Protein AF-A0A660LBG7-F1 (afdb_monomer_lite)

Foldseek 3Di:
DDQDPCQWPVSCALPPLLVDQQFDDDVPDTDRDDDPDSDPQKDWAWPDAQQAQLGAGWTWIWIWHWDQDPDPGNDIDIWIKTKTKHQALLLLLFEAKDKFDFFDKDFTRFHDPCPDPDPPDDPGDPRDPPTDIDHQHGQWMWIDHQRMIMIIGTGDDDDPVVSSSSRNSSNVVSVVSVVSLVPAAAADQQDAAAADDDDPVVVLLQVLLVVDDDPAAQQALVSQLVVSLVVLVVVLVVVCVVVVVVLVVVLVVVLVVLLVVCVVVVNNVVSVVVSVVSVVVSVVVVVVCVVVSVVVSVVVSNVRSNSNSVCSNQVRLCVVVVKDWHHQSSNSNNARAPAGFGFPTWIHDNFGIWTFGAHSVRFTWIWGQGPVGIDIDRDGGGSVVVVCVVVVVVVVVVD

Structure (mmCIF, N/CA/C/O backbone):
data_AF-A0A660LBG7-F1
#
_entry.id   AF-A0A660LBG7-F1
#
loop_
_atom_site.group_PDB
_atom_site.id
_atom_site.type_symbol
_atom_site.label_atom_id
_atom_site.label_alt_id
_atom_site.label_comp_id
_atom_site.label_asym_id
_atom_site.label_entity_id
_atom_site.label_seq_id
_atom_site.pdbx_PDB_ins_code
_atom_site.Cartn_x
_atom_site.Cartn_y
_atom_site.Cartn_z
_atom_site.occupancy
_atom_site.B_iso_or_equiv
_atom_site.auth_seq_id
_atom_site.auth_comp_id
_atom_site.auth_asym_id
_atom_site.auth_atom_id
_atom_site.pdbx_PDB_model_num
ATOM 1 N N . MET A 1 1 ? 11.036 -0.841 24.303 1.00 52.44 1 MET A N 1
ATOM 2 C CA . MET A 1 1 ? 9.998 0.186 24.077 1.00 52.44 1 MET A CA 1
ATOM 3 C C . MET A 1 1 ? 9.223 -0.243 22.854 1.00 52.44 1 MET A C 1
ATOM 5 O O . MET A 1 1 ? 9.840 -0.424 21.811 1.00 52.44 1 MET A O 1
ATOM 9 N N . ASN A 1 2 ? 7.920 -0.467 22.998 1.00 74.31 2 ASN A N 1
ATOM 10 C CA . ASN A 1 2 ? 7.077 -0.930 21.901 1.00 74.31 2 ASN A CA 1
ATOM 11 C C . ASN A 1 2 ? 6.432 0.305 21.269 1.00 74.31 2 ASN A C 1
ATOM 13 O O . ASN A 1 2 ? 5.520 0.887 21.844 1.00 74.31 2 ASN A O 1
ATOM 17 N N . ALA A 1 3 ? 6.954 0.758 20.130 1.00 86.19 3 ALA A N 1
ATOM 18 C CA . ALA A 1 3 ? 6.262 1.753 19.319 1.00 86.19 3 ALA A CA 1
ATOM 19 C C . ALA A 1 3 ? 5.155 1.054 18.524 1.00 86.19 3 ALA A C 1
ATOM 21 O O . ALA A 1 3 ? 5.363 -0.059 18.034 1.00 86.19 3 ALA A O 1
ATOM 22 N N . LEU A 1 4 ? 4.008 1.715 18.366 1.00 92.06 4 LEU A N 1
ATOM 23 C CA . LEU A 1 4 ? 2.976 1.227 17.456 1.00 92.06 4 LEU A CA 1
ATOM 24 C C . LEU A 1 4 ? 3.549 1.066 16.030 1.00 92.06 4 LEU A C 1
ATOM 26 O O . LEU A 1 4 ? 4.444 1.831 15.623 1.00 92.06 4 LEU A O 1
ATOM 30 N N . PRO A 1 5 ? 3.053 0.079 15.258 1.00 90.81 5 PRO A N 1
ATOM 31 C CA . PRO A 1 5 ? 3.489 -0.128 13.886 1.00 90.81 5 PRO A CA 1
ATOM 32 C C . PRO A 1 5 ? 3.356 1.158 13.049 1.00 90.81 5 PRO A C 1
ATOM 34 O O . PRO A 1 5 ? 2.324 1.826 13.122 1.00 90.81 5 PRO A O 1
ATOM 37 N N . PRO A 1 6 ? 4.369 1.526 12.245 1.00 90.19 6 PRO A N 1
ATOM 38 C CA . PRO A 1 6 ? 4.369 2.734 11.414 1.00 90.19 6 PRO A CA 1
ATOM 39 C C . PRO A 1 6 ? 3.477 2.608 10.165 1.00 90.19 6 PRO A C 1
ATOM 41 O O . PRO A 1 6 ? 3.920 2.851 9.044 1.00 90.19 6 PRO A O 1
ATOM 44 N N . ASN A 1 7 ? 2.222 2.202 10.343 1.00 87.06 7 ASN A N 1
ATOM 45 C CA . ASN A 1 7 ? 1.331 1.851 9.235 1.00 87.06 7 ASN A CA 1
ATOM 46 C C . ASN A 1 7 ? 0.505 3.031 8.707 1.00 87.06 7 ASN A C 1
ATOM 48 O O . ASN A 1 7 ? -0.076 2.905 7.637 1.00 87.06 7 ASN A O 1
ATOM 52 N N . THR A 1 8 ? 0.467 4.163 9.416 1.00 86.06 8 THR A N 1
ATOM 53 C CA . THR A 1 8 ? -0.217 5.391 8.972 1.00 86.06 8 THR A CA 1
ATOM 54 C C . THR A 1 8 ? 0.754 6.574 8.926 1.00 86.06 8 THR A C 1
ATOM 56 O O . THR A 1 8 ? 1.843 6.489 9.511 1.00 86.06 8 THR A O 1
ATOM 59 N N . PRO A 1 9 ? 0.433 7.681 8.227 1.00 86.00 9 PRO A N 1
ATOM 60 C CA . PRO A 1 9 ? 1.310 8.848 8.163 1.00 86.00 9 PRO A CA 1
ATOM 61 C C . PRO A 1 9 ? 1.691 9.409 9.539 1.00 86.00 9 PRO A C 1
ATOM 63 O O . PRO A 1 9 ? 2.873 9.678 9.753 1.00 86.00 9 PRO A O 1
ATOM 66 N N . LEU A 1 10 ? 0.748 9.517 10.484 1.00 88.94 10 LEU A N 1
ATOM 67 C CA . LEU A 1 10 ? 1.004 9.938 11.864 1.00 88.94 10 LEU A CA 1
ATOM 68 C C . LEU A 1 10 ? 2.016 9.023 12.553 1.00 88.94 10 LEU A C 1
ATOM 70 O O . LEU A 1 10 ? 3.029 9.496 13.055 1.00 88.94 10 LE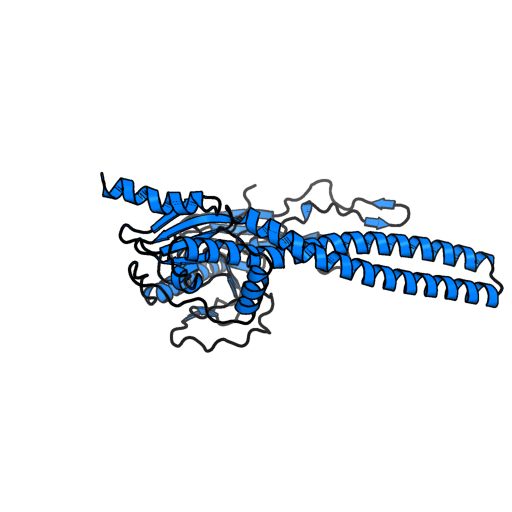U A O 1
ATOM 74 N N . LEU A 1 11 ? 1.780 7.708 12.524 1.00 90.38 11 LEU A N 1
ATOM 75 C CA . LEU A 1 11 ? 2.635 6.730 13.206 1.00 90.38 11 LEU A CA 1
ATOM 76 C C . LEU A 1 11 ? 4.014 6.581 12.548 1.00 90.38 11 LEU A C 1
ATOM 78 O O . LEU A 1 11 ? 4.928 6.012 13.149 1.00 90.38 11 LEU A O 1
ATOM 82 N N . ARG A 1 12 ? 4.177 7.073 11.314 1.00 88.94 12 ARG A N 1
ATOM 83 C CA . ARG A 1 12 ? 5.467 7.175 10.618 1.00 88.94 12 ARG A CA 1
ATOM 84 C C . ARG A 1 12 ? 6.256 8.424 10.977 1.00 88.94 12 ARG A C 1
ATOM 86 O O . ARG A 1 12 ? 7.461 8.435 10.724 1.00 88.94 12 ARG A O 1
ATOM 93 N N . ARG A 1 13 ? 5.629 9.462 11.537 1.00 85.06 13 ARG A N 1
ATOM 94 C CA . ARG A 1 13 ? 6.355 10.675 11.934 1.00 85.06 13 ARG A CA 1
ATOM 95 C C . ARG A 1 13 ? 7.473 10.305 12.902 1.00 85.06 13 ARG A C 1
ATOM 97 O O . ARG A 1 13 ? 7.341 9.377 13.692 1.00 85.06 13 ARG A O 1
ATOM 104 N N . GLY A 1 14 ? 8.609 10.980 12.794 1.00 79.31 14 GLY A N 1
ATOM 105 C CA . GLY A 1 14 ? 9.795 10.639 13.577 1.00 79.31 14 GLY A CA 1
ATOM 106 C C . GLY A 1 14 ? 10.703 9.574 12.959 1.00 79.31 14 GLY A C 1
ATOM 107 O O . GLY A 1 14 ? 11.900 9.588 13.243 1.00 79.31 14 GLY A O 1
ATOM 108 N N . LEU A 1 15 ? 10.196 8.681 12.094 1.00 82.50 15 LEU A N 1
ATOM 109 C CA . LEU A 1 15 ? 11.022 7.617 11.512 1.00 82.50 15 LEU A CA 1
ATOM 110 C C . LEU A 1 15 ? 12.166 8.162 10.659 1.00 82.50 15 LEU A C 1
ATOM 112 O O . LEU A 1 15 ? 11.967 8.984 9.768 1.00 82.50 15 LEU A O 1
ATOM 116 N N . GLY A 1 16 ? 13.365 7.635 10.902 1.00 74.12 16 GLY A N 1
ATOM 117 C CA . GLY A 1 16 ? 14.577 7.989 10.172 1.00 74.12 16 GLY A CA 1
ATOM 118 C C . GLY A 1 16 ? 15.234 9.282 10.655 1.00 74.12 16 GLY A C 1
ATOM 119 O O . GLY A 1 16 ? 16.374 9.544 10.279 1.00 74.12 16 GLY A O 1
ATOM 120 N N . ILE A 1 17 ? 14.592 10.063 11.530 1.00 73.19 17 ILE A N 1
ATOM 121 C CA . ILE A 1 17 ? 15.156 11.322 12.044 1.00 73.19 17 ILE A CA 1
ATOM 122 C C . ILE A 1 17 ? 16.415 11.061 12.883 1.00 73.19 17 ILE A C 1
ATOM 124 O O . ILE A 1 17 ? 17.420 11.752 12.745 1.00 73.19 17 ILE A O 1
ATOM 128 N N . GLY A 1 18 ? 16.423 10.001 13.689 1.00 59.84 18 GLY A N 1
ATOM 129 C CA . GLY A 1 18 ? 17.557 9.592 14.520 1.00 59.84 18 GLY A CA 1
ATOM 130 C C . GLY A 1 18 ? 18.695 8.902 13.757 1.00 59.84 18 GLY A C 1
ATOM 131 O O . GLY A 1 18 ? 19.685 8.504 14.388 1.00 59.84 18 GLY A O 1
ATOM 132 N N . THR A 1 19 ? 18.581 8.753 12.430 1.00 55.59 19 THR A N 1
ATOM 133 C CA . THR A 1 19 ? 19.704 8.403 11.539 1.00 55.59 19 THR A CA 1
ATOM 134 C C . THR A 1 19 ? 20.518 9.633 11.133 1.00 55.59 19 THR A C 1
ATOM 136 O O . THR A 1 19 ? 21.699 9.507 10.805 1.00 55.59 19 THR A O 1
ATOM 139 N N . GLN A 1 20 ? 19.938 10.832 11.241 1.00 49.97 20 GLN A N 1
ATOM 140 C CA . GLN A 1 20 ? 20.637 12.091 11.026 1.00 49.97 20 GLN A CA 1
ATOM 141 C C . GLN A 1 20 ? 21.296 12.511 12.343 1.00 49.97 20 GLN A C 1
ATOM 143 O O . GLN A 1 20 ? 20.646 12.982 13.273 1.00 49.97 20 GLN A O 1
ATOM 148 N N . ARG A 1 21 ? 22.617 12.335 12.465 1.00 48.78 21 ARG A N 1
ATOM 149 C CA . ARG A 1 21 ? 23.357 13.075 13.497 1.00 48.78 21 ARG A CA 1
ATOM 150 C C . ARG A 1 21 ? 23.187 14.559 13.178 1.00 48.78 21 ARG A C 1
ATOM 152 O O . ARG A 1 21 ? 23.582 14.972 12.091 1.00 48.78 21 ARG A O 1
ATOM 159 N N . ALA A 1 22 ? 22.632 15.334 14.109 1.00 43.00 22 ALA A N 1
ATOM 160 C CA . ALA A 1 22 ? 22.645 16.791 14.043 1.00 43.00 22 ALA A CA 1
ATOM 161 C C . ALA A 1 22 ? 24.109 17.264 14.092 1.00 43.00 22 ALA A C 1
ATOM 163 O O . ALA A 1 22 ? 24.715 17.411 15.154 1.00 43.00 22 ALA A O 1
ATOM 164 N N . LEU A 1 23 ? 24.716 17.373 12.913 1.00 44.22 23 LEU A N 1
ATOM 165 C CA . LEU A 1 23 ? 26.048 17.909 12.693 1.00 44.22 23 LEU A CA 1
ATOM 166 C C . LEU A 1 23 ? 25.855 19.300 12.114 1.00 44.22 23 LEU A C 1
ATOM 168 O O . LEU A 1 23 ? 25.648 19.458 10.912 1.00 44.22 23 LEU A O 1
ATOM 172 N N . GLU A 1 24 ? 25.929 20.310 12.972 1.00 39.72 24 GLU A N 1
ATOM 173 C CA . GLU A 1 24 ? 26.107 21.670 12.491 1.00 39.72 24 GLU A CA 1
ATOM 174 C C . GLU A 1 24 ? 27.593 21.854 12.164 1.00 39.72 24 GLU A C 1
ATOM 176 O O . GLU A 1 24 ? 28.464 21.824 13.039 1.00 39.72 24 GLU A O 1
ATOM 181 N N . ALA A 1 25 ? 27.891 21.957 10.869 1.00 38.72 25 ALA A N 1
ATOM 182 C CA . ALA A 1 25 ? 29.226 22.243 10.373 1.00 38.72 25 ALA A CA 1
ATOM 183 C C . ALA A 1 25 ? 29.335 23.743 10.087 1.00 38.72 25 ALA A C 1
ATOM 185 O O . ALA A 1 25 ? 29.003 24.199 8.993 1.00 38.72 25 ALA A O 1
ATOM 186 N N . SER A 1 26 ? 29.834 24.496 11.064 1.00 37.34 26 SER A N 1
ATOM 187 C CA . SER A 1 26 ? 30.269 25.879 10.854 1.00 37.34 26 SER A CA 1
ATOM 188 C C . SER A 1 26 ? 31.746 25.896 10.442 1.00 37.34 26 SER A C 1
ATOM 190 O O . SER A 1 26 ? 32.502 25.010 10.861 1.00 37.34 26 SER A O 1
ATOM 192 N N . PRO A 1 27 ? 32.209 26.872 9.634 1.00 32.16 27 PRO A N 1
ATOM 193 C CA . PRO A 1 27 ? 33.625 26.999 9.295 1.00 32.16 27 PRO A CA 1
ATOM 194 C C . PRO A 1 27 ? 34.478 27.066 10.572 1.00 32.16 27 PRO A C 1
ATOM 196 O O . PRO A 1 27 ? 34.418 28.037 11.319 1.00 32.16 27 PRO A O 1
ATOM 199 N N . GLY A 1 28 ? 35.238 26.002 10.847 1.00 43.44 28 GLY A N 1
ATOM 200 C CA . GLY A 1 28 ? 36.127 25.905 12.010 1.00 43.44 28 GLY A CA 1
ATOM 201 C C . GLY A 1 28 ? 35.553 25.244 13.272 1.00 43.44 28 GLY A C 1
ATOM 202 O O . GLY A 1 28 ? 36.287 25.140 14.252 1.00 43.44 28 GLY A O 1
ATOM 203 N N . SER A 1 29 ? 34.304 24.753 13.294 1.00 33.56 29 SER A N 1
ATOM 204 C CA . SER A 1 29 ? 33.813 23.975 14.446 1.00 33.56 29 SER A CA 1
ATOM 205 C C . SER A 1 29 ? 32.774 22.922 14.061 1.00 33.56 29 SER A C 1
ATOM 207 O O . SER A 1 29 ? 31.775 23.238 13.416 1.00 33.56 29 SER A O 1
ATOM 209 N N . ILE A 1 30 ? 32.990 21.687 14.518 1.00 40.19 30 ILE A N 1
ATOM 210 C CA . ILE A 1 30 ? 31.972 20.636 14.542 1.00 40.19 30 ILE A CA 1
ATOM 211 C C . ILE A 1 30 ? 31.388 20.647 15.953 1.00 40.19 30 ILE A C 1
ATOM 213 O O . ILE A 1 30 ? 32.035 20.176 16.890 1.00 40.19 30 ILE A O 1
ATOM 217 N N . ARG A 1 31 ? 30.185 21.199 16.122 1.00 43.22 31 ARG A N 1
ATOM 218 C CA . ARG A 1 31 ? 29.445 21.072 17.382 1.00 43.22 31 ARG A CA 1
ATOM 219 C C . ARG A 1 31 ? 28.374 20.009 17.210 1.00 43.22 31 ARG A C 1
ATOM 221 O O . ARG A 1 31 ? 27.557 20.061 16.298 1.00 43.22 31 ARG A O 1
ATOM 228 N N . THR A 1 32 ? 28.411 19.015 18.088 1.00 42.69 32 THR A N 1
ATOM 229 C CA . THR A 1 32 ? 27.313 18.067 18.260 1.00 42.69 32 THR A CA 1
ATOM 230 C C . THR A 1 32 ? 26.326 18.713 19.221 1.00 42.69 32 THR A C 1
ATOM 232 O O . THR A 1 32 ? 26.620 18.851 20.406 1.00 42.69 32 THR A O 1
ATOM 235 N N . PHE A 1 33 ? 25.179 19.158 18.712 1.00 42.31 33 PHE A N 1
ATOM 236 C CA . PHE A 1 33 ? 24.075 19.586 19.564 1.00 42.31 33 PHE A CA 1
ATOM 237 C C . PHE A 1 33 ? 23.230 18.366 19.931 1.00 42.31 33 PHE A C 1
ATOM 239 O O . PHE A 1 33 ? 22.829 17.586 19.069 1.00 42.31 33 PHE A O 1
ATOM 246 N N . GLY A 1 34 ? 22.992 18.192 21.229 1.00 41.72 34 GLY A N 1
ATOM 247 C CA . GLY A 1 34 ? 22.115 17.157 21.761 1.00 41.72 34 GLY A CA 1
ATOM 248 C C . GLY A 1 34 ? 22.625 16.594 23.081 1.00 41.72 34 GLY A C 1
ATOM 249 O O . GLY A 1 34 ? 23.792 16.231 23.211 1.00 41.72 34 GLY A O 1
ATOM 250 N N . ASN A 1 35 ? 21.732 16.486 24.066 1.00 42.06 35 ASN A N 1
ATOM 251 C CA . ASN A 1 35 ? 21.957 15.628 25.224 1.00 42.06 35 ASN A CA 1
ATOM 252 C C . ASN A 1 35 ? 22.433 14.246 24.739 1.00 42.06 35 ASN A C 1
ATOM 254 O O . ASN A 1 35 ? 21.831 13.677 23.831 1.00 42.06 35 ASN A O 1
ATOM 258 N N . LEU A 1 36 ? 23.456 13.671 25.384 1.00 45.75 36 LEU A N 1
ATOM 259 C CA . LEU A 1 36 ? 24.006 12.327 25.102 1.00 45.75 36 LEU A CA 1
ATOM 260 C C . LEU A 1 36 ? 22.958 11.193 25.122 1.00 45.75 36 LEU A C 1
ATOM 262 O O . LEU A 1 36 ? 23.248 10.053 24.763 1.00 45.75 36 LEU A O 1
ATOM 266 N N . ARG A 1 37 ? 21.728 11.488 25.546 1.00 48.44 37 ARG A N 1
ATOM 267 C CA . ARG A 1 37 ? 20.606 10.563 25.541 1.00 48.44 37 ARG A CA 1
ATOM 268 C C . ARG A 1 37 ? 19.876 10.655 24.202 1.00 48.44 37 ARG A C 1
ATOM 270 O O . ARG A 1 37 ? 19.000 11.500 24.025 1.00 48.44 37 ARG A O 1
ATOM 277 N N . LYS A 1 38 ? 20.224 9.755 23.276 1.00 59.47 38 LYS A N 1
ATOM 278 C CA . LYS A 1 38 ? 19.451 9.510 22.051 1.00 59.47 38 LYS A CA 1
ATOM 279 C C . LYS A 1 38 ? 18.012 9.184 22.458 1.00 59.47 38 LYS A C 1
ATOM 281 O O . LYS A 1 38 ? 17.761 8.115 23.015 1.00 59.47 38 LYS A O 1
ATOM 286 N N . ARG A 1 39 ? 17.087 10.123 22.244 1.00 64.56 39 ARG A N 1
ATOM 287 C CA . ARG A 1 39 ? 15.659 9.846 22.421 1.00 64.56 39 ARG A CA 1
ATOM 288 C C . ARG A 1 39 ? 15.212 8.871 21.328 1.00 64.56 39 ARG A C 1
ATOM 290 O O . ARG A 1 39 ? 15.751 8.932 20.218 1.00 64.56 39 ARG A O 1
ATOM 297 N N . PRO A 1 40 ? 14.297 7.940 21.636 1.00 69.44 40 PRO A N 1
ATOM 298 C CA . PRO A 1 40 ? 13.714 7.097 20.606 1.00 69.44 40 PRO A CA 1
ATOM 299 C C . PRO A 1 40 ? 13.016 7.992 19.573 1.00 69.44 40 PRO A C 1
ATOM 301 O O . PRO A 1 40 ? 12.367 8.969 19.930 1.00 69.44 40 PRO A O 1
ATOM 304 N N . GLU A 1 41 ? 13.173 7.669 18.288 1.00 84.75 41 GLU A N 1
ATOM 305 C CA . GLU A 1 41 ? 12.513 8.392 17.186 1.00 84.75 41 GLU A CA 1
ATOM 306 C C . GLU A 1 41 ? 10.994 8.438 17.362 1.00 84.75 41 GLU A C 1
ATOM 308 O O . GLU A 1 41 ? 10.337 9.411 16.986 1.00 84.75 41 GLU A O 1
ATOM 313 N N . ARG A 1 42 ? 10.466 7.353 17.937 1.00 89.94 42 ARG A N 1
ATOM 314 C CA . ARG A 1 42 ? 9.065 7.145 18.262 1.00 89.94 42 ARG A CA 1
ATOM 315 C C . ARG A 1 42 ? 8.951 6.307 19.522 1.00 89.94 42 ARG A C 1
ATOM 317 O O . ARG A 1 42 ? 9.708 5.351 19.707 1.00 89.94 42 ARG A O 1
ATOM 324 N N . GLU A 1 43 ? 7.954 6.603 20.330 1.00 91.88 43 GLU A N 1
ATOM 325 C CA . GLU A 1 43 ? 7.592 5.821 21.502 1.00 91.88 43 GLU A CA 1
ATOM 326 C C . GLU A 1 43 ? 6.071 5.735 21.600 1.00 91.88 43 GLU A C 1
ATOM 328 O O . GLU A 1 43 ? 5.347 6.626 21.158 1.00 91.88 43 GLU A O 1
ATOM 333 N N . SER A 1 44 ? 5.549 4.629 22.123 1.00 95.56 44 SER A N 1
ATOM 334 C CA . SER A 1 44 ? 4.117 4.505 22.382 1.00 95.56 44 SER A CA 1
ATOM 335 C C . SER A 1 44 ? 3.886 3.981 23.790 1.00 95.56 44 SER A C 1
ATOM 337 O O . SER A 1 44 ? 4.408 2.938 24.173 1.00 95.56 44 SER A O 1
ATOM 339 N N . THR A 1 45 ? 3.119 4.734 24.573 1.00 95.81 45 THR A N 1
ATOM 340 C CA . THR A 1 45 ? 2.666 4.330 25.906 1.00 95.81 45 THR A CA 1
ATOM 341 C C . THR A 1 45 ? 1.239 3.821 25.787 1.00 95.81 45 THR A C 1
ATOM 343 O O . THR A 1 45 ? 0.318 4.615 25.595 1.00 95.81 45 THR A O 1
ATOM 346 N N . ILE A 1 46 ? 1.063 2.501 25.868 1.00 97.00 46 ILE A N 1
ATOM 347 C CA . ILE A 1 46 ? -0.251 1.854 25.792 1.00 97.00 46 ILE A CA 1
ATOM 348 C C . ILE A 1 46 ? -1.042 2.189 27.058 1.00 97.00 46 ILE A C 1
ATOM 350 O O . ILE A 1 46 ? -0.575 1.947 28.169 1.00 97.00 46 ILE A O 1
ATOM 354 N N . LEU A 1 47 ? -2.233 2.757 26.875 1.00 96.62 47 LEU A N 1
ATOM 355 C CA . LEU A 1 47 ? -3.183 3.051 27.948 1.00 96.62 47 LEU A CA 1
ATOM 356 C C . LEU A 1 47 ? -4.180 1.905 28.123 1.00 96.62 47 LEU A C 1
ATOM 358 O O . LEU A 1 47 ? -4.538 1.560 29.246 1.00 96.62 47 LEU A O 1
ATOM 362 N N . ARG A 1 48 ? -4.635 1.327 27.004 1.00 97.00 48 ARG A N 1
ATOM 363 C CA . ARG A 1 48 ? -5.587 0.213 26.965 1.00 97.00 48 ARG A CA 1
ATOM 364 C C . ARG A 1 48 ? -5.426 -0.575 25.667 1.00 97.00 48 ARG A C 1
ATOM 366 O O . ARG A 1 48 ? -5.146 0.006 24.623 1.00 97.00 48 ARG A O 1
ATOM 373 N N . GLU A 1 49 ? -5.659 -1.878 25.738 1.00 97.19 49 GLU A N 1
ATOM 374 C CA . GLU A 1 49 ? -5.688 -2.802 24.602 1.00 97.19 49 GLU A CA 1
ATOM 375 C C . GLU A 1 49 ? -6.902 -3.734 24.737 1.00 97.19 49 GLU A C 1
ATOM 377 O O . GLU A 1 49 ? -7.366 -3.997 25.850 1.00 97.19 49 GLU A O 1
ATOM 382 N N . GLY A 1 50 ? -7.438 -4.203 23.610 1.00 97.06 50 GLY A N 1
ATOM 383 C CA . GLY A 1 50 ? -8.590 -5.102 23.547 1.00 97.06 50 GLY A CA 1
ATOM 384 C C . GLY A 1 50 ? -9.820 -4.410 22.968 1.00 97.06 50 GLY A C 1
ATOM 385 O O . GLY A 1 50 ? -9.707 -3.594 22.057 1.00 97.06 50 GLY A O 1
ATOM 386 N N . VAL A 1 51 ? -11.005 -4.742 23.480 1.00 97.62 51 VAL A N 1
ATOM 387 C CA . VAL A 1 51 ? -12.256 -4.092 23.063 1.00 97.62 51 VAL A CA 1
ATOM 388 C C . VAL A 1 51 ? -12.330 -2.696 23.692 1.00 97.62 51 VAL A C 1
ATOM 390 O O . VAL A 1 51 ? -12.402 -2.549 24.921 1.00 97.62 51 VAL A O 1
ATOM 393 N N . LEU A 1 52 ? -12.262 -1.671 22.844 1.00 96.44 52 LEU A N 1
ATOM 394 C CA . LEU A 1 52 ? -12.353 -0.261 23.217 1.00 96.44 52 LEU A CA 1
ATOM 395 C C . LEU A 1 52 ? -13.813 0.194 23.305 1.00 96.44 52 LEU A C 1
ATOM 397 O O . LEU A 1 52 ? -14.738 -0.513 22.897 1.00 96.44 52 LEU A O 1
ATOM 401 N N . GLU A 1 53 ? -14.023 1.401 23.827 1.00 94.25 53 GLU A N 1
ATOM 402 C CA . GLU A 1 53 ? -15.358 1.996 23.876 1.00 94.25 53 GLU A CA 1
ATOM 403 C C . GLU A 1 53 ? -15.938 2.142 22.464 1.00 94.25 53 GLU A C 1
ATOM 405 O O . GLU A 1 53 ? -15.289 2.665 21.558 1.00 94.25 53 GLU A O 1
ATOM 410 N N . GLY A 1 54 ? -17.164 1.649 22.283 1.00 90.75 54 GLY A N 1
ATOM 411 C CA . GLY A 1 54 ? -17.809 1.506 20.975 1.00 90.75 54 GLY A CA 1
ATOM 412 C C . GLY A 1 54 ? -17.742 0.091 20.385 1.00 90.75 54 GLY A C 1
ATOM 413 O O . GLY A 1 54 ? -18.571 -0.227 19.545 1.00 90.75 54 GLY A O 1
ATOM 414 N N . GLY A 1 55 ? -16.850 -0.780 20.874 1.00 95.06 55 GLY A N 1
ATOM 415 C CA . GLY A 1 55 ? -16.771 -2.190 20.461 1.00 95.06 55 GLY A CA 1
ATOM 416 C C . GLY A 1 55 ? -15.625 -2.521 19.499 1.00 95.06 55 GLY A C 1
ATOM 417 O O . GLY A 1 55 ? -15.384 -3.696 19.224 1.00 95.06 55 GLY A O 1
ATOM 418 N N . LEU A 1 56 ? -14.879 -1.519 19.025 1.00 96.19 56 LEU A N 1
ATOM 419 C CA . LEU A 1 56 ? -13.708 -1.722 18.171 1.00 96.19 56 LEU A CA 1
ATOM 420 C C . LEU A 1 56 ? -12.565 -2.406 18.936 1.00 96.19 56 LEU A C 1
ATOM 422 O O . LEU A 1 56 ? -12.154 -1.945 20.002 1.00 96.19 56 LEU A O 1
ATOM 426 N N . VAL A 1 57 ? -12.009 -3.474 18.367 1.00 97.31 57 VAL A N 1
ATOM 427 C CA . VAL A 1 57 ? -10.798 -4.121 18.891 1.00 97.31 57 VAL A CA 1
ATOM 428 C C . VAL A 1 57 ? -9.572 -3.314 18.462 1.00 97.31 57 VAL A C 1
ATOM 430 O O . VAL A 1 57 ? -9.331 -3.133 17.269 1.00 97.31 57 VAL A O 1
ATOM 433 N N . GLY A 1 58 ? -8.787 -2.826 19.422 1.00 97.12 58 GLY A N 1
ATOM 434 C CA . GLY A 1 58 ? -7.620 -2.001 19.128 1.00 97.12 58 GLY A CA 1
ATOM 435 C C . GLY A 1 58 ? -6.795 -1.614 20.352 1.00 97.12 58 GLY A C 1
ATOM 436 O O . GLY A 1 58 ? -6.907 -2.200 21.430 1.00 97.12 58 GLY A O 1
ATOM 437 N N . VAL A 1 59 ? -5.946 -0.606 20.162 1.00 98.00 59 VAL A N 1
ATOM 438 C CA . VAL A 1 59 ? -5.018 -0.073 21.161 1.00 98.00 59 VAL A CA 1
ATOM 439 C C . VAL A 1 59 ? -5.235 1.429 21.304 1.00 98.00 59 VAL A C 1
ATOM 441 O O . VAL A 1 59 ? -5.126 2.168 20.329 1.00 98.00 59 VAL A O 1
ATOM 444 N N . LEU A 1 60 ? -5.491 1.890 22.526 1.00 98.12 60 LEU A N 1
ATOM 445 C CA . LEU A 1 60 ? -5.454 3.301 22.903 1.00 98.12 60 LEU A CA 1
ATOM 446 C C . LEU A 1 60 ? -4.078 3.603 23.504 1.00 98.12 60 LEU A C 1
ATOM 448 O O . LEU A 1 60 ? -3.663 2.952 24.466 1.00 98.12 60 LEU A O 1
ATOM 452 N N . ALA A 1 61 ? -3.370 4.593 22.968 1.00 97.88 61 ALA A N 1
ATOM 453 C CA . ALA A 1 61 ? -2.014 4.921 23.394 1.00 97.88 61 ALA A CA 1
ATOM 454 C C . ALA A 1 61 ? -1.711 6.420 23.307 1.00 97.88 61 ALA A C 1
ATOM 456 O O . ALA A 1 61 ? -2.336 7.161 22.552 1.00 97.88 61 ALA A O 1
ATOM 457 N N . HIS A 1 62 ? -0.685 6.855 24.035 1.00 97.19 62 HIS A N 1
ATOM 458 C CA . HIS A 1 62 ? 0.041 8.074 23.687 1.00 97.19 62 HIS A CA 1
ATOM 459 C C . HIS A 1 62 ? 1.176 7.719 22.733 1.00 97.19 62 HIS A C 1
ATOM 461 O O . HIS A 1 62 ? 2.001 6.870 23.067 1.00 97.19 62 HIS A O 1
ATOM 467 N N . HIS A 1 63 ? 1.229 8.364 21.574 1.00 95.81 63 HIS A N 1
ATOM 468 C CA . HIS A 1 63 ? 2.284 8.204 20.586 1.00 95.81 63 HIS A CA 1
ATOM 469 C C . HIS A 1 63 ? 3.172 9.450 20.582 1.00 95.81 63 HIS A C 1
ATOM 471 O O . HIS A 1 63 ? 2.751 10.514 20.131 1.00 95.81 63 HIS A O 1
ATOM 477 N N . SER A 1 64 ? 4.394 9.314 21.093 1.00 92.75 64 SER A N 1
ATOM 478 C CA . SER A 1 64 ? 5.425 10.346 21.002 1.00 92.75 64 SER A CA 1
ATOM 479 C C . SER A 1 64 ? 6.257 10.142 19.743 1.00 92.75 64 SER A C 1
ATOM 481 O O . SER A 1 64 ? 6.685 9.023 19.458 1.00 92.75 64 SER A O 1
ATOM 483 N N . HIS A 1 65 ? 6.541 11.218 19.020 1.00 89.56 65 HIS A N 1
ATOM 484 C CA . HIS A 1 65 ? 7.438 11.215 17.872 1.00 89.56 65 HIS A CA 1
ATOM 485 C C . HIS A 1 65 ? 8.299 12.478 17.838 1.00 89.56 65 HIS A C 1
ATOM 487 O O . HIS A 1 65 ? 7.918 13.534 18.344 1.00 89.56 65 HIS A O 1
ATOM 493 N N . LEU A 1 66 ? 9.480 12.370 17.230 1.00 86.94 66 LEU A N 1
ATOM 494 C CA . LEU A 1 66 ? 10.312 13.536 16.945 1.00 86.94 66 LEU A CA 1
ATOM 495 C C . LEU A 1 66 ? 9.816 14.248 15.681 1.00 86.94 66 LEU A C 1
ATOM 497 O O . LEU A 1 66 ? 9.483 13.614 14.680 1.00 86.94 66 LEU A O 1
ATOM 501 N N . GLY A 1 67 ? 9.797 15.574 15.721 1.00 79.50 67 GLY A N 1
ATOM 502 C CA . GLY A 1 67 ? 9.484 16.434 14.584 1.00 79.50 67 GLY A CA 1
ATOM 503 C C . GLY A 1 67 ? 10.363 17.678 14.595 1.00 79.50 67 GLY A C 1
ATOM 504 O O . GLY A 1 67 ? 10.879 18.071 15.643 1.00 79.50 67 GLY A O 1
ATOM 505 N N . GLN A 1 68 ? 10.564 18.293 13.431 1.00 73.56 68 GLN A N 1
ATOM 506 C CA . GLN A 1 68 ? 11.260 19.575 13.364 1.00 73.56 68 GLN A CA 1
ATOM 507 C C . GLN A 1 68 ? 10.341 20.656 13.945 1.00 73.56 68 GLN A C 1
ATOM 509 O O . GLN A 1 68 ? 9.187 20.782 13.532 1.00 73.56 68 GLN A O 1
ATOM 514 N N . GLY A 1 69 ? 10.827 21.382 14.950 1.00 68.62 69 GLY A N 1
ATOM 515 C CA . GLY A 1 69 ? 10.100 22.495 15.546 1.00 68.62 69 GLY A CA 1
ATOM 516 C C . GLY A 1 69 ? 9.928 23.659 14.559 1.00 68.62 69 GLY A C 1
ATOM 517 O O . GLY A 1 69 ? 10.626 23.725 13.550 1.00 68.62 69 GLY A O 1
ATOM 518 N N . PRO A 1 70 ? 9.022 24.607 14.845 1.00 59.16 70 PRO A N 1
ATOM 519 C CA . PRO A 1 70 ? 8.762 25.765 13.984 1.00 59.16 70 PRO A CA 1
ATOM 520 C C . PRO A 1 70 ? 9.902 26.807 13.942 1.00 59.16 70 PRO A C 1
ATOM 522 O O . PRO A 1 70 ? 9.766 27.813 13.250 1.00 59.16 70 PRO A O 1
ATOM 525 N N . GLY A 1 71 ? 10.995 26.614 14.688 1.00 63.16 71 GLY A N 1
ATOM 526 C CA . GLY A 1 71 ? 12.151 27.515 14.693 1.00 63.16 71 GLY A CA 1
ATOM 527 C C . GLY A 1 71 ? 13.107 27.280 13.518 1.00 63.16 71 GLY A C 1
ATOM 528 O O . GLY A 1 71 ? 13.213 26.169 13.000 1.00 63.16 71 GLY A O 1
ATOM 529 N N . GLU A 1 72 ? 13.839 28.321 13.110 1.00 51.19 72 GLU A N 1
ATOM 530 C CA . GLU A 1 72 ? 14.958 28.182 12.170 1.00 51.19 72 GLU A CA 1
ATOM 531 C C . GLU A 1 72 ? 16.089 27.372 12.831 1.00 51.19 72 GLU A C 1
ATOM 533 O O . GLU A 1 72 ? 16.746 27.850 13.753 1.00 51.19 72 GLU A O 1
ATOM 538 N N . GLY A 1 73 ? 16.309 26.131 12.383 1.00 60.84 73 GLY A N 1
ATOM 539 C CA . GLY A 1 73 ? 17.410 25.283 12.854 1.00 60.84 73 GLY A CA 1
ATOM 540 C C . GLY A 1 73 ? 17.082 23.789 12.944 1.00 60.84 73 GLY A C 1
ATOM 541 O O . GLY A 1 73 ? 16.016 23.329 12.530 1.00 60.84 73 GLY A O 1
ATOM 542 N N . TYR A 1 74 ? 18.026 23.024 13.503 1.00 60.25 74 TYR A N 1
ATOM 543 C CA . TYR A 1 74 ? 17.897 21.592 13.820 1.00 60.25 74 TYR A CA 1
ATOM 544 C C . TYR A 1 74 ? 17.238 21.356 15.193 1.00 60.25 74 TYR A C 1
ATOM 546 O O . TYR A 1 74 ? 17.627 20.441 15.923 1.00 60.25 74 TYR A O 1
ATOM 554 N N . ASP A 1 75 ? 16.263 22.187 15.569 1.00 68.69 75 ASP A N 1
ATOM 555 C CA . ASP A 1 75 ? 15.531 22.011 16.823 1.00 68.69 75 ASP A CA 1
ATOM 556 C C . ASP A 1 75 ? 14.488 20.903 16.660 1.00 68.69 75 ASP A C 1
ATOM 558 O O . ASP A 1 75 ? 13.375 21.098 16.166 1.00 68.69 75 ASP A O 1
ATOM 562 N N . TRP A 1 76 ? 14.875 19.696 17.064 1.00 74.19 76 TRP A N 1
ATOM 563 C CA . TRP A 1 76 ? 13.979 18.552 17.138 1.00 74.19 76 TRP A CA 1
ATOM 564 C C . TRP A 1 76 ? 13.142 18.646 18.411 1.00 74.19 76 TRP A C 1
ATOM 566 O O . TRP A 1 76 ? 13.669 18.603 19.523 1.00 74.19 76 TRP A O 1
ATOM 576 N N . SER A 1 77 ? 11.828 18.752 18.245 1.00 81.44 77 SER A N 1
ATOM 577 C CA . SER A 1 77 ? 10.866 18.737 19.345 1.00 81.44 77 SER A CA 1
ATOM 578 C C . SER A 1 77 ? 10.170 17.384 19.418 1.00 81.44 77 SER A C 1
ATOM 580 O O . SER A 1 77 ? 9.931 16.735 18.399 1.00 81.44 77 SER A O 1
ATOM 582 N N . GLU A 1 78 ? 9.850 16.952 20.634 1.00 86.06 78 GLU A N 1
ATOM 583 C CA . GLU A 1 78 ? 9.001 15.786 20.859 1.00 86.06 78 GLU A CA 1
ATOM 584 C C . GLU A 1 78 ? 7.539 16.229 20.851 1.00 86.06 78 GLU A C 1
ATOM 586 O O . GLU A 1 78 ? 7.156 17.140 21.585 1.00 86.06 78 GLU A O 1
ATOM 591 N N . TRP A 1 79 ? 6.739 15.574 20.018 1.00 89.75 79 TRP A N 1
ATOM 592 C CA . TRP A 1 79 ? 5.303 15.783 19.908 1.00 89.75 79 TRP A CA 1
ATOM 593 C C . TRP A 1 79 ? 4.609 14.514 20.376 1.00 89.75 79 TRP A C 1
ATOM 595 O O . TRP A 1 79 ? 4.987 13.418 19.966 1.00 89.75 79 TRP A O 1
ATOM 605 N N . THR A 1 80 ? 3.604 14.657 21.233 1.00 94.75 80 THR A N 1
ATOM 606 C CA . THR A 1 80 ? 2.810 13.529 21.720 1.00 94.75 80 THR A CA 1
ATOM 607 C C . THR A 1 80 ? 1.375 13.697 21.267 1.00 94.75 80 THR A C 1
ATOM 609 O O . THR A 1 80 ? 0.762 14.711 21.585 1.00 94.75 80 THR A O 1
ATOM 612 N N . ASP A 1 81 ? 0.831 12.678 20.615 1.00 96.19 81 ASP A N 1
ATOM 613 C CA . ASP A 1 81 ? -0.583 12.588 20.254 1.00 96.19 81 ASP A CA 1
ATOM 614 C C . ASP A 1 81 ? -1.244 11.446 21.026 1.00 96.19 81 ASP A C 1
ATOM 616 O O . ASP A 1 81 ? -0.605 10.437 21.339 1.00 96.19 81 ASP A O 1
ATOM 620 N N . THR A 1 82 ? -2.533 11.573 21.327 1.00 98.12 82 THR A N 1
ATOM 621 C CA . THR A 1 82 ? -3.321 10.441 21.825 1.00 98.12 82 THR A CA 1
ATOM 622 C C . THR A 1 82 ? -4.010 9.760 20.654 1.00 98.12 82 THR A C 1
ATOM 624 O O . THR A 1 82 ? -4.755 10.403 19.917 1.00 98.12 82 THR A O 1
ATOM 627 N N . VAL A 1 83 ? -3.766 8.461 20.489 1.00 97.75 83 VAL A N 1
ATOM 628 C CA . VAL A 1 83 ? -4.159 7.686 19.310 1.00 97.75 83 VAL A CA 1
ATOM 629 C C . VAL A 1 83 ? -4.967 6.448 19.692 1.00 97.75 83 VAL A C 1
ATOM 631 O O . VAL A 1 83 ? -4.691 5.799 20.700 1.00 97.75 83 VAL A O 1
ATOM 634 N N . VAL A 1 84 ? -5.928 6.095 18.846 1.00 98.00 84 VAL A N 1
ATOM 635 C CA . VAL A 1 84 ? -6.558 4.777 18.770 1.00 98.00 84 VAL A CA 1
ATOM 636 C C . VAL A 1 84 ? -6.073 4.116 17.488 1.00 98.00 84 VAL A C 1
ATOM 638 O O . VAL A 1 84 ? -6.333 4.615 16.396 1.00 98.00 84 VAL A O 1
ATOM 641 N N . TYR A 1 85 ? -5.372 2.997 17.632 1.00 97.19 85 TYR A N 1
ATOM 642 C CA . TYR A 1 85 ? -4.904 2.147 16.544 1.00 97.19 85 TYR A CA 1
ATOM 643 C C . TYR A 1 85 ? -5.762 0.886 16.481 1.00 97.19 85 TYR A C 1
ATOM 645 O O . TYR A 1 85 ? -5.897 0.185 17.484 1.00 97.19 85 TYR A O 1
ATOM 653 N N . ALA A 1 86 ? -6.305 0.568 15.311 1.00 96.12 86 ALA A N 1
ATOM 654 C CA . ALA A 1 86 ? -7.042 -0.668 15.087 1.00 96.12 86 ALA A CA 1
ATOM 655 C C . ALA A 1 86 ? -6.710 -1.268 13.719 1.00 96.12 86 ALA A C 1
ATOM 657 O O . ALA A 1 86 ? -6.567 -0.559 12.718 1.00 96.12 86 ALA A O 1
ATOM 658 N N . GLU A 1 87 ? -6.612 -2.593 13.677 1.00 93.38 87 GLU A N 1
ATOM 659 C CA . GLU A 1 87 ? -6.512 -3.332 12.423 1.00 93.38 87 GLU A CA 1
ATOM 660 C C . GLU A 1 87 ? -7.923 -3.618 11.914 1.00 93.38 87 GLU A C 1
ATOM 662 O O . GLU A 1 87 ? -8.726 -4.263 12.581 1.00 93.38 87 GLU A O 1
ATOM 667 N N . LEU A 1 88 ? -8.220 -3.120 10.719 1.00 91.56 88 LEU A N 1
ATOM 668 C CA . LEU A 1 88 ? -9.503 -3.261 10.049 1.00 91.56 88 LEU A CA 1
ATOM 669 C C . LEU A 1 88 ? -9.257 -3.691 8.592 1.00 91.56 88 LEU A C 1
ATOM 671 O O . LEU A 1 88 ? -9.397 -2.870 7.682 1.00 91.56 88 LEU A O 1
ATOM 675 N N . PRO A 1 89 ? -8.876 -4.961 8.328 1.00 88.25 89 PRO A N 1
ATOM 676 C CA . PRO A 1 89 ? -8.552 -5.431 6.977 1.00 88.25 89 PRO A CA 1
ATOM 677 C C . PRO A 1 89 ? -9.675 -5.187 5.965 1.00 88.25 89 PRO A C 1
ATOM 679 O O . PRO A 1 89 ? -9.402 -4.852 4.816 1.00 88.25 89 PRO A O 1
ATOM 682 N N . VAL A 1 90 ? -10.932 -5.255 6.415 1.00 87.88 90 VAL A N 1
ATOM 683 C CA . VAL A 1 90 ? -12.128 -4.968 5.611 1.00 87.88 90 VAL A CA 1
ATOM 684 C C . VAL A 1 90 ? -12.144 -3.535 5.050 1.00 87.88 90 VAL A C 1
ATOM 686 O O . VAL A 1 90 ? -12.695 -3.297 3.978 1.00 87.88 90 VAL A O 1
ATOM 689 N N . ALA A 1 91 ? -11.455 -2.580 5.691 1.00 86.62 91 ALA A N 1
ATOM 690 C CA . ALA A 1 91 ? -11.306 -1.219 5.176 1.00 86.62 91 ALA A CA 1
ATOM 691 C C . ALA A 1 91 ? -10.573 -1.172 3.830 1.00 86.62 91 ALA A C 1
ATOM 693 O O . ALA A 1 91 ? -10.853 -0.281 3.030 1.00 86.62 91 ALA A O 1
ATOM 694 N N . ASN A 1 92 ? -9.716 -2.159 3.527 1.00 84.19 92 ASN A N 1
ATOM 695 C CA . ASN A 1 92 ? -9.046 -2.269 2.228 1.00 84.19 92 ASN A CA 1
ATOM 696 C C . ASN A 1 92 ? -10.036 -2.380 1.064 1.00 84.19 92 ASN A C 1
ATOM 698 O O . ASN A 1 92 ? -9.676 -2.056 -0.066 1.00 84.19 92 ASN A O 1
ATOM 702 N N . ARG A 1 93 ? -11.276 -2.813 1.317 1.00 83.94 93 ARG A N 1
ATOM 703 C CA . ARG A 1 93 ? -12.310 -2.911 0.285 1.00 83.94 93 ARG A CA 1
ATOM 704 C C . ARG A 1 93 ? -12.849 -1.554 -0.153 1.00 83.94 93 ARG A C 1
ATOM 706 O O . ARG A 1 93 ? -13.366 -1.441 -1.252 1.00 83.94 93 ARG A O 1
ATOM 713 N N . VAL A 1 94 ? -12.738 -0.518 0.674 1.00 79.94 94 VAL A N 1
ATOM 714 C CA . VAL A 1 94 ? -13.361 0.791 0.398 1.00 79.94 94 VAL A CA 1
ATOM 715 C C . VAL A 1 94 ? -12.362 1.940 0.407 1.00 79.94 94 VAL A C 1
ATOM 717 O O . VAL A 1 94 ? -12.563 2.930 -0.292 1.00 79.94 94 VAL A O 1
ATOM 720 N N . LEU A 1 95 ? -11.266 1.811 1.156 1.00 77.81 95 LEU A N 1
ATOM 721 C CA . LEU A 1 95 ? -10.265 2.851 1.354 1.00 77.81 95 LEU A CA 1
ATOM 722 C C . LEU A 1 95 ? -8.863 2.252 1.210 1.00 77.81 95 LEU A C 1
ATOM 724 O O . LEU A 1 95 ? -8.438 1.418 2.004 1.00 77.81 95 LEU A O 1
ATOM 728 N N . GLY A 1 96 ? -8.117 2.706 0.200 1.00 68.12 96 GLY A N 1
ATOM 729 C CA . GLY A 1 96 ? -6.698 2.360 0.067 1.00 68.12 96 GLY A CA 1
ATOM 730 C C . GLY A 1 96 ? -5.817 3.195 1.001 1.00 68.12 96 GLY A C 1
ATOM 731 O O . GLY A 1 96 ? -5.005 2.657 1.753 1.00 68.12 96 GLY A O 1
ATOM 732 N N . GLN A 1 97 ? -5.990 4.518 0.944 1.00 73.06 97 GLN A N 1
ATOM 733 C CA . GLN A 1 97 ? -5.340 5.484 1.822 1.00 73.06 97 GLN A CA 1
ATOM 734 C C . GLN A 1 97 ? -6.223 6.731 1.933 1.00 73.06 97 GLN A C 1
ATOM 736 O O . GLN A 1 97 ? -6.639 7.273 0.910 1.00 73.06 97 GLN A O 1
ATOM 741 N N . ALA A 1 98 ? -6.491 7.202 3.147 1.00 73.69 98 ALA A N 1
ATOM 742 C CA . ALA A 1 98 ? -7.248 8.424 3.369 1.00 73.69 98 ALA A CA 1
ATOM 743 C C . ALA A 1 98 ? -6.809 9.147 4.647 1.00 73.69 98 ALA A C 1
ATOM 745 O O . ALA A 1 98 ? -6.385 8.519 5.617 1.00 73.69 98 ALA A O 1
ATOM 746 N N . TRP A 1 99 ? -6.920 10.474 4.638 1.00 77.06 99 TRP A N 1
ATOM 747 C CA . TRP A 1 99 ? -6.666 11.317 5.801 1.00 77.06 99 TRP A CA 1
ATOM 748 C C . TRP A 1 99 ? -7.794 12.325 5.960 1.00 77.06 99 TRP A C 1
ATOM 750 O O . TRP A 1 99 ? -8.166 13.009 5.005 1.00 77.06 99 TRP A O 1
ATOM 760 N N . PHE A 1 100 ? -8.315 12.408 7.176 1.00 77.06 100 PHE A N 1
ATOM 761 C CA . PHE A 1 100 ? -9.439 13.254 7.529 1.00 77.06 100 PHE A CA 1
ATOM 762 C C . PHE A 1 100 ? -9.022 14.153 8.681 1.00 77.06 100 PHE A C 1
ATOM 764 O O . PHE A 1 100 ? -8.840 13.696 9.813 1.00 77.06 100 PHE A O 1
ATOM 771 N N . GLY A 1 101 ? -8.830 15.430 8.359 1.00 67.69 101 GLY A N 1
ATOM 772 C CA . GLY A 1 101 ? -8.541 16.461 9.342 1.00 67.69 101 GLY A CA 1
ATOM 773 C C . GLY A 1 101 ? -9.778 16.855 10.144 1.00 67.69 101 GLY A C 1
ATOM 774 O O . GLY A 1 101 ? -10.913 16.477 9.843 1.00 67.69 101 GLY A O 1
ATOM 775 N N . HIS A 1 102 ? -9.546 17.677 11.161 1.00 60.69 102 HIS A N 1
ATOM 776 C CA . HIS A 1 102 ? -10.594 18.209 12.018 1.00 60.69 102 HIS A CA 1
ATOM 777 C C . HIS A 1 102 ? -11.683 18.910 11.181 1.00 60.69 102 HIS A C 1
ATOM 779 O O . HIS A 1 102 ? -11.383 19.812 10.402 1.00 60.69 102 HIS A O 1
ATOM 785 N N . ALA A 1 103 ? -12.948 18.520 11.384 1.00 53.47 103 ALA A N 1
ATOM 786 C CA . ALA A 1 103 ? -14.142 19.150 10.803 1.00 53.47 103 ALA A CA 1
ATOM 787 C C . ALA A 1 103 ? -14.309 19.073 9.267 1.00 53.47 103 ALA A C 1
ATOM 789 O O . ALA A 1 103 ? -15.074 19.859 8.707 1.00 53.47 103 ALA A O 1
ATOM 790 N N . GLN A 1 104 ? -13.664 18.123 8.580 1.00 54.62 104 GLN A N 1
ATOM 791 C CA . GLN A 1 104 ? -13.943 17.862 7.161 1.00 54.62 104 GLN A CA 1
ATOM 792 C C . GLN A 1 104 ? -14.896 16.664 6.981 1.00 54.62 104 GLN A C 1
ATOM 794 O O . GLN A 1 104 ? -14.639 15.600 7.549 1.00 54.62 104 GLN A O 1
ATOM 799 N N . PRO A 1 105 ? -15.996 16.804 6.211 1.00 50.38 105 PRO A N 1
ATOM 800 C CA . PRO A 1 105 ? -16.886 15.688 5.909 1.00 50.38 105 PRO A CA 1
ATOM 801 C C . PRO A 1 105 ? -16.187 14.662 5.011 1.00 50.38 105 PRO A C 1
ATOM 803 O O . PRO A 1 105 ? -15.522 15.011 4.037 1.00 50.38 105 PRO A O 1
ATOM 806 N N . VAL A 1 106 ? -16.380 13.383 5.320 1.00 56.03 106 VAL A N 1
ATOM 807 C CA . VAL A 1 106 ? -15.733 12.248 4.658 1.00 56.03 106 VAL A CA 1
ATOM 808 C C . VAL A 1 106 ? -16.752 11.478 3.847 1.00 56.03 106 VAL A C 1
ATOM 810 O O . VAL A 1 106 ? -17.667 10.924 4.431 1.00 56.03 106 VAL A O 1
ATOM 813 N N . SER A 1 107 ? -16.582 11.368 2.531 1.00 52.56 107 SER A N 1
ATOM 814 C CA . SER A 1 107 ? -17.389 10.454 1.708 1.00 52.56 107 SER A CA 1
ATOM 815 C C . SER A 1 107 ? -16.726 9.070 1.634 1.00 52.56 107 SER A C 1
ATOM 817 O O . SER A 1 107 ? -15.785 8.873 0.869 1.00 52.56 107 SER A O 1
ATOM 819 N N . VAL A 1 108 ? -17.200 8.113 2.434 1.00 52.34 108 VAL A N 1
ATOM 820 C CA . VAL A 1 108 ? -16.804 6.695 2.390 1.00 52.34 108 VAL A CA 1
ATOM 821 C C . VAL A 1 108 ? -17.529 6.030 1.215 1.00 52.34 108 VAL A C 1
ATOM 823 O O . VAL A 1 108 ? -18.754 6.090 1.140 1.00 52.34 108 VAL A O 1
ATOM 826 N N . GLY A 1 109 ? -16.779 5.439 0.281 1.00 45.59 109 GLY A N 1
ATOM 827 C CA . GLY A 1 109 ? -17.304 4.862 -0.970 1.00 45.59 109 GLY A CA 1
ATOM 828 C C . GLY A 1 109 ? -16.856 5.595 -2.242 1.00 45.59 109 GLY A C 1
ATOM 829 O O . GLY A 1 109 ? -16.962 5.047 -3.335 1.00 45.59 109 GLY A O 1
ATOM 830 N N . ALA A 1 110 ? -16.282 6.797 -2.124 1.00 44.53 110 ALA A N 1
ATOM 831 C CA . ALA A 1 110 ? -15.529 7.409 -3.217 1.00 44.53 110 ALA A CA 1
ATOM 832 C C . ALA A 1 110 ? -14.095 6.859 -3.219 1.00 44.53 110 ALA A C 1
ATOM 834 O O . ALA A 1 110 ? -13.471 6.738 -2.162 1.00 44.53 110 ALA A O 1
ATOM 835 N N . THR A 1 111 ? -13.553 6.538 -4.396 1.00 40.47 111 THR A N 1
ATOM 836 C CA . THR A 1 111 ? -12.159 6.100 -4.545 1.00 40.47 111 THR A CA 1
ATOM 837 C C . THR A 1 111 ? -11.232 7.297 -4.290 1.00 40.47 111 THR A C 1
ATOM 839 O O . THR A 1 111 ? -10.775 7.958 -5.214 1.00 40.47 111 THR A O 1
ATOM 842 N N . LEU A 1 112 ? -10.975 7.637 -3.026 1.00 38.75 112 LEU A N 1
ATOM 843 C CA . LEU A 1 112 ? -10.140 8.785 -2.676 1.00 38.75 112 LEU A CA 1
ATOM 844 C C . LEU A 1 112 ? -8.652 8.414 -2.857 1.00 38.75 112 LEU A C 1
ATOM 846 O O . LEU A 1 112 ? -8.058 7.754 -2.009 1.00 38.75 112 LEU A O 1
ATOM 850 N N . ASP A 1 113 ? -8.039 8.793 -3.984 1.00 37.31 113 ASP A N 1
ATOM 851 C CA . ASP A 1 113 ? -6.595 8.615 -4.234 1.00 37.31 113 ASP A CA 1
ATOM 852 C C . ASP A 1 113 ? -5.814 9.860 -3.772 1.00 37.31 113 ASP A C 1
ATOM 854 O O . ASP A 1 113 ? -5.472 10.742 -4.558 1.00 37.31 113 ASP A O 1
ATOM 858 N N . LEU A 1 114 ? -5.540 9.960 -2.467 1.00 41.69 114 LEU A N 1
ATOM 859 C CA . LEU A 1 114 ? -4.797 11.079 -1.872 1.00 41.69 114 LEU A CA 1
ATOM 860 C C . LEU A 1 114 ? -3.277 10.844 -1.903 1.00 41.69 114 LEU A C 1
ATOM 862 O O . LEU A 1 114 ? -2.617 10.747 -0.871 1.00 41.69 114 LEU A O 1
ATOM 866 N N . ARG A 1 115 ? -2.678 10.793 -3.098 1.00 33.22 115 ARG A N 1
ATOM 867 C CA . ARG A 1 115 ? -1.205 10.746 -3.248 1.00 33.22 115 ARG A CA 1
ATOM 868 C C . ARG A 1 115 ? -0.494 12.092 -3.061 1.00 33.22 115 ARG A C 1
ATOM 870 O O . ARG A 1 115 ? 0.726 12.153 -3.199 1.00 33.22 115 ARG A O 1
ATOM 877 N N . ARG A 1 116 ? -1.206 13.173 -2.728 1.00 31.34 116 ARG A N 1
ATOM 878 C CA . ARG A 1 116 ? -0.607 14.465 -2.358 1.00 31.34 116 ARG A CA 1
ATOM 879 C C . ARG A 1 116 ? -1.306 15.021 -1.127 1.00 31.34 116 ARG A C 1
ATOM 881 O O . ARG A 1 116 ? -2.507 15.260 -1.151 1.00 31.34 116 ARG A O 1
ATOM 888 N N . GLY A 1 117 ? -0.542 15.223 -0.057 1.00 29.81 117 GLY A N 1
ATOM 889 C CA . GLY A 1 117 ? -1.001 15.884 1.160 1.00 29.81 117 GLY A CA 1
ATOM 890 C C . GLY A 1 117 ? -1.372 17.341 0.891 1.00 29.81 117 GLY A C 1
ATOM 891 O O . GLY A 1 117 ? -0.525 18.221 0.973 1.00 29.81 117 GLY A O 1
ATOM 892 N N . ARG A 1 118 ? -2.628 17.575 0.516 1.00 30.92 118 ARG A N 1
ATOM 893 C CA . ARG A 1 118 ? -3.413 18.802 0.709 1.00 30.92 118 ARG A CA 1
ATOM 894 C C . ARG A 1 118 ? -4.805 18.523 0.152 1.00 30.92 118 ARG A C 1
ATOM 896 O O . ARG A 1 118 ? -4.921 18.073 -0.984 1.00 30.92 118 ARG A O 1
ATOM 903 N N . ALA A 1 119 ? -5.842 18.820 0.926 1.00 35.44 119 ALA A N 1
ATOM 904 C CA . ALA A 1 119 ? -7.241 18.675 0.517 1.00 35.44 119 ALA A CA 1
ATOM 905 C C . ALA A 1 119 ? -7.643 19.587 -0.671 1.00 35.44 119 ALA A C 1
ATOM 907 O O . ALA A 1 119 ? -8.774 19.518 -1.138 1.00 35.44 119 ALA A O 1
ATOM 908 N N . ASP A 1 120 ? -6.724 20.409 -1.189 1.00 29.00 120 ASP A N 1
ATOM 909 C CA . ASP A 1 120 ? -7.044 21.519 -2.090 1.00 29.00 120 ASP A CA 1
ATOM 910 C C . ASP A 1 120 ? -7.016 21.171 -3.591 1.00 29.00 120 ASP A C 1
ATOM 912 O O . ASP A 1 120 ? -7.244 22.054 -4.413 1.00 29.00 120 ASP A O 1
ATOM 916 N N . ALA A 1 121 ? -6.711 19.932 -4.004 1.00 27.39 121 ALA A N 1
ATOM 917 C CA . ALA A 1 121 ? -6.487 19.663 -5.434 1.00 27.39 121 ALA A CA 1
ATOM 918 C C . ALA A 1 121 ? -6.821 18.244 -5.927 1.00 27.39 121 ALA A C 1
ATOM 920 O O . ALA A 1 121 ? -6.082 17.690 -6.742 1.00 27.39 121 ALA A O 1
ATOM 921 N N . ILE A 1 122 ? -7.938 17.659 -5.491 1.00 34.66 122 ILE A N 1
ATOM 922 C CA . ILE A 1 122 ? -8.555 16.562 -6.251 1.00 34.66 122 ILE A CA 1
ATOM 923 C C . ILE A 1 122 ? -9.886 17.081 -6.797 1.00 34.66 122 ILE A C 1
ATOM 925 O O . ILE A 1 122 ? -10.741 17.451 -5.990 1.00 34.66 122 ILE A O 1
ATOM 929 N N . PRO A 1 123 ? -10.096 17.145 -8.129 1.00 30.11 123 PRO A N 1
ATOM 930 C CA . PRO A 1 123 ? -11.444 17.313 -8.646 1.00 30.11 123 PRO A CA 1
ATOM 931 C C . PRO A 1 123 ? -12.245 16.130 -8.118 1.00 30.11 123 PRO A C 1
ATOM 933 O O . PRO A 1 123 ? -11.894 14.988 -8.405 1.00 30.11 123 PRO A O 1
ATOM 936 N N . ALA A 1 124 ? -13.242 16.409 -7.276 1.00 36.50 124 ALA A N 1
ATOM 937 C CA . ALA A 1 124 ? -14.140 15.395 -6.753 1.00 36.50 124 ALA A CA 1
ATOM 938 C C . ALA A 1 124 ? -14.574 14.503 -7.919 1.00 36.50 124 ALA A C 1
ATOM 940 O O . ALA A 1 124 ? -15.272 14.966 -8.824 1.00 36.50 124 ALA A O 1
ATOM 941 N N . GLU A 1 125 ? -14.143 13.235 -7.913 1.00 39.56 125 GLU A N 1
ATOM 942 C CA . GLU A 1 125 ? -14.864 12.229 -8.680 1.00 39.56 125 GLU A CA 1
ATOM 943 C C . GLU A 1 125 ? -16.341 12.383 -8.295 1.00 39.56 125 GLU A C 1
ATOM 945 O O . GLU A 1 125 ? -16.634 12.659 -7.120 1.00 39.56 125 GLU A O 1
ATOM 950 N N . PRO A 1 126 ? -17.271 12.303 -9.264 1.00 36.88 126 PRO A N 1
ATOM 951 C CA . PRO A 1 126 ? -18.686 12.452 -8.971 1.00 36.88 126 PRO A CA 1
ATOM 952 C C . PRO A 1 126 ? -19.016 11.540 -7.794 1.00 36.88 126 PRO A C 1
ATOM 954 O O . PRO A 1 126 ? -18.688 10.353 -7.837 1.00 36.88 126 PRO A O 1
ATOM 957 N N . LYS A 1 127 ? -19.578 12.123 -6.720 1.00 43.28 127 LYS A N 1
ATOM 958 C CA . LYS A 1 127 ? -20.002 11.377 -5.530 1.00 43.28 127 LYS A CA 1
ATOM 959 C C . LYS A 1 127 ? -20.715 10.131 -6.027 1.00 43.28 127 LYS A C 1
ATOM 961 O O . LYS A 1 127 ? -21.756 10.256 -6.674 1.00 43.28 127 LYS A O 1
ATOM 966 N N . ALA A 1 128 ? -20.141 8.960 -5.757 1.00 49.94 128 ALA A N 1
ATOM 967 C CA . ALA A 1 128 ? -20.860 7.723 -5.982 1.00 49.94 128 ALA A CA 1
ATOM 968 C C . ALA A 1 128 ? -22.218 7.881 -5.272 1.00 49.94 128 ALA A C 1
ATOM 970 O O . ALA A 1 128 ? -22.233 8.377 -4.138 1.00 49.94 128 ALA A O 1
ATOM 971 N N . PRO A 1 129 ? -23.345 7.550 -5.923 1.00 44.50 129 PRO A N 1
ATOM 972 C CA . PRO A 1 129 ? -24.681 7.765 -5.362 1.00 44.50 129 PRO A CA 1
ATOM 973 C C . PRO A 1 129 ? -24.871 7.114 -3.979 1.00 44.50 129 PRO A C 1
ATOM 975 O O . PRO A 1 129 ? -25.731 7.548 -3.218 1.00 44.50 129 PRO A O 1
ATOM 978 N N . ASP A 1 130 ? -23.994 6.173 -3.613 1.00 53.62 130 ASP A N 1
ATOM 979 C CA . ASP A 1 130 ? -24.019 5.418 -2.359 1.00 53.62 130 ASP A CA 1
ATOM 980 C C . ASP A 1 130 ? -22.972 5.862 -1.317 1.00 53.62 130 ASP A C 1
ATOM 982 O O . ASP A 1 130 ? -22.769 5.180 -0.309 1.00 53.62 130 ASP A O 1
ATOM 986 N N . ALA A 1 131 ? -22.294 6.997 -1.527 1.00 59.50 131 ALA A N 1
ATOM 987 C CA . ALA A 1 131 ? -21.247 7.471 -0.625 1.00 59.50 131 ALA A CA 1
ATOM 988 C C . ALA A 1 131 ? -21.803 7.879 0.756 1.00 59.50 131 ALA A C 1
ATOM 990 O O . ALA A 1 131 ? -22.612 8.803 0.882 1.00 59.50 131 ALA A O 1
ATOM 991 N N . PHE A 1 132 ? -21.325 7.230 1.820 1.00 64.50 132 PHE A N 1
ATOM 992 C CA . PHE A 1 132 ? -21.673 7.565 3.201 1.00 64.50 132 PHE A CA 1
ATOM 993 C C . PHE A 1 132 ? -20.860 8.770 3.677 1.00 64.50 132 PHE A C 1
ATOM 995 O O . PHE A 1 132 ? -19.639 8.771 3.550 1.00 64.50 132 PHE A O 1
ATOM 1002 N N . THR A 1 133 ? -21.509 9.789 4.250 1.00 71.94 133 THR A N 1
ATOM 1003 C CA . THR A 1 133 ? -20.784 10.930 4.827 1.00 71.94 133 THR A CA 1
ATOM 1004 C C . THR A 1 133 ? -20.524 10.718 6.320 1.00 71.94 133 THR A C 1
ATOM 1006 O O . THR A 1 133 ? -21.447 10.834 7.120 1.00 71.94 133 THR A O 1
ATOM 1009 N N . PHE A 1 134 ? -19.275 10.448 6.702 1.00 76.56 134 PHE A N 1
ATOM 1010 C CA . PHE A 1 134 ? -18.830 10.443 8.098 1.00 76.56 134 PHE A CA 1
ATOM 1011 C C . PHE A 1 134 ? -18.251 11.814 8.466 1.00 76.56 134 PHE A C 1
ATOM 1013 O O . PHE A 1 134 ? -17.474 12.383 7.702 1.00 76.56 134 PHE A O 1
ATOM 1020 N N . LEU A 1 135 ? -18.591 12.350 9.636 1.00 79.00 135 LEU A N 1
ATOM 1021 C CA . LEU A 1 135 ? -17.974 13.571 10.152 1.00 79.00 135 LEU A CA 1
ATOM 1022 C C . LEU A 1 135 ? -17.333 13.255 11.509 1.00 79.00 135 LEU A C 1
ATOM 1024 O O . LEU A 1 135 ? -18.072 12.999 12.464 1.00 79.00 135 LEU A O 1
ATOM 1028 N N . PRO A 1 136 ? -15.990 13.249 11.620 1.00 82.69 136 PRO A N 1
ATOM 1029 C CA . PRO A 1 136 ? -15.345 13.019 12.903 1.00 82.69 136 PRO A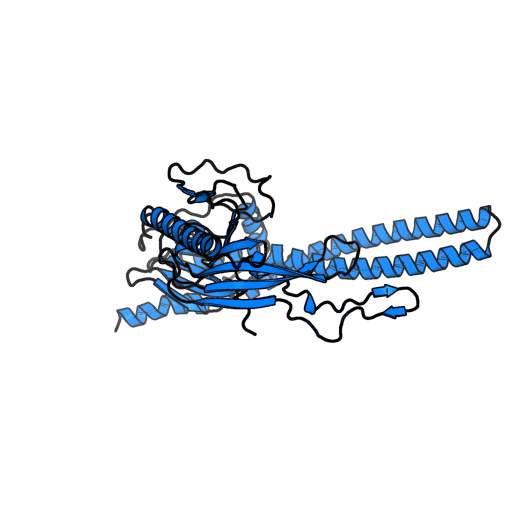 CA 1
ATOM 1030 C C . PRO A 1 136 ? -15.718 14.135 13.895 1.00 82.69 136 PRO A C 1
ATOM 1032 O O . PRO A 1 136 ? -15.882 15.292 13.486 1.00 82.69 136 PRO A O 1
ATOM 1035 N N . PRO A 1 137 ? -15.823 13.829 15.203 1.00 89.31 137 PRO A N 1
ATOM 1036 C CA . PRO A 1 137 ? -16.001 14.853 16.223 1.00 89.31 137 PRO A CA 1
ATOM 1037 C C . PRO A 1 137 ? -14.917 15.932 16.137 1.00 89.31 137 PRO A C 1
ATOM 1039 O O . PRO A 1 137 ? -13.768 15.668 15.771 1.00 89.31 137 PRO A O 1
ATOM 1042 N N . LYS A 1 138 ? -15.258 17.166 16.521 1.00 88.62 138 LYS A N 1
ATOM 1043 C CA . LYS A 1 138 ? -14.280 18.257 16.593 1.00 88.62 138 LYS A CA 1
ATOM 1044 C C . LYS A 1 138 ? -13.132 17.850 17.523 1.00 88.62 138 LYS A C 1
ATOM 1046 O O . LYS A 1 138 ? -13.374 17.460 18.661 1.00 88.62 138 LYS A O 1
ATOM 1051 N N . GLY A 1 139 ? -11.892 17.975 17.059 1.00 89.25 139 GLY A N 1
ATOM 1052 C CA . GLY A 1 139 ? -10.723 17.544 17.837 1.00 89.25 139 GLY A CA 1
ATOM 1053 C C . GLY A 1 139 ? -10.176 16.170 17.445 1.00 89.25 139 GLY A C 1
ATOM 1054 O O . GLY A 1 139 ? -9.125 15.795 17.951 1.00 89.25 139 GLY A O 1
ATOM 1055 N N . VAL A 1 140 ? -10.880 15.419 16.590 1.00 92.81 140 VAL A N 1
ATOM 1056 C CA . VAL A 1 140 ? -10.473 14.084 16.138 1.00 92.81 140 VAL A CA 1
ATOM 1057 C C . VAL A 1 140 ? -10.086 14.136 14.668 1.00 92.81 140 VAL A C 1
ATOM 1059 O O . VAL A 1 140 ? -10.815 14.676 13.836 1.00 92.81 140 VAL A O 1
ATOM 1062 N N . SER A 1 141 ? -8.941 13.546 14.351 1.00 92.56 141 SER A N 1
ATOM 1063 C CA . SER A 1 141 ? -8.534 13.220 12.985 1.00 92.56 141 SER A CA 1
ATOM 1064 C C . SER A 1 141 ? -8.506 11.710 12.806 1.00 92.56 141 SER A C 1
ATOM 1066 O O . SER A 1 141 ? -8.295 10.977 13.770 1.00 92.56 141 SER A O 1
ATOM 1068 N N . ILE A 1 142 ? -8.731 11.238 11.582 1.00 92.19 142 ILE A N 1
ATOM 1069 C CA . ILE A 1 142 ? -8.695 9.810 11.258 1.00 92.19 142 ILE A CA 1
ATOM 1070 C C . ILE A 1 142 ? -7.810 9.603 10.032 1.00 92.19 142 ILE A C 1
ATOM 1072 O O . ILE A 1 142 ? -7.978 10.254 9.002 1.00 92.19 142 ILE A O 1
ATOM 1076 N N . GLU A 1 143 ? -6.867 8.682 10.151 1.00 91.00 143 GLU A N 1
ATOM 1077 C CA . GLU A 1 143 ? -6.049 8.166 9.063 1.00 91.00 143 GLU A CA 1
ATOM 1078 C C . GLU A 1 143 ? -6.429 6.716 8.793 1.00 91.00 143 GLU A C 1
ATOM 1080 O O . GLU A 1 143 ? -6.592 5.919 9.717 1.00 91.00 143 GLU A O 1
ATOM 1085 N N . VAL A 1 144 ? -6.532 6.369 7.515 1.00 88.19 144 VAL A N 1
ATOM 1086 C CA . VAL A 1 144 ? -6.696 4.988 7.067 1.00 88.19 144 VAL A CA 1
ATOM 1087 C C . VAL A 1 144 ? -5.620 4.691 6.051 1.00 88.19 144 VAL A C 1
ATOM 1089 O O . VAL A 1 144 ? -5.470 5.424 5.076 1.00 88.19 144 VAL A O 1
ATOM 1092 N N . GLU A 1 145 ? -4.881 3.612 6.248 1.00 85.94 145 GLU A N 1
ATOM 1093 C CA . GLU A 1 145 ? -3.894 3.157 5.276 1.00 85.94 145 GLU A CA 1
ATOM 1094 C C . GLU A 1 145 ? -3.773 1.635 5.369 1.00 85.94 145 GLU A C 1
ATOM 1096 O O . GLU A 1 145 ? -3.564 1.082 6.447 1.00 85.94 145 GLU A O 1
ATOM 1101 N N . PHE A 1 146 ? -3.957 0.946 4.238 1.00 83.88 146 PHE A N 1
ATOM 1102 C CA . PHE A 1 146 ? -3.751 -0.505 4.114 1.00 83.88 146 PHE A CA 1
ATOM 1103 C C . PHE A 1 146 ? -4.484 -1.379 5.153 1.00 83.88 146 PHE A C 1
ATOM 1105 O O . PHE A 1 146 ? -3.972 -2.415 5.591 1.00 83.88 146 PHE A O 1
ATOM 1112 N N . GLY A 1 147 ? -5.705 -0.994 5.529 1.00 87.38 147 GLY A N 1
ATOM 1113 C CA . GLY A 1 147 ? -6.527 -1.767 6.460 1.00 87.38 147 GLY A CA 1
ATOM 1114 C C . GLY A 1 147 ? -6.159 -1.508 7.915 1.00 87.38 147 GLY A C 1
ATOM 1115 O O . GLY A 1 147 ? -6.436 -2.331 8.779 1.00 87.38 147 GLY A O 1
ATOM 1116 N N . VAL A 1 148 ? -5.503 -0.383 8.190 1.00 91.06 148 VAL A N 1
ATOM 1117 C CA . VAL A 1 148 ? -5.275 0.141 9.533 1.00 91.06 148 VAL A CA 1
ATOM 1118 C C . VAL A 1 148 ? -6.041 1.444 9.668 1.00 91.06 148 VAL A C 1
ATOM 1120 O O . VAL A 1 148 ? -5.953 2.302 8.790 1.00 91.06 148 VAL A O 1
ATOM 1123 N N . VAL A 1 149 ? -6.762 1.592 10.776 1.00 93.25 149 VAL A N 1
ATOM 1124 C CA . VAL A 1 149 ? -7.410 2.839 11.179 1.00 93.25 149 VAL A CA 1
ATOM 1125 C C . VAL A 1 149 ? -6.629 3.423 12.351 1.00 93.25 149 VAL A C 1
ATOM 1127 O O . VAL A 1 149 ? -6.386 2.743 13.349 1.00 93.25 149 VAL A O 1
ATOM 1130 N N . CYS A 1 150 ? -6.238 4.687 12.227 1.00 95.62 150 CYS A N 1
ATOM 1131 C CA . CYS A 1 150 ? -5.618 5.468 13.287 1.00 95.62 150 CYS A CA 1
ATOM 1132 C C . CYS A 1 150 ? -6.448 6.733 13.516 1.00 95.62 150 CYS A C 1
ATOM 1134 O O . CYS A 1 150 ? -6.391 7.672 12.722 1.00 95.62 150 CYS A O 1
ATOM 1136 N N . ALA A 1 151 ? -7.243 6.755 14.584 1.00 96.38 151 ALA A N 1
ATOM 1137 C CA . ALA A 1 151 ? -7.913 7.971 15.033 1.00 96.38 151 ALA A CA 1
ATOM 1138 C C . ALA A 1 151 ? -7.030 8.670 16.067 1.00 96.38 151 ALA A C 1
ATOM 1140 O O . ALA A 1 151 ? -6.483 8.005 16.943 1.00 96.38 151 ALA A O 1
ATOM 1141 N N . TYR A 1 152 ? -6.891 9.991 16.014 1.00 96.75 152 TYR A N 1
ATOM 1142 C CA . TYR A 1 152 ? -6.027 10.703 16.951 1.00 96.75 152 TYR A CA 1
ATOM 1143 C C . TYR A 1 152 ? -6.534 12.091 17.335 1.00 96.75 152 TYR A C 1
ATOM 1145 O O . TYR A 1 152 ? -7.301 12.728 16.608 1.00 96.75 152 TYR A O 1
ATOM 1153 N N . MET A 1 153 ? -6.066 12.549 18.494 1.00 96.94 153 MET A N 1
ATOM 1154 C CA . MET A 1 153 ? -6.154 13.928 18.966 1.00 96.94 153 MET A CA 1
ATOM 1155 C C . MET A 1 153 ? -4.747 14.469 19.192 1.00 96.94 153 MET A C 1
ATOM 1157 O O . MET A 1 153 ? -3.886 13.753 19.706 1.00 96.94 153 MET A O 1
ATOM 1161 N N . GLU A 1 154 ? -4.547 15.742 18.866 1.00 94.06 154 GLU A N 1
ATOM 1162 C CA . GLU A 1 154 ? -3.287 16.424 19.147 1.00 94.06 154 GLU A CA 1
ATOM 1163 C C . GLU A 1 154 ? -3.062 16.571 20.656 1.00 94.06 154 GLU A C 1
ATOM 1165 O O . GLU A 1 154 ? -3.970 16.947 21.412 1.00 94.06 154 GLU A O 1
ATOM 1170 N N . GLY A 1 155 ? -1.831 16.308 21.089 1.00 94.69 155 GLY A N 1
ATOM 1171 C CA . GLY A 1 155 ? -1.435 16.428 22.486 1.00 94.69 155 GLY A CA 1
ATOM 1172 C C . GLY A 1 155 ? -1.722 15.183 23.328 1.00 94.69 155 GLY A C 1
ATOM 1173 O O . GLY A 1 155 ? -2.456 14.264 22.960 1.00 94.69 155 GLY A O 1
ATOM 1174 N N . ARG A 1 156 ? -1.153 15.178 24.538 1.00 97.00 156 ARG A N 1
ATOM 1175 C CA . ARG A 1 156 ? -1.388 14.136 25.540 1.00 97.00 156 ARG A CA 1
ATOM 1176 C C . ARG A 1 156 ? -2.737 14.345 26.235 1.00 97.00 156 ARG A C 1
ATOM 1178 O O . ARG A 1 156 ? -2.834 15.075 27.218 1.00 97.00 156 ARG A O 1
ATOM 1185 N N . VAL A 1 157 ? -3.776 13.681 25.741 1.00 97.44 157 VAL A N 1
ATOM 1186 C CA . VAL A 1 157 ? -5.133 13.741 26.312 1.00 97.44 157 VAL A CA 1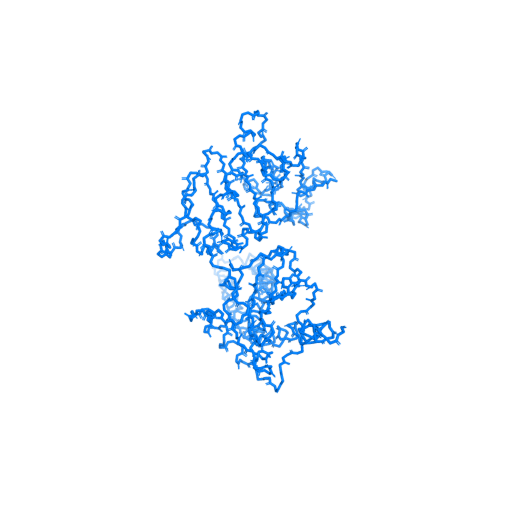
ATOM 1187 C C . VAL A 1 157 ? -5.264 12.806 27.515 1.00 97.44 157 VAL A C 1
ATOM 1189 O O . VAL A 1 157 ? -5.111 11.600 27.361 1.00 97.44 157 VAL A O 1
ATOM 1192 N N . THR A 1 158 ? -5.585 13.342 28.693 1.00 97.19 158 THR A N 1
ATOM 1193 C CA . THR A 1 158 ? -5.803 12.562 29.931 1.00 97.19 158 THR A CA 1
ATOM 1194 C C . THR A 1 158 ? -7.246 12.588 30.436 1.00 97.19 158 THR A C 1
ATOM 1196 O O . THR A 1 158 ? -7.585 11.826 31.337 1.00 97.19 158 THR A O 1
ATOM 1199 N N . ASP A 1 159 ? -8.096 13.444 29.866 1.00 97.81 159 ASP A N 1
ATOM 1200 C CA . ASP A 1 159 ? -9.513 13.549 30.220 1.00 97.81 159 ASP A CA 1
ATOM 1201 C C . ASP A 1 159 ? -10.295 12.301 29.753 1.00 97.81 159 ASP A C 1
ATOM 1203 O O . ASP A 1 159 ? -10.361 12.059 28.540 1.00 97.81 159 ASP A O 1
ATOM 1207 N N . PRO A 1 160 ? -10.913 11.522 30.667 1.00 97.31 160 PRO A N 1
ATOM 1208 C CA . PRO A 1 160 ? -11.645 10.305 30.320 1.00 97.31 160 PRO A CA 1
ATOM 1209 C C . PRO A 1 160 ? -12.753 10.517 29.284 1.00 97.31 160 PRO A C 1
ATOM 1211 O O . PRO A 1 160 ? -12.926 9.672 28.410 1.00 97.31 160 PRO A O 1
ATOM 1214 N N . ALA A 1 161 ? -13.464 11.650 29.330 1.00 97.06 161 ALA A N 1
ATOM 1215 C CA . ALA A 1 161 ? -14.548 11.931 28.386 1.00 97.06 161 ALA A CA 1
ATOM 1216 C C . ALA A 1 161 ? -14.025 12.103 26.951 1.00 97.06 161 ALA A C 1
ATOM 1218 O O . ALA A 1 161 ? -14.619 11.613 25.991 1.00 97.06 161 ALA A O 1
ATOM 1219 N N . ARG A 1 162 ? -12.867 12.753 26.791 1.00 97.31 162 ARG A N 1
ATOM 1220 C CA . ARG A 1 162 ? -12.211 12.891 25.484 1.00 97.31 162 ARG A CA 1
ATOM 1221 C C . ARG A 1 162 ? -11.605 11.581 24.986 1.00 97.31 162 ARG A C 1
ATOM 1223 O O . ARG A 1 162 ? -11.637 11.336 23.782 1.00 97.31 162 ARG A O 1
ATOM 1230 N N . LEU A 1 163 ? -11.078 10.744 25.882 1.00 97.75 163 LEU A N 1
ATOM 1231 C CA . LEU A 1 163 ? -10.584 9.408 25.529 1.00 97.75 163 LEU A CA 1
ATOM 1232 C C . LEU A 1 163 ? -11.720 8.494 25.043 1.00 97.75 163 LEU A C 1
ATOM 1234 O O . LEU A 1 163 ? -11.572 7.841 24.010 1.00 97.75 163 LEU A O 1
ATOM 1238 N N . ASP A 1 164 ? -12.862 8.501 25.737 1.00 97.25 164 ASP A N 1
ATOM 1239 C CA . ASP A 1 164 ? -14.081 7.796 25.318 1.00 97.25 164 ASP A CA 1
ATOM 1240 C C . ASP A 1 164 ? -14.578 8.311 23.957 1.00 97.25 164 ASP A C 1
ATOM 1242 O O . ASP A 1 164 ? -14.801 7.518 23.042 1.00 97.25 164 ASP A O 1
ATOM 1246 N N . MET A 1 165 ? -14.632 9.636 23.766 1.00 96.38 165 MET A N 1
ATOM 1247 C CA . MET A 1 165 ? -14.992 10.245 22.481 1.00 96.38 165 MET A CA 1
ATOM 1248 C C . MET A 1 165 ? -14.078 9.785 21.335 1.00 96.38 165 MET A C 1
ATOM 1250 O O . MET A 1 165 ? -14.574 9.504 20.244 1.00 96.38 165 MET A O 1
ATOM 1254 N N . LEU A 1 166 ? -12.762 9.687 21.561 1.00 97.25 166 LEU A N 1
ATOM 1255 C CA . LEU A 1 166 ? -11.816 9.202 20.551 1.00 97.25 166 LEU A CA 1
ATOM 1256 C C . LEU A 1 166 ? -12.091 7.741 20.168 1.00 97.25 166 LEU A C 1
ATOM 1258 O O . LEU A 1 166 ? -12.123 7.410 18.983 1.00 97.25 166 LEU A O 1
ATOM 1262 N N . CYS A 1 167 ? -12.317 6.880 21.163 1.00 97.88 167 CYS A N 1
ATOM 1263 C CA . CYS A 1 167 ? -12.605 5.461 20.948 1.00 97.88 167 CYS A CA 1
ATOM 1264 C C . CYS A 1 167 ? -13.927 5.268 20.193 1.00 97.88 167 CYS A C 1
ATOM 1266 O O . CYS A 1 167 ? -13.962 4.576 19.175 1.00 97.88 167 CYS A O 1
ATOM 1268 N N . ARG A 1 168 ? -14.989 5.972 20.611 1.00 96.12 168 ARG A N 1
ATOM 1269 C CA . ARG A 1 168 ? -16.289 5.943 19.926 1.00 96.12 168 ARG A CA 1
ATOM 1270 C C . ARG A 1 168 ? -16.208 6.477 18.502 1.00 96.12 168 ARG A C 1
ATOM 1272 O O . ARG A 1 168 ? -16.858 5.921 17.625 1.00 96.12 168 ARG A O 1
ATOM 1279 N N . ALA A 1 169 ? -15.405 7.514 18.251 1.00 94.31 169 ALA A N 1
ATOM 1280 C CA . ALA A 1 169 ? -15.193 8.031 16.901 1.00 94.31 169 ALA A CA 1
ATOM 1281 C C . ALA A 1 169 ? -14.522 6.992 15.990 1.00 94.31 169 ALA A C 1
ATOM 1283 O O . ALA A 1 169 ? -14.967 6.800 14.860 1.00 94.31 169 ALA A O 1
ATOM 1284 N N . ALA A 1 170 ? -13.493 6.296 16.486 1.00 95.44 170 ALA A N 1
ATOM 1285 C CA . ALA A 1 170 ? -12.841 5.215 15.750 1.00 95.44 170 ALA A CA 1
ATOM 1286 C C . ALA A 1 170 ? -13.808 4.051 15.473 1.00 95.44 170 ALA A C 1
ATOM 1288 O O . ALA A 1 170 ? -13.850 3.541 14.354 1.00 95.44 170 ALA A O 1
ATOM 1289 N N . SER A 1 171 ? -14.622 3.672 16.463 1.00 95.81 171 SER A N 1
ATOM 1290 C CA . SER A 1 171 ? -15.614 2.602 16.321 1.00 95.81 171 SER A CA 1
ATOM 1291 C C . SER A 1 171 ? -16.712 2.955 15.322 1.00 95.81 171 SER A C 1
ATOM 1293 O O . SER A 1 171 ? -16.953 2.199 14.390 1.00 95.81 171 SER A O 1
ATOM 1295 N N . ALA A 1 172 ? -17.307 4.145 15.438 1.00 92.88 172 ALA A N 1
ATOM 1296 C CA . ALA A 1 172 ? -18.334 4.611 14.509 1.00 92.88 172 ALA A CA 1
ATOM 1297 C C . ALA A 1 172 ? -17.811 4.701 13.065 1.00 92.88 172 ALA A C 1
ATOM 1299 O O . ALA A 1 172 ? -18.547 4.458 12.110 1.00 92.88 172 ALA A O 1
ATOM 1300 N N . PHE A 1 173 ? -16.529 5.031 12.895 1.00 92.31 173 PHE A N 1
ATOM 1301 C CA . PHE A 1 173 ? -15.882 5.013 11.590 1.00 92.31 173 PHE A CA 1
ATOM 1302 C C . PHE A 1 173 ? -15.700 3.584 11.044 1.00 92.31 173 PHE A C 1
ATOM 1304 O O . PHE A 1 173 ? -15.942 3.346 9.859 1.00 92.31 173 PHE A O 1
ATOM 1311 N N . ALA A 1 174 ? -15.325 2.621 11.891 1.00 92.94 174 ALA A N 1
ATOM 1312 C CA . ALA A 1 174 ? -15.250 1.210 11.511 1.00 92.94 174 ALA A CA 1
ATOM 1313 C C . ALA A 1 174 ? -16.629 0.635 11.132 1.00 92.94 174 ALA A C 1
ATOM 1315 O O . ALA A 1 174 ? -16.742 -0.054 10.117 1.00 92.94 174 ALA A O 1
ATOM 1316 N N . ASP A 1 175 ? -17.681 0.987 11.875 1.00 91.81 175 ASP A N 1
ATOM 1317 C CA . ASP A 1 175 ? -19.063 0.600 11.568 1.00 91.81 175 ASP A CA 1
ATOM 1318 C C . ASP A 1 175 ? -19.518 1.183 10.224 1.00 91.81 175 ASP A C 1
ATOM 1320 O O . ASP A 1 175 ? -20.099 0.480 9.398 1.00 91.81 175 ASP A O 1
ATOM 1324 N N . ALA A 1 176 ? -19.190 2.451 9.954 1.00 89.69 176 ALA A N 1
ATOM 1325 C CA . ALA A 1 176 ? -19.471 3.084 8.668 1.00 89.69 176 ALA A CA 1
ATOM 1326 C C . ALA A 1 176 ? -18.791 2.353 7.499 1.00 89.69 176 ALA A C 1
ATOM 1328 O O . ALA A 1 176 ? -19.410 2.147 6.453 1.00 89.69 176 ALA A O 1
ATOM 1329 N N . ILE A 1 177 ? -17.539 1.918 7.675 1.00 89.50 177 ILE A N 1
ATOM 1330 C CA . ILE A 1 177 ? -16.836 1.083 6.692 1.00 89.50 177 ILE A CA 1
ATOM 1331 C C . ILE A 1 177 ? -17.574 -0.240 6.486 1.00 89.50 177 ILE A C 1
ATOM 1333 O O . ILE A 1 177 ? -17.843 -0.603 5.342 1.00 89.50 177 ILE A O 1
ATOM 1337 N N . ALA A 1 178 ? -17.932 -0.938 7.566 1.00 89.25 178 ALA A N 1
ATOM 1338 C CA . ALA A 1 178 ? -18.642 -2.212 7.486 1.00 89.25 178 ALA A CA 1
ATOM 1339 C C . ALA A 1 178 ? -19.988 -2.070 6.754 1.00 89.25 178 ALA A C 1
ATOM 1341 O O . ALA A 1 178 ? -20.324 -2.903 5.914 1.00 89.25 178 ALA A O 1
ATOM 1342 N N . MET A 1 179 ? -20.723 -0.980 6.999 1.00 86.81 179 MET A N 1
ATOM 1343 C CA . MET A 1 179 ? -21.977 -0.675 6.307 1.00 86.81 179 MET A CA 1
ATOM 1344 C C . MET A 1 179 ? -21.796 -0.457 4.802 1.00 86.81 179 MET A C 1
ATOM 1346 O O . MET A 1 179 ? -22.629 -0.919 4.025 1.00 86.81 179 MET A O 1
ATOM 1350 N N . VAL A 1 180 ? -20.744 0.253 4.379 1.00 86.12 180 VAL A N 1
ATOM 1351 C CA . VAL A 1 180 ? -20.453 0.451 2.948 1.00 86.12 180 VAL A CA 1
ATOM 1352 C C . VAL A 1 180 ? -20.042 -0.873 2.311 1.00 86.12 180 VAL A C 1
ATOM 1354 O O . VAL A 1 180 ? -20.553 -1.235 1.258 1.00 86.12 180 VAL A O 1
ATOM 1357 N N . VAL A 1 181 ? -19.187 -1.639 2.986 1.00 86.88 181 VAL A N 1
ATOM 1358 C CA . VAL A 1 181 ? -18.722 -2.944 2.507 1.00 86.88 181 VAL A CA 1
ATOM 1359 C C . VAL A 1 181 ? -19.867 -3.944 2.344 1.00 86.88 181 VAL A C 1
ATOM 1361 O O . VAL A 1 181 ? -19.890 -4.680 1.363 1.00 86.88 181 VAL A O 1
ATOM 1364 N N . ALA A 1 182 ? -20.845 -3.939 3.251 1.00 87.62 182 ALA A N 1
ATOM 1365 C CA . ALA A 1 182 ? -22.022 -4.801 3.165 1.00 87.62 182 ALA A CA 1
ATOM 1366 C C . ALA A 1 182 ? -22.915 -4.515 1.940 1.00 87.62 182 ALA A C 1
ATOM 1368 O O . ALA A 1 182 ? -23.751 -5.347 1.594 1.00 87.62 182 ALA A O 1
ATOM 1369 N N . ARG A 1 183 ? -22.763 -3.351 1.292 1.00 85.94 183 ARG A N 1
ATOM 1370 C CA . ARG A 1 183 ? -23.492 -2.984 0.064 1.00 85.94 183 ARG A CA 1
ATOM 1371 C C . ARG A 1 183 ? -22.752 -3.380 -1.211 1.00 85.94 183 ARG A C 1
ATOM 1373 O O . ARG A 1 183 ? -23.373 -3.443 -2.268 1.00 85.94 183 ARG A O 1
ATOM 1380 N N . GLU A 1 184 ? -21.446 -3.625 -1.127 1.00 83.50 184 GLU A N 1
ATOM 1381 C CA . GLU A 1 184 ? -20.641 -4.016 -2.280 1.00 83.50 184 GLU A CA 1
ATOM 1382 C C . GLU A 1 184 ? -20.936 -5.474 -2.662 1.00 83.50 184 GLU A C 1
ATOM 1384 O O . GLU A 1 184 ? -20.934 -6.350 -1.789 1.00 83.50 184 GLU A O 1
ATOM 1389 N N . PRO A 1 185 ? -21.157 -5.776 -3.954 1.00 87.69 185 PRO A N 1
ATOM 1390 C CA . PRO A 1 185 ? -21.363 -7.148 -4.390 1.00 87.69 185 PRO A CA 1
ATOM 1391 C C . PRO A 1 185 ? -20.113 -7.994 -4.119 1.00 87.69 185 PRO A C 1
ATOM 1393 O O . PRO A 1 185 ? -18.979 -7.529 -4.263 1.00 87.69 185 PRO A O 1
ATOM 1396 N N . GLY A 1 186 ? -20.329 -9.259 -3.755 1.00 90.56 186 GLY A N 1
ATOM 1397 C CA . GLY A 1 186 ? -19.252 -10.240 -3.631 1.00 90.56 186 GLY A CA 1
ATOM 1398 C C . GLY A 1 186 ? -18.546 -10.499 -4.965 1.00 90.56 186 GLY A C 1
ATOM 1399 O O . GLY A 1 186 ? -19.083 -10.226 -6.043 1.00 90.56 186 GLY A O 1
ATOM 1400 N N . LEU A 1 187 ? -17.317 -11.010 -4.896 1.00 93.31 187 LEU A N 1
ATOM 1401 C CA . LEU A 1 187 ? -16.525 -11.346 -6.073 1.00 93.31 187 LEU A CA 1
ATOM 1402 C C . LEU A 1 187 ? -17.060 -12.648 -6.665 1.00 93.31 187 LEU A C 1
ATOM 1404 O O . LEU A 1 187 ? -17.011 -13.689 -6.012 1.00 93.31 187 LEU A O 1
ATOM 1408 N N . ASP A 1 188 ? -17.573 -12.584 -7.891 1.00 95.12 188 ASP A N 1
ATOM 1409 C CA . ASP A 1 188 ? -17.938 -13.777 -8.648 1.00 95.12 188 ASP A CA 1
ATOM 1410 C C . ASP A 1 188 ? -16.668 -14.435 -9.184 1.00 95.12 188 ASP A C 1
ATOM 1412 O O . ASP A 1 188 ? -16.040 -13.921 -10.100 1.00 95.12 188 ASP A O 1
ATOM 1416 N N . VAL A 1 189 ? -16.312 -15.584 -8.614 1.00 95.06 189 VAL A N 1
ATOM 1417 C CA . VAL A 1 189 ? -15.091 -16.329 -8.946 1.00 95.06 189 VAL A CA 1
ATOM 1418 C C . VAL A 1 189 ? -15.077 -16.908 -10.362 1.00 95.06 189 VAL A C 1
ATOM 1420 O O . VAL A 1 189 ? -14.047 -17.425 -10.783 1.00 95.06 189 VAL A O 1
ATOM 1423 N N . HIS A 1 190 ? -16.204 -16.887 -11.076 1.00 94.81 190 HIS A N 1
ATOM 1424 C CA . HIS A 1 190 ? -16.314 -17.413 -12.437 1.00 94.81 190 HIS A CA 1
ATOM 1425 C C . HIS A 1 190 ? -16.403 -16.317 -13.501 1.00 94.81 190 HIS A C 1
ATOM 1427 O O . HIS A 1 190 ? -16.341 -16.623 -14.696 1.00 94.81 190 HIS A O 1
ATOM 1433 N N . ALA A 1 191 ? -16.572 -15.060 -13.088 1.00 95.38 191 ALA A N 1
ATOM 1434 C CA . ALA A 1 191 ? -16.734 -13.939 -13.992 1.00 95.38 191 ALA A CA 1
ATOM 1435 C C . ALA A 1 191 ? -15.587 -12.939 -13.815 1.00 95.38 191 ALA A C 1
ATOM 1437 O O . ALA A 1 191 ? -15.322 -12.490 -12.697 1.00 95.38 191 ALA A O 1
ATOM 1438 N N . PRO A 1 192 ? -14.944 -12.503 -14.913 1.00 95.19 192 PRO A N 1
ATOM 1439 C CA . PRO A 1 192 ? -13.939 -11.468 -14.807 1.00 95.19 192 PRO A CA 1
ATOM 1440 C C . PRO A 1 192 ? -14.577 -10.163 -14.320 1.00 95.19 192 PRO A C 1
ATOM 1442 O O . PRO A 1 192 ? -15.687 -9.794 -14.723 1.00 95.19 192 PRO A O 1
ATOM 1445 N N . VAL A 1 193 ? -13.859 -9.419 -13.485 1.00 94.50 193 VAL A N 1
ATOM 1446 C CA . VAL A 1 193 ? -14.230 -8.042 -13.163 1.00 94.50 193 VAL A CA 1
ATOM 1447 C C . VAL A 1 193 ? -13.887 -7.107 -14.323 1.00 94.50 193 VAL A C 1
ATOM 1449 O O . VAL A 1 193 ? -13.230 -7.479 -15.298 1.00 94.50 193 VAL A O 1
ATOM 1452 N N . ALA A 1 194 ? -14.353 -5.861 -14.226 1.00 90.88 194 ALA A N 1
ATOM 1453 C CA . ALA A 1 194 ? -14.067 -4.852 -15.235 1.00 90.88 194 ALA A CA 1
ATOM 1454 C C . ALA A 1 194 ? -12.547 -4.734 -15.484 1.00 90.88 194 ALA A C 1
ATOM 1456 O O . ALA A 1 194 ? -11.759 -4.767 -14.529 1.00 90.88 194 ALA A O 1
ATOM 1457 N N . PRO A 1 195 ? -12.119 -4.577 -16.749 1.00 90.00 195 PRO A N 1
ATOM 1458 C CA . PRO A 1 195 ? -10.720 -4.331 -17.052 1.00 90.00 195 PRO A CA 1
ATOM 1459 C C . PRO A 1 195 ? -10.281 -3.003 -16.433 1.00 90.00 195 PRO A C 1
ATOM 1461 O O . PRO A 1 195 ? -11.097 -2.109 -16.198 1.00 90.00 195 PRO A O 1
ATOM 1464 N N . LEU A 1 196 ? -8.971 -2.858 -16.226 1.00 84.31 196 LEU A N 1
ATOM 1465 C CA . LEU A 1 196 ? -8.375 -1.609 -15.751 1.00 84.31 196 LEU A CA 1
ATOM 1466 C C . LEU A 1 196 ? -8.895 -0.424 -16.589 1.00 84.31 196 LEU A C 1
ATOM 1468 O O . LEU A 1 196 ? -8.950 -0.518 -17.816 1.00 84.31 196 LEU A O 1
ATOM 1472 N N . ALA A 1 197 ? -9.275 0.692 -15.966 1.00 85.69 197 ALA A N 1
ATOM 1473 C CA . ALA A 1 197 ? -9.750 1.858 -16.716 1.00 85.69 197 ALA A CA 1
ATOM 1474 C C . ALA A 1 197 ? -8.649 2.422 -17.636 1.00 85.69 197 ALA A C 1
ATOM 1476 O O . ALA A 1 197 ? -7.468 2.456 -17.264 1.00 85.69 197 ALA A O 1
ATOM 1477 N N . ASP A 1 198 ? -9.013 2.883 -18.839 1.00 86.88 198 ASP A N 1
ATOM 1478 C CA . ASP A 1 198 ? -8.060 3.610 -19.681 1.00 86.88 198 ASP A CA 1
ATOM 1479 C C . ASP A 1 198 ? -7.788 4.992 -19.078 1.00 86.88 198 ASP A C 1
ATOM 1481 O O . ASP A 1 198 ? -8.669 5.840 -18.957 1.00 86.88 198 ASP A O 1
ATOM 1485 N N . SER A 1 199 ? -6.544 5.206 -18.667 1.00 85.19 199 SER A N 1
ATOM 1486 C CA . SER A 1 199 ? -6.082 6.436 -18.032 1.00 85.19 199 SER A CA 1
ATOM 1487 C C . SER A 1 199 ? -4.745 6.839 -18.630 1.00 85.19 199 SER A C 1
ATOM 1489 O O . SER A 1 199 ? -3.992 6.000 -19.125 1.00 85.19 199 SER A O 1
ATOM 1491 N N . GLU A 1 200 ? -4.397 8.122 -18.544 1.00 83.50 200 GLU A N 1
ATOM 1492 C CA . GLU A 1 200 ? -3.093 8.609 -19.011 1.00 83.50 200 GLU A CA 1
ATOM 1493 C C . GLU A 1 200 ? -1.935 7.839 -18.360 1.00 83.50 200 GLU A C 1
ATOM 1495 O O . GLU A 1 200 ? -1.002 7.411 -19.039 1.00 83.50 200 GLU A O 1
ATOM 1500 N N . ARG A 1 201 ? -2.048 7.560 -17.056 1.00 85.44 201 ARG A N 1
ATOM 1501 C CA . ARG A 1 201 ? -1.070 6.756 -16.322 1.00 85.44 201 ARG A CA 1
ATOM 1502 C C . ARG A 1 201 ? -0.969 5.328 -16.857 1.00 85.44 201 ARG A C 1
ATOM 1504 O O . ARG A 1 201 ? 0.141 4.801 -16.940 1.00 85.44 201 ARG A O 1
ATOM 1511 N N . ARG A 1 202 ? -2.089 4.698 -17.224 1.00 87.12 202 ARG A N 1
ATOM 1512 C CA . ARG A 1 202 ? -2.082 3.367 -17.846 1.00 87.12 202 ARG A CA 1
ATOM 1513 C C . ARG A 1 202 ? -1.401 3.409 -19.209 1.00 87.12 202 ARG A C 1
ATOM 1515 O O . ARG A 1 202 ? -0.497 2.614 -19.435 1.00 87.12 202 ARG A O 1
ATOM 1522 N N . ARG A 1 203 ? -1.757 4.365 -20.072 1.00 91.31 203 ARG A N 1
ATOM 1523 C CA . ARG A 1 203 ? -1.123 4.533 -21.393 1.00 91.31 203 ARG A CA 1
ATOM 1524 C C . ARG A 1 203 ? 0.382 4.758 -21.278 1.00 91.31 203 ARG A C 1
ATOM 1526 O O . ARG A 1 203 ? 1.148 4.125 -21.996 1.00 91.31 203 ARG A O 1
ATOM 1533 N N . TRP A 1 204 ? 0.810 5.590 -20.330 1.00 92.62 204 TRP A N 1
ATOM 1534 C CA . TRP A 1 204 ? 2.224 5.799 -20.022 1.00 92.62 204 TRP A CA 1
ATOM 1535 C C . TRP A 1 204 ? 2.913 4.517 -19.529 1.00 92.62 204 TRP A C 1
ATOM 1537 O O . TRP A 1 204 ? 4.032 4.220 -19.945 1.00 92.62 204 TRP A O 1
ATOM 1547 N N . THR A 1 205 ? 2.244 3.734 -18.677 1.00 92.31 205 THR A N 1
ATOM 1548 C CA . THR A 1 205 ? 2.793 2.477 -18.147 1.00 92.31 205 THR A CA 1
ATOM 1549 C C . THR A 1 205 ? 2.924 1.425 -19.250 1.00 92.31 205 THR A C 1
ATOM 1551 O O . THR A 1 205 ? 3.984 0.820 -19.379 1.00 92.31 205 THR A O 1
ATOM 1554 N N . ALA A 1 206 ? 1.899 1.266 -20.091 1.00 92.94 206 ALA A N 1
ATOM 1555 C CA . ALA A 1 206 ? 1.905 0.354 -21.232 1.00 92.94 206 ALA A CA 1
ATOM 1556 C C . ALA A 1 206 ? 2.961 0.750 -22.278 1.00 92.94 206 ALA A C 1
ATOM 1558 O O . ALA A 1 206 ? 3.723 -0.096 -22.743 1.00 92.94 206 ALA A O 1
ATOM 1559 N N . TRP A 1 207 ? 3.071 2.046 -22.600 1.00 94.88 207 TRP A N 1
ATOM 1560 C CA . TRP A 1 207 ? 4.124 2.564 -23.480 1.00 94.88 207 TRP A CA 1
ATOM 1561 C C . TRP A 1 207 ? 5.528 2.277 -22.931 1.00 94.88 207 TRP A C 1
ATOM 1563 O O . TRP A 1 207 ? 6.425 1.897 -23.685 1.00 94.88 207 TRP A O 1
ATOM 1573 N N . GLY A 1 208 ? 5.714 2.443 -21.619 1.00 93.06 208 GLY A N 1
ATOM 1574 C CA . GLY A 1 208 ? 6.969 2.153 -20.935 1.00 93.06 208 GLY A CA 1
ATOM 1575 C C . GLY A 1 208 ? 7.305 0.664 -20.925 1.00 93.06 208 GLY A C 1
ATOM 1576 O O . GLY A 1 208 ? 8.433 0.287 -21.236 1.00 93.06 208 GLY A O 1
ATOM 1577 N N . ALA A 1 209 ? 6.318 -0.192 -20.652 1.00 94.56 209 ALA A N 1
ATOM 1578 C CA . ALA A 1 209 ? 6.460 -1.644 -20.711 1.00 94.56 209 ALA A CA 1
ATOM 1579 C C . ALA A 1 209 ? 6.834 -2.127 -22.126 1.00 94.56 209 ALA A C 1
ATOM 1581 O O . ALA A 1 209 ? 7.688 -2.999 -22.276 1.00 94.56 209 ALA A O 1
ATOM 1582 N N . ALA A 1 210 ? 6.303 -1.496 -23.175 1.00 94.56 210 ALA A N 1
ATOM 1583 C CA . ALA A 1 210 ? 6.627 -1.832 -24.563 1.00 94.56 210 ALA A CA 1
ATOM 1584 C C . ALA A 1 210 ? 8.077 -1.500 -24.985 1.00 94.56 210 ALA A C 1
ATOM 1586 O O . ALA A 1 210 ? 8.510 -1.924 -26.055 1.00 94.56 210 ALA A O 1
ATOM 1587 N N . GLN A 1 211 ? 8.851 -0.768 -24.168 1.00 93.88 211 GLN A N 1
ATOM 1588 C CA . GLN A 1 211 ? 10.242 -0.408 -24.491 1.00 93.88 211 GLN A CA 1
ATOM 1589 C C . GLN A 1 211 ? 11.210 -1.601 -24.462 1.00 93.88 211 GLN A C 1
ATOM 1591 O O . GLN A 1 211 ? 12.292 -1.529 -25.045 1.00 93.88 211 GLN A O 1
ATOM 1596 N N . VAL A 1 212 ? 10.852 -2.688 -23.771 1.00 95.06 212 VAL A N 1
ATOM 1597 C CA . VAL A 1 212 ? 11.620 -3.939 -23.755 1.00 95.06 212 VAL A CA 1
ATOM 1598 C C . VAL A 1 212 ? 10.785 -5.008 -24.438 1.00 95.06 212 VAL A C 1
ATOM 1600 O O . VAL A 1 212 ? 9.662 -5.282 -24.022 1.00 95.06 212 VAL A O 1
ATOM 1603 N N . ARG A 1 213 ? 11.348 -5.635 -25.471 1.00 94.69 213 ARG A N 1
ATOM 1604 C CA . ARG A 1 213 ? 10.757 -6.824 -26.080 1.00 94.69 213 ARG A CA 1
ATOM 1605 C C . ARG A 1 213 ? 11.184 -8.053 -25.285 1.00 94.69 213 ARG A C 1
ATOM 1607 O O . ARG A 1 213 ? 12.374 -8.249 -25.052 1.00 94.69 213 ARG A O 1
ATOM 1614 N N . TRP A 1 214 ? 10.207 -8.861 -24.900 1.00 93.75 214 TRP A N 1
ATOM 1615 C CA . TRP A 1 214 ? 10.406 -10.100 -24.162 1.00 93.75 214 TRP A CA 1
ATOM 1616 C C . TRP A 1 214 ? 9.971 -11.279 -25.036 1.00 93.75 214 TRP A C 1
ATOM 1618 O O . TRP A 1 214 ? 8.857 -11.265 -25.556 1.00 93.75 214 TRP A O 1
ATOM 1628 N N . ASP A 1 215 ? 10.837 -12.280 -25.205 1.00 93.56 215 ASP A N 1
ATOM 1629 C CA . ASP A 1 215 ? 10.506 -13.503 -25.960 1.00 93.56 215 ASP A CA 1
ATOM 1630 C C . ASP A 1 215 ? 9.673 -14.492 -25.126 1.00 93.56 215 ASP A C 1
ATOM 1632 O O . ASP A 1 215 ? 8.911 -15.293 -25.658 1.00 93.56 215 ASP A O 1
ATOM 1636 N N . ALA A 1 216 ? 9.801 -14.400 -23.803 1.00 92.88 216 ALA A N 1
ATOM 1637 C CA . ALA A 1 216 ? 9.032 -15.116 -22.795 1.00 92.88 216 ALA A CA 1
ATOM 1638 C C . ALA A 1 216 ? 8.696 -14.137 -21.657 1.00 92.88 216 ALA A C 1
ATOM 1640 O O . ALA A 1 216 ? 9.422 -13.149 -21.497 1.00 92.88 216 ALA A O 1
ATOM 1641 N N . PRO A 1 217 ? 7.634 -14.366 -20.859 1.00 91.62 217 PRO A N 1
ATOM 1642 C CA . PRO A 1 217 ? 7.355 -13.517 -19.704 1.00 91.62 217 PRO A CA 1
ATOM 1643 C C . PRO A 1 217 ? 8.597 -13.395 -18.804 1.00 91.62 217 PRO A C 1
ATOM 1645 O O . PRO A 1 217 ? 9.329 -14.380 -18.652 1.00 91.62 217 PRO A O 1
ATOM 1648 N N . PRO A 1 218 ? 8.851 -12.220 -18.197 1.00 94.38 218 PRO A N 1
ATOM 1649 C CA . PRO A 1 218 ? 9.932 -12.080 -17.230 1.00 94.38 218 PRO A CA 1
ATOM 1650 C C . PRO A 1 218 ? 9.812 -13.148 -16.138 1.00 94.38 218 PRO A C 1
ATOM 1652 O O . PRO A 1 218 ? 8.715 -13.385 -15.632 1.00 94.38 218 PRO A O 1
ATOM 1655 N N . ALA A 1 219 ? 10.930 -13.781 -15.769 1.00 94.75 219 ALA A N 1
ATOM 1656 C CA . ALA A 1 219 ? 10.932 -14.854 -14.772 1.00 94.75 219 ALA A CA 1
ATOM 1657 C C . ALA A 1 219 ? 10.332 -14.394 -13.433 1.00 94.75 219 ALA A C 1
ATOM 1659 O O . ALA A 1 219 ? 9.594 -15.145 -12.789 1.00 94.75 219 ALA A O 1
ATOM 1660 N N . ASP A 1 220 ? 10.602 -13.142 -13.068 1.00 96.25 220 ASP A N 1
ATOM 1661 C CA . ASP A 1 220 ? 10.121 -12.478 -11.868 1.00 96.25 220 ASP A CA 1
ATOM 1662 C C . ASP A 1 220 ? 10.026 -10.954 -12.058 1.00 96.25 220 ASP A C 1
ATOM 1664 O O . ASP A 1 220 ? 10.558 -10.370 -13.013 1.00 96.25 220 ASP A O 1
ATOM 1668 N N . PHE A 1 221 ? 9.319 -10.312 -11.130 1.00 94.44 221 PHE A N 1
ATOM 1669 C CA . PHE A 1 221 ? 9.103 -8.871 -11.113 1.00 94.44 221 PHE A CA 1
ATOM 1670 C C . PHE A 1 221 ? 10.411 -8.070 -11.017 1.00 94.44 221 PHE A C 1
ATOM 1672 O O . PHE A 1 221 ? 10.556 -7.075 -11.726 1.00 94.44 221 PHE A O 1
ATOM 1679 N N . ASP A 1 222 ? 11.381 -8.483 -10.198 1.00 94.25 222 ASP A N 1
ATOM 1680 C CA . ASP A 1 222 ? 12.624 -7.724 -10.007 1.00 94.25 222 ASP A CA 1
ATOM 1681 C C . ASP A 1 222 ? 13.512 -7.763 -11.256 1.00 94.25 222 ASP A C 1
ATOM 1683 O O . ASP A 1 222 ? 14.092 -6.743 -11.640 1.00 94.25 222 ASP A O 1
ATOM 1687 N N . THR A 1 223 ? 13.541 -8.897 -11.958 1.00 95.06 223 THR A N 1
ATOM 1688 C CA . THR A 1 223 ? 14.164 -9.048 -13.275 1.00 95.06 223 THR A CA 1
ATOM 1689 C C . THR A 1 223 ? 13.541 -8.085 -14.287 1.00 95.06 223 THR A C 1
ATOM 1691 O O . THR A 1 223 ? 14.268 -7.410 -15.029 1.00 95.06 223 THR A O 1
ATOM 1694 N N . ALA A 1 224 ? 12.209 -7.951 -14.291 1.00 94.44 224 ALA A N 1
ATOM 1695 C CA . ALA A 1 224 ? 11.528 -6.972 -15.134 1.00 94.44 224 ALA A CA 1
ATOM 1696 C C . ALA A 1 224 ? 11.950 -5.537 -14.768 1.00 94.44 224 ALA A C 1
ATOM 1698 O O . ALA A 1 224 ? 12.412 -4.789 -15.634 1.00 94.44 224 ALA A O 1
ATOM 1699 N N . VAL A 1 225 ? 11.887 -5.158 -13.485 1.00 94.06 225 VAL A N 1
ATOM 1700 C CA . VAL A 1 225 ? 12.286 -3.818 -13.006 1.00 94.06 225 VAL A CA 1
ATOM 1701 C C . VAL A 1 225 ? 13.738 -3.497 -13.367 1.00 94.06 225 VAL A C 1
ATOM 1703 O O . VAL A 1 225 ? 14.025 -2.404 -13.862 1.00 94.06 225 VAL A O 1
ATOM 1706 N N . ALA A 1 226 ? 14.658 -4.445 -13.193 1.00 94.00 226 ALA A N 1
ATOM 1707 C CA . ALA A 1 226 ? 16.066 -4.270 -13.534 1.00 94.00 226 ALA A CA 1
ATOM 1708 C C . ALA A 1 226 ? 16.280 -4.010 -15.037 1.00 94.00 226 ALA A C 1
ATOM 1710 O O . ALA A 1 226 ? 17.150 -3.215 -15.413 1.00 94.00 226 ALA A O 1
ATOM 1711 N N . ALA A 1 227 ? 15.482 -4.631 -15.913 1.00 93.38 227 ALA A N 1
ATOM 1712 C CA . ALA A 1 227 ? 15.525 -4.367 -17.349 1.00 93.38 227 ALA A CA 1
ATOM 1713 C C . ALA A 1 227 ? 15.112 -2.922 -17.680 1.00 93.38 227 ALA A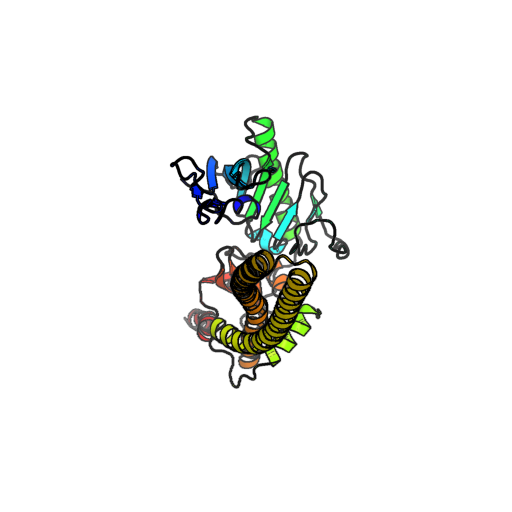 C 1
ATOM 1715 O O . ALA A 1 227 ? 15.864 -2.220 -18.360 1.00 93.38 227 ALA A O 1
ATOM 1716 N N . TYR A 1 228 ? 13.996 -2.434 -17.130 1.00 92.25 228 TYR A N 1
ATOM 1717 C CA . TYR A 1 228 ? 13.532 -1.061 -17.373 1.00 92.25 228 TYR A CA 1
ATOM 1718 C C . TYR A 1 228 ? 14.414 -0.001 -16.707 1.00 92.25 228 TYR A C 1
ATOM 1720 O O . TYR A 1 228 ? 14.661 1.056 -17.293 1.00 92.25 228 TYR A O 1
ATOM 1728 N N . ALA A 1 229 ? 14.988 -0.290 -15.536 1.00 90.50 229 ALA A N 1
ATOM 1729 C CA . ALA A 1 229 ? 15.932 0.609 -14.877 1.00 90.50 229 ALA A CA 1
ATOM 1730 C C . ALA A 1 229 ? 17.150 0.922 -15.767 1.00 90.50 229 ALA A C 1
ATOM 1732 O O . ALA A 1 229 ? 17.674 2.038 -15.727 1.00 90.50 229 ALA A O 1
ATOM 1733 N N . ARG A 1 230 ? 17.592 -0.023 -16.614 1.00 88.81 230 ARG A N 1
ATOM 1734 C CA . ARG A 1 230 ? 18.680 0.212 -17.583 1.00 88.81 230 ARG A CA 1
ATOM 1735 C C . ARG A 1 230 ? 18.293 1.223 -18.666 1.00 88.81 230 ARG A C 1
ATOM 1737 O O . ARG A 1 230 ? 19.127 2.055 -19.020 1.00 88.81 230 ARG A O 1
ATOM 1744 N N . ILE A 1 231 ? 17.045 1.206 -19.132 1.00 86.56 231 ILE A N 1
ATOM 1745 C CA . ILE A 1 231 ? 16.535 2.157 -20.133 1.00 86.56 231 ILE A CA 1
ATOM 1746 C C . ILE A 1 231 ? 16.461 3.565 -19.539 1.00 86.56 231 ILE A C 1
ATOM 1748 O O . ILE A 1 231 ? 16.989 4.513 -20.123 1.00 86.56 231 ILE A O 1
ATOM 1752 N N . VAL A 1 232 ? 15.900 3.700 -18.332 1.00 83.56 232 VAL A N 1
ATOM 1753 C CA . VAL A 1 232 ? 15.769 5.007 -17.663 1.00 83.56 232 VAL A CA 1
ATOM 1754 C C . VAL A 1 232 ? 17.144 5.628 -17.373 1.00 83.56 232 VAL A C 1
ATOM 1756 O O . VAL A 1 232 ? 17.337 6.833 -17.560 1.00 83.56 232 VAL A O 1
ATOM 1759 N N . ARG A 1 233 ? 18.153 4.814 -17.017 1.00 77.50 233 ARG A N 1
ATOM 1760 C CA . ARG A 1 233 ? 19.549 5.277 -16.859 1.00 77.50 233 ARG A CA 1
ATOM 1761 C C . ARG A 1 233 ? 20.124 5.887 -18.141 1.00 77.50 233 ARG A C 1
ATOM 1763 O O . ARG A 1 233 ? 20.902 6.839 -18.054 1.00 77.50 233 ARG A O 1
ATOM 1770 N N . GLY A 1 234 ? 19.758 5.357 -19.310 1.00 71.12 234 GLY A N 1
ATOM 1771 C CA . GLY A 1 234 ? 20.199 5.880 -20.607 1.00 71.12 234 GLY A CA 1
ATOM 1772 C C . GLY A 1 234 ? 19.756 7.329 -20.838 1.00 71.12 234 GLY A C 1
ATOM 1773 O O . GLY A 1 234 ? 20.552 8.148 -21.299 1.00 71.12 234 GLY A O 1
ATOM 1774 N N . GLY A 1 235 ? 18.527 7.666 -20.435 1.00 68.56 235 GLY A N 1
ATOM 1775 C CA . GLY A 1 235 ? 18.001 9.034 -20.486 1.00 68.56 235 GLY A CA 1
ATOM 1776 C C . GLY A 1 235 ? 18.658 9.969 -19.466 1.00 68.56 235 GLY A C 1
ATOM 1777 O O . GLY A 1 235 ? 19.095 11.066 -19.818 1.00 68.56 235 GLY A O 1
ATOM 1778 N N . ALA A 1 236 ? 18.818 9.509 -18.220 1.00 66.00 236 ALA A N 1
ATOM 1779 C CA . ALA A 1 236 ? 19.391 10.314 -17.138 1.00 66.00 236 ALA A CA 1
ATOM 1780 C C . ALA A 1 236 ? 20.847 10.738 -17.406 1.00 66.00 236 ALA A C 1
ATOM 1782 O O . ALA A 1 236 ? 21.224 11.872 -17.116 1.00 66.00 236 ALA A O 1
ATOM 1783 N N . ARG A 1 237 ? 21.666 9.865 -18.013 1.00 67.62 237 ARG A N 1
ATOM 1784 C CA . ARG A 1 237 ? 23.052 10.209 -18.388 1.00 67.62 237 ARG A CA 1
ATOM 1785 C C . ARG A 1 237 ? 23.117 11.361 -19.389 1.00 67.62 237 ARG A C 1
ATOM 1787 O O . ARG A 1 237 ? 23.969 12.231 -19.245 1.00 67.62 237 ARG A O 1
ATOM 1794 N N . ARG A 1 238 ? 22.217 11.390 -20.378 1.00 69.50 238 ARG A N 1
ATOM 1795 C CA . ARG A 1 238 ? 22.161 12.477 -21.371 1.00 69.50 238 ARG A CA 1
ATOM 1796 C C . ARG A 1 238 ? 21.761 13.798 -20.721 1.00 69.50 238 ARG A C 1
ATOM 1798 O O . ARG A 1 238 ? 22.416 14.805 -20.964 1.00 69.50 238 ARG A O 1
ATOM 1805 N N . PHE A 1 239 ? 20.755 13.777 -19.846 1.00 68.50 239 PHE A N 1
ATOM 1806 C CA . PHE A 1 239 ? 20.343 14.971 -19.109 1.00 68.50 239 PHE A CA 1
ATOM 1807 C C . PHE A 1 239 ? 21.456 15.487 -18.186 1.00 68.50 239 PHE A C 1
ATOM 1809 O O . PHE A 1 239 ? 21.754 16.677 -18.192 1.00 68.50 239 PHE A O 1
ATOM 1816 N N . GLY A 1 240 ? 22.132 14.592 -17.458 1.00 67.12 240 GLY A N 1
ATOM 1817 C CA . GLY A 1 240 ? 23.259 14.946 -16.595 1.00 67.12 240 GLY A CA 1
ATOM 1818 C C . GLY A 1 240 ? 24.437 15.563 -17.354 1.00 67.12 240 GLY A C 1
ATOM 1819 O O . GLY A 1 240 ? 25.038 16.513 -16.862 1.00 67.12 240 GLY A O 1
ATOM 1820 N N . LEU A 1 241 ? 24.741 15.078 -18.564 1.00 73.25 241 LEU A N 1
ATOM 1821 C CA . LEU A 1 241 ? 25.766 15.681 -19.424 1.00 73.25 241 LEU A CA 1
ATOM 1822 C C . LEU A 1 241 ? 25.378 17.094 -19.876 1.00 73.25 241 LEU A C 1
ATOM 1824 O O . LEU A 1 241 ? 26.205 17.997 -19.794 1.00 73.25 241 LEU A O 1
ATOM 1828 N N . VAL A 1 242 ? 24.128 17.303 -20.303 1.00 75.25 242 VAL A N 1
ATOM 1829 C CA . VAL A 1 242 ? 23.638 18.627 -20.731 1.00 75.25 242 VAL A CA 1
ATOM 1830 C C . VAL A 1 242 ? 23.608 19.609 -19.559 1.00 75.25 242 VAL A C 1
ATOM 1832 O O . VAL A 1 242 ? 24.136 20.713 -19.668 1.00 75.25 242 VAL A O 1
ATOM 1835 N N . ALA A 1 243 ? 23.050 19.200 -18.418 1.00 72.50 243 ALA A N 1
ATOM 1836 C CA . ALA A 1 243 ? 23.000 20.026 -17.215 1.00 72.50 243 ALA A CA 1
ATOM 1837 C C . ALA A 1 243 ? 24.406 20.335 -16.676 1.00 72.50 243 ALA A C 1
ATOM 1839 O O . ALA A 1 243 ? 24.687 21.471 -16.299 1.00 72.50 243 ALA A O 1
ATOM 1840 N N . GLY A 1 244 ? 25.310 19.350 -16.688 1.00 71.94 244 GLY A N 1
ATOM 1841 C CA . GLY A 1 244 ? 26.707 19.529 -16.295 1.00 71.94 244 GLY A CA 1
ATOM 1842 C C . GLY A 1 244 ? 27.460 20.490 -17.215 1.00 71.94 244 GLY A C 1
ATOM 1843 O O . GLY A 1 244 ? 28.175 21.362 -16.725 1.00 71.94 244 GLY A O 1
ATOM 1844 N N . ALA A 1 245 ? 27.257 20.387 -18.532 1.00 77.50 245 ALA A N 1
ATOM 1845 C CA . ALA A 1 245 ? 27.835 21.312 -19.505 1.00 77.50 245 ALA A CA 1
ATOM 1846 C C . ALA A 1 245 ? 27.314 22.746 -19.310 1.00 77.50 245 ALA A C 1
ATOM 1848 O O . ALA A 1 245 ? 28.104 23.690 -19.314 1.00 77.50 245 ALA A O 1
ATOM 1849 N N . LEU A 1 246 ? 26.008 22.912 -19.071 1.00 80.81 246 LEU A N 1
ATOM 1850 C CA . LEU A 1 246 ? 25.403 24.216 -18.792 1.00 80.81 246 LEU A CA 1
ATOM 1851 C C . LEU A 1 246 ? 25.937 24.826 -17.488 1.00 80.81 246 LEU A C 1
ATOM 1853 O O . LEU A 1 246 ? 26.276 26.006 -17.451 1.00 80.81 246 LEU A O 1
ATOM 1857 N N . PHE A 1 247 ? 26.060 24.022 -16.430 1.00 79.50 247 PHE A N 1
ATOM 1858 C CA . PHE A 1 247 ? 26.633 24.473 -15.163 1.00 79.50 247 PHE A CA 1
ATOM 1859 C C . PHE A 1 247 ? 28.094 24.903 -15.323 1.00 79.50 247 PHE A C 1
ATOM 1861 O O . PHE A 1 247 ? 28.476 25.962 -14.830 1.00 79.50 247 PHE A O 1
ATOM 1868 N N . PHE A 1 248 ? 28.900 24.114 -16.041 1.00 79.62 248 PHE A N 1
ATOM 1869 C CA . PHE A 1 248 ? 30.293 24.451 -16.328 1.00 79.62 248 PHE A CA 1
ATOM 1870 C C . PHE A 1 248 ? 30.400 25.778 -17.088 1.00 79.62 248 PHE A C 1
ATOM 1872 O O . PHE A 1 248 ? 31.185 26.636 -16.701 1.00 79.62 248 PHE A O 1
ATOM 1879 N N . LEU A 1 249 ? 29.550 25.990 -18.097 1.00 85.19 249 LEU A N 1
ATOM 1880 C CA . LEU A 1 249 ? 29.491 27.246 -18.844 1.00 85.19 249 LEU A CA 1
ATOM 1881 C C . LEU A 1 249 ? 29.203 28.450 -17.930 1.00 85.19 249 LEU A C 1
ATOM 1883 O O . LEU A 1 249 ? 29.915 29.452 -17.988 1.00 85.19 249 LEU A O 1
ATOM 1887 N N . ILE A 1 250 ? 28.193 28.348 -17.058 1.00 82.56 250 ILE A N 1
ATOM 1888 C CA . ILE A 1 250 ? 27.828 29.417 -16.112 1.00 82.56 250 ILE A CA 1
ATOM 1889 C C . ILE A 1 250 ? 28.971 29.681 -15.125 1.00 82.56 250 ILE A C 1
ATOM 1891 O O . ILE A 1 250 ? 29.335 30.832 -14.890 1.00 82.56 250 ILE A O 1
ATOM 1895 N N . ALA A 1 251 ? 29.574 28.624 -14.580 1.00 79.44 251 ALA A N 1
ATOM 1896 C CA . ALA A 1 251 ? 30.718 28.708 -13.678 1.00 79.44 251 ALA A CA 1
ATOM 1897 C C . ALA A 1 251 ? 31.899 29.455 -14.319 1.00 79.44 251 ALA A C 1
ATOM 1899 O O . ALA A 1 251 ? 32.457 30.372 -13.713 1.00 79.44 251 ALA A O 1
ATOM 1900 N N . THR A 1 252 ? 32.249 29.105 -15.561 1.00 83.00 252 THR A N 1
ATOM 1901 C CA . THR A 1 252 ? 33.309 29.779 -16.320 1.00 83.00 252 THR A CA 1
ATOM 1902 C C . THR A 1 252 ? 32.989 31.257 -16.540 1.00 83.00 252 THR A C 1
ATOM 1904 O O . THR A 1 252 ? 33.868 32.094 -16.348 1.00 83.00 252 THR A O 1
ATOM 1907 N N . LEU A 1 253 ? 31.738 31.598 -16.871 1.00 87.50 253 LEU A N 1
ATOM 1908 C CA . LEU A 1 253 ? 31.306 32.988 -17.053 1.00 87.50 253 LEU A CA 1
ATOM 1909 C C . LEU A 1 253 ? 31.411 33.807 -15.760 1.00 87.50 253 LEU A C 1
ATOM 1911 O O . LEU A 1 253 ? 31.908 34.933 -15.788 1.00 87.50 253 LEU A O 1
ATOM 1915 N N . VAL A 1 254 ? 31.004 33.246 -14.618 1.00 83.50 254 VAL A N 1
ATOM 1916 C CA . VAL A 1 254 ? 31.120 33.912 -13.308 1.00 83.50 254 VAL A CA 1
ATOM 1917 C C . VAL A 1 254 ? 32.584 34.166 -12.949 1.00 83.50 254 VAL A C 1
ATOM 1919 O O . VAL A 1 254 ? 32.937 35.289 -12.593 1.00 83.50 254 VAL A O 1
ATOM 1922 N N . VAL A 1 255 ? 33.453 33.159 -13.093 1.00 81.06 255 VAL A N 1
ATOM 1923 C CA . VAL A 1 255 ? 34.892 33.306 -12.810 1.00 81.06 255 VAL A CA 1
ATOM 1924 C C . VAL A 1 255 ? 35.529 34.347 -13.733 1.00 81.06 255 VAL A C 1
ATOM 1926 O O . VAL A 1 255 ? 36.261 35.212 -13.256 1.00 81.06 255 VAL A O 1
ATOM 1929 N N . ALA A 1 256 ? 35.215 34.317 -15.032 1.00 83.69 256 ALA A N 1
ATOM 1930 C CA . ALA A 1 256 ? 35.715 35.298 -15.993 1.00 83.69 256 ALA A CA 1
ATOM 1931 C C . ALA A 1 256 ? 35.275 36.728 -15.630 1.00 83.69 256 ALA A C 1
ATOM 1933 O O . ALA A 1 256 ? 36.089 37.649 -15.648 1.00 83.69 256 ALA A O 1
ATOM 1934 N N . THR A 1 257 ? 34.013 36.904 -15.230 1.00 82.62 257 THR A N 1
ATOM 1935 C CA . THR A 1 257 ? 33.454 38.210 -14.846 1.00 82.62 257 THR A CA 1
ATOM 1936 C C . THR A 1 257 ? 34.124 38.759 -13.584 1.00 82.62 257 THR A C 1
ATOM 1938 O O . THR A 1 257 ? 34.502 39.930 -13.545 1.00 82.62 257 THR A O 1
ATOM 1941 N N . LEU A 1 258 ? 34.337 37.910 -12.572 1.00 78.00 258 LEU A N 1
ATOM 1942 C CA . LEU A 1 258 ? 35.034 38.282 -11.335 1.00 78.00 258 LEU A CA 1
ATOM 1943 C C . LEU A 1 258 ? 36.500 38.660 -11.586 1.00 78.00 258 LEU A C 1
ATOM 1945 O O . LEU A 1 258 ? 36.996 39.612 -10.984 1.00 78.00 258 LEU A O 1
ATOM 1949 N N . LEU A 1 259 ? 37.183 37.962 -12.500 1.00 78.19 259 LEU A N 1
ATOM 1950 C CA . LEU A 1 259 ? 38.552 38.297 -12.897 1.00 78.19 259 LEU A CA 1
ATOM 1951 C C . LEU A 1 259 ? 38.625 39.657 -13.602 1.00 78.19 259 LEU A C 1
ATOM 1953 O O . LEU A 1 259 ? 39.449 40.488 -13.224 1.00 78.19 259 LEU A O 1
ATOM 1957 N N . VAL A 1 260 ? 37.745 39.918 -14.577 1.00 82.00 260 VAL A N 1
ATOM 1958 C CA . VAL A 1 260 ? 37.697 41.207 -15.295 1.00 82.00 260 VAL A CA 1
ATOM 1959 C C . VAL A 1 260 ? 37.404 42.363 -14.332 1.00 82.00 260 VAL A C 1
ATOM 1961 O O . VAL A 1 260 ? 38.091 43.383 -14.372 1.00 82.00 260 VAL A O 1
ATOM 1964 N N . ALA A 1 261 ? 36.442 42.193 -13.421 1.00 77.81 261 ALA A N 1
ATOM 1965 C CA . ALA A 1 261 ? 36.108 43.202 -12.416 1.00 77.81 261 ALA A CA 1
ATOM 1966 C C . ALA A 1 261 ? 37.266 43.469 -11.433 1.00 77.81 261 ALA A C 1
ATOM 1968 O O . ALA A 1 261 ? 37.540 44.621 -11.091 1.00 77.81 261 ALA A O 1
ATOM 1969 N N . GLY A 1 262 ? 37.978 42.421 -11.004 1.00 77.56 262 GLY A N 1
ATOM 1970 C CA . GLY A 1 262 ? 39.145 42.547 -10.127 1.00 77.56 262 GLY A CA 1
ATOM 1971 C C . GLY A 1 262 ? 40.305 43.306 -10.777 1.00 77.56 262 GLY A C 1
ATOM 1972 O O . GLY A 1 262 ? 40.942 44.132 -10.124 1.00 77.56 262 GLY A O 1
ATOM 1973 N N . VAL A 1 263 ? 40.546 43.082 -12.075 1.00 80.00 263 VAL A N 1
ATOM 1974 C CA . VAL A 1 263 ? 41.554 43.832 -12.845 1.00 80.00 263 VAL A CA 1
ATOM 1975 C C . VAL A 1 263 ? 41.146 45.299 -12.989 1.00 80.00 263 VAL A C 1
ATOM 1977 O O . VAL A 1 263 ? 41.960 46.184 -12.736 1.00 80.00 263 VAL A O 1
ATOM 1980 N N . ALA A 1 264 ? 39.884 45.571 -13.332 1.00 82.69 264 ALA A N 1
ATOM 1981 C CA . ALA A 1 264 ? 39.388 46.932 -13.544 1.00 82.69 264 ALA A CA 1
ATOM 1982 C C . ALA A 1 264 ? 39.407 47.808 -12.274 1.00 82.69 264 ALA A C 1
ATOM 1984 O O . ALA A 1 264 ? 39.517 49.026 -12.370 1.00 82.69 264 ALA A O 1
ATOM 1985 N N . THR A 1 265 ? 39.313 47.204 -11.087 1.00 82.75 265 THR A N 1
ATOM 1986 C CA . THR A 1 265 ? 39.242 47.920 -9.798 1.00 82.75 265 THR A CA 1
ATOM 1987 C C . THR A 1 265 ? 40.593 48.085 -9.092 1.00 82.75 265 THR A C 1
ATOM 1989 O O . THR A 1 265 ? 40.652 48.704 -8.033 1.00 82.75 265 THR A O 1
ATOM 1992 N N . GLY A 1 266 ? 41.691 47.556 -9.650 1.00 76.12 266 GLY A N 1
ATOM 1993 C CA . GLY A 1 266 ? 43.047 47.711 -9.098 1.00 76.12 266 GLY A CA 1
ATOM 1994 C C . GLY A 1 266 ? 43.376 46.819 -7.890 1.00 76.12 266 GLY A C 1
ATOM 1995 O O . GLY A 1 266 ? 44.502 46.843 -7.397 1.00 76.12 266 GLY A O 1
ATOM 1996 N N . PHE A 1 267 ? 42.445 45.976 -7.436 1.00 70.62 267 PHE A N 1
ATOM 1997 C CA . PHE A 1 267 ? 42.643 45.031 -6.330 1.00 70.62 267 PHE A CA 1
ATOM 1998 C C . PHE A 1 267 ? 43.013 43.630 -6.842 1.00 70.62 267 PHE A C 1
ATOM 2000 O O . PHE A 1 267 ? 42.294 42.653 -6.624 1.00 70.62 267 PHE A O 1
ATOM 2007 N N . ALA A 1 268 ? 44.170 43.508 -7.499 1.00 67.38 268 ALA A N 1
ATOM 2008 C CA . ALA A 1 268 ? 44.615 42.249 -8.111 1.00 67.38 268 ALA A CA 1
ATOM 2009 C C . ALA A 1 268 ? 44.656 41.066 -7.118 1.00 67.38 268 ALA A C 1
ATOM 2011 O O . ALA A 1 268 ? 44.214 39.965 -7.446 1.00 67.38 268 ALA A O 1
ATOM 2012 N N . ALA A 1 269 ? 45.103 41.295 -5.876 1.00 72.44 269 ALA A N 1
ATOM 2013 C CA . ALA A 1 269 ? 45.114 40.263 -4.835 1.00 72.44 269 ALA A CA 1
ATOM 2014 C C . ALA A 1 269 ? 43.693 39.825 -4.425 1.00 72.44 269 ALA A C 1
ATOM 2016 O O . ALA A 1 269 ? 43.428 38.631 -4.292 1.00 72.44 269 ALA A O 1
ATOM 2017 N N . GLY A 1 270 ? 42.755 40.772 -4.294 1.00 72.19 270 GLY A N 1
ATOM 2018 C CA . GLY A 1 270 ? 41.350 40.485 -3.979 1.00 72.19 270 GLY A CA 1
ATOM 2019 C C . GLY A 1 270 ? 40.644 39.687 -5.080 1.00 72.19 270 GLY A C 1
ATOM 2020 O O . GLY A 1 270 ? 39.848 38.794 -4.782 1.00 72.19 270 GLY A O 1
ATOM 2021 N N . GLY A 1 271 ? 40.998 39.939 -6.346 1.00 70.62 271 GLY A N 1
ATOM 2022 C CA . GLY A 1 271 ? 40.513 39.171 -7.495 1.00 70.62 271 GLY A CA 1
ATOM 2023 C C . GLY A 1 271 ? 40.929 37.697 -7.453 1.00 70.62 271 GLY A C 1
ATOM 2024 O O . GLY A 1 271 ? 40.095 36.822 -7.682 1.00 70.62 271 GLY A O 1
ATOM 2025 N N . VAL A 1 272 ? 42.181 37.401 -7.082 1.00 74.56 272 VAL A N 1
ATOM 2026 C CA . VAL A 1 272 ? 42.682 36.015 -6.980 1.00 74.56 272 VAL A CA 1
ATOM 2027 C C . VAL A 1 272 ? 41.989 35.249 -5.851 1.00 74.56 272 VAL A C 1
ATOM 2029 O O . VAL A 1 272 ? 41.539 34.124 -6.072 1.00 74.56 272 VAL A O 1
ATOM 2032 N N . PHE A 1 273 ? 41.837 35.851 -4.665 1.00 75.94 273 PHE A N 1
ATOM 2033 C CA . PHE A 1 273 ? 41.110 35.214 -3.558 1.00 75.94 273 PHE A CA 1
ATOM 2034 C C . PHE A 1 273 ? 39.635 34.976 -3.902 1.00 75.94 273 PHE A C 1
ATOM 2036 O O . PHE A 1 273 ? 39.113 33.895 -3.629 1.00 75.94 273 PHE A O 1
ATOM 2043 N N . SER A 1 274 ? 38.984 35.939 -4.562 1.00 74.62 274 SER A N 1
ATOM 2044 C CA . SER A 1 274 ? 37.591 35.806 -5.006 1.00 74.62 274 SER A CA 1
ATOM 2045 C C . SER A 1 274 ? 37.428 34.702 -6.052 1.00 74.62 274 SER A C 1
ATOM 2047 O O . SER A 1 274 ? 36.491 33.912 -5.968 1.00 74.62 274 SER A O 1
ATOM 2049 N N . ALA A 1 275 ? 38.364 34.589 -7.000 1.00 73.94 275 ALA A N 1
ATOM 2050 C CA . ALA A 1 275 ? 38.364 33.528 -8.003 1.00 73.94 275 ALA A CA 1
ATOM 2051 C C . ALA A 1 275 ? 38.611 32.144 -7.379 1.00 73.94 275 ALA A C 1
ATOM 2053 O O . ALA A 1 275 ? 37.883 31.199 -7.680 1.00 73.94 275 ALA A O 1
ATOM 2054 N N . ALA A 1 276 ? 39.582 32.018 -6.469 1.00 78.56 276 ALA A N 1
ATOM 2055 C CA . ALA A 1 276 ? 39.854 30.766 -5.762 1.00 78.56 276 ALA A CA 1
ATOM 2056 C C . ALA A 1 276 ? 38.661 30.327 -4.897 1.00 78.56 276 ALA A C 1
ATOM 2058 O O . ALA A 1 276 ? 38.275 29.156 -4.918 1.00 78.56 276 ALA A O 1
ATOM 2059 N N . PHE A 1 277 ? 38.031 31.271 -4.189 1.00 79.31 277 PHE A N 1
ATOM 2060 C CA . PHE A 1 277 ? 36.818 31.012 -3.418 1.00 79.31 277 PHE A CA 1
ATOM 2061 C C . PHE A 1 277 ? 35.648 30.612 -4.321 1.00 79.31 277 PHE A C 1
ATOM 2063 O O . PHE A 1 277 ? 34.967 29.634 -4.021 1.00 79.31 277 PHE A O 1
ATOM 2070 N N . ALA A 1 278 ? 35.450 31.299 -5.451 1.00 76.88 278 ALA A N 1
ATOM 2071 C CA . ALA A 1 278 ? 34.421 30.949 -6.425 1.00 76.88 278 ALA A CA 1
ATOM 2072 C C . ALA A 1 278 ? 34.626 29.530 -6.972 1.00 76.88 278 ALA A C 1
ATOM 2074 O O . ALA A 1 278 ? 33.682 28.748 -6.981 1.00 76.88 278 ALA A O 1
ATOM 2075 N N . VAL A 1 279 ? 35.854 29.153 -7.347 1.00 79.94 279 VAL A N 1
ATOM 2076 C CA . VAL A 1 279 ? 36.177 27.792 -7.812 1.00 79.94 279 VAL A CA 1
ATOM 2077 C C . VAL A 1 279 ? 35.909 26.750 -6.723 1.00 79.94 279 VAL A C 1
ATOM 2079 O O . VAL A 1 279 ? 35.281 25.726 -6.997 1.00 79.94 279 VAL A O 1
ATOM 2082 N N . TRP A 1 280 ? 36.331 27.003 -5.480 1.00 85.94 280 TRP A N 1
ATOM 2083 C CA . TRP A 1 280 ? 36.076 26.096 -4.357 1.00 85.94 280 TRP A CA 1
ATOM 2084 C C . TRP A 1 280 ? 34.576 25.949 -4.053 1.00 85.94 280 TRP A C 1
ATOM 2086 O O . TRP A 1 280 ? 34.082 24.827 -3.902 1.00 85.94 280 TRP A O 1
ATOM 2096 N N . ALA A 1 281 ? 33.836 27.060 -4.015 1.00 76.00 281 ALA A N 1
ATOM 2097 C CA . ALA A 1 281 ? 32.394 27.079 -3.789 1.00 76.00 281 ALA A CA 1
ATOM 2098 C C . ALA A 1 281 ? 31.644 26.365 -4.924 1.00 76.00 281 ALA A C 1
ATOM 2100 O O . ALA A 1 281 ? 30.789 25.521 -4.658 1.00 76.00 281 ALA A O 1
ATOM 2101 N N . LEU A 1 282 ? 32.021 26.616 -6.181 1.00 77.19 282 LEU A N 1
ATOM 2102 C CA . LEU A 1 282 ? 31.474 25.937 -7.356 1.00 77.19 282 LEU A CA 1
ATOM 2103 C C . LEU A 1 282 ? 31.755 24.434 -7.321 1.00 77.19 282 LEU A C 1
ATOM 2105 O O . LEU A 1 282 ? 30.854 23.649 -7.605 1.00 77.19 282 LEU A O 1
ATOM 2109 N N . TRP A 1 283 ? 32.955 24.009 -6.916 1.00 81.88 283 TRP A N 1
ATOM 2110 C CA . TRP A 1 283 ? 33.273 22.589 -6.749 1.00 81.88 283 TRP A CA 1
ATOM 2111 C C . TRP A 1 283 ? 32.433 21.934 -5.643 1.00 81.88 283 TRP A C 1
ATOM 2113 O O . TRP A 1 283 ? 31.918 20.828 -5.827 1.00 81.88 283 TRP A O 1
ATOM 2123 N N . ARG A 1 284 ? 32.234 22.618 -4.506 1.00 80.50 284 ARG A N 1
ATOM 2124 C CA . ARG A 1 284 ? 31.370 22.144 -3.409 1.00 80.50 284 ARG A CA 1
ATOM 2125 C C . ARG A 1 284 ? 29.913 22.020 -3.851 1.00 80.50 284 ARG A C 1
ATOM 2127 O O . ARG A 1 284 ? 29.304 20.985 -3.580 1.00 80.50 284 ARG A O 1
ATOM 2134 N N . ILE A 1 285 ? 29.389 23.026 -4.553 1.00 73.75 285 ILE A N 1
ATOM 2135 C CA . ILE A 1 285 ? 28.029 23.030 -5.110 1.00 73.75 285 ILE A CA 1
ATOM 2136 C C . ILE A 1 285 ? 27.882 21.923 -6.151 1.00 73.75 285 ILE A C 1
ATOM 2138 O O . ILE A 1 285 ? 26.936 21.150 -6.070 1.00 73.75 285 ILE A O 1
ATOM 2142 N N . ALA A 1 286 ? 28.839 21.769 -7.069 1.00 74.44 286 ALA A N 1
ATOM 2143 C CA . ALA A 1 286 ? 28.822 20.706 -8.068 1.00 74.44 286 ALA A CA 1
ATOM 2144 C C . ALA A 1 286 ? 28.833 19.317 -7.417 1.00 74.44 286 ALA A C 1
ATOM 2146 O O . ALA A 1 286 ? 28.053 18.448 -7.797 1.00 74.44 286 ALA A O 1
ATOM 2147 N N . ARG A 1 287 ? 29.666 19.097 -6.392 1.00 76.31 287 ARG A N 1
ATOM 2148 C CA . ARG A 1 287 ? 29.708 17.820 -5.663 1.00 76.31 287 ARG A CA 1
ATOM 2149 C C . ARG A 1 287 ? 28.392 17.537 -4.931 1.00 76.31 287 ARG A C 1
ATOM 2151 O O . ARG A 1 287 ? 27.927 16.400 -4.967 1.00 76.31 287 ARG A O 1
ATOM 2158 N N . ALA A 1 288 ? 27.795 18.550 -4.302 1.00 66.94 288 ALA A N 1
ATOM 2159 C CA . ALA A 1 288 ? 26.494 18.431 -3.645 1.00 66.94 288 ALA A CA 1
ATOM 2160 C C . ALA A 1 288 ? 25.369 18.162 -4.661 1.00 66.94 288 ALA A C 1
ATOM 2162 O O . ALA A 1 288 ? 24.575 17.249 -4.463 1.00 66.94 288 ALA A O 1
ATOM 2163 N N . ALA A 1 289 ? 25.363 18.875 -5.791 1.00 66.69 289 ALA A N 1
ATOM 2164 C CA . ALA A 1 289 ? 24.406 18.700 -6.881 1.00 66.69 289 ALA A CA 1
ATOM 2165 C C . ALA A 1 289 ? 24.530 17.329 -7.561 1.00 66.69 289 ALA A C 1
ATOM 2167 O O . ALA A 1 289 ? 23.522 16.738 -7.927 1.00 66.69 289 ALA A O 1
ATOM 2168 N N . VAL A 1 290 ? 25.742 16.778 -7.695 1.00 72.25 290 VAL A N 1
ATOM 2169 C CA . VAL A 1 290 ? 25.949 15.409 -8.200 1.00 72.25 290 VAL A CA 1
ATOM 2170 C C . VAL A 1 290 ? 25.440 14.366 -7.204 1.00 72.25 290 VAL A C 1
ATOM 2172 O O . VAL A 1 290 ? 24.869 13.367 -7.633 1.00 72.25 290 VAL A O 1
ATOM 2175 N N . GLY A 1 291 ? 25.626 14.574 -5.896 1.00 68.50 291 GLY A N 1
ATOM 2176 C CA . GLY A 1 291 ? 25.060 13.704 -4.856 1.00 68.50 291 GLY A CA 1
ATOM 2177 C C . GLY A 1 291 ? 23.531 13.705 -4.885 1.00 68.50 291 GLY A C 1
ATOM 2178 O O . GLY A 1 291 ? 22.921 12.662 -5.105 1.00 68.50 291 GLY A O 1
ATOM 2179 N N . LEU A 1 292 ? 22.934 14.897 -4.804 1.00 60.97 292 LEU A N 1
ATOM 2180 C CA . LEU A 1 292 ? 21.485 15.107 -4.860 1.00 60.97 292 LEU A CA 1
ATOM 2181 C C . LEU A 1 292 ? 20.885 14.626 -6.192 1.00 60.97 292 LEU A C 1
ATOM 2183 O O . LEU A 1 292 ? 19.826 14.012 -6.229 1.00 60.97 292 LEU A O 1
ATOM 2187 N N . GLY A 1 293 ? 21.596 14.847 -7.298 1.00 63.59 293 GLY A N 1
ATOM 2188 C CA . GLY A 1 293 ? 21.207 14.374 -8.620 1.00 63.59 293 GLY A CA 1
ATOM 2189 C C . GLY A 1 293 ? 21.230 12.852 -8.738 1.00 63.59 293 GLY A C 1
ATOM 2190 O O . GLY A 1 293 ? 20.387 12.298 -9.436 1.00 63.59 293 GLY A O 1
ATOM 2191 N N . ARG A 1 294 ? 22.147 12.155 -8.051 1.00 69.75 294 ARG A N 1
ATOM 2192 C CA . ARG A 1 294 ? 22.148 10.684 -8.004 1.00 69.75 294 ARG A CA 1
ATOM 2193 C C . ARG A 1 294 ? 20.938 10.164 -7.243 1.00 69.75 294 ARG A C 1
ATOM 2195 O O . ARG A 1 294 ? 20.221 9.354 -7.817 1.00 69.75 294 ARG A O 1
ATOM 2202 N N . GLU A 1 295 ? 20.674 10.694 -6.052 1.00 65.19 295 GLU A N 1
ATOM 2203 C CA . GLU A 1 295 ? 19.527 10.306 -5.216 1.00 65.19 295 GLU A CA 1
ATOM 2204 C C . GLU A 1 295 ? 18.195 10.556 -5.935 1.00 65.19 295 GLU A C 1
ATOM 2206 O O . GLU A 1 295 ? 17.423 9.623 -6.144 1.00 65.19 295 GLU A O 1
ATOM 2211 N N . LEU A 1 296 ? 17.983 11.768 -6.462 1.00 64.06 296 LEU A N 1
ATOM 2212 C CA . LEU A 1 296 ? 16.790 12.089 -7.254 1.00 64.06 296 LEU A CA 1
ATOM 2213 C C . LEU A 1 296 ? 16.679 11.221 -8.510 1.00 64.06 296 LEU A C 1
ATOM 2215 O O . LEU A 1 296 ? 15.578 10.838 -8.903 1.00 64.06 296 LEU A O 1
ATOM 2219 N N . SER A 1 297 ? 17.804 10.896 -9.155 1.00 71.62 297 SER A N 1
ATOM 2220 C CA . SER A 1 297 ? 17.785 10.027 -10.330 1.00 71.62 297 SER A CA 1
ATOM 2221 C C . SER A 1 297 ? 17.493 8.571 -9.984 1.00 71.62 297 SER A C 1
ATOM 2223 O O . SER A 1 297 ? 16.917 7.882 -10.817 1.00 71.62 297 SER A O 1
ATOM 2225 N N . ASP A 1 298 ? 17.890 8.090 -8.807 1.00 73.00 298 ASP A N 1
ATOM 2226 C CA . ASP A 1 298 ? 17.607 6.730 -8.354 1.00 73.00 298 ASP A CA 1
ATOM 2227 C C . ASP A 1 298 ? 16.128 6.608 -7.966 1.00 73.00 298 ASP A C 1
ATOM 2229 O O . ASP A 1 298 ? 15.461 5.691 -8.443 1.00 73.00 298 ASP A O 1
ATOM 2233 N N . ASP A 1 299 ? 15.571 7.604 -7.273 1.00 73.25 299 ASP A N 1
ATOM 2234 C CA . ASP A 1 299 ? 14.135 7.673 -6.980 1.00 73.25 299 ASP A CA 1
ATOM 2235 C C . ASP A 1 299 ? 13.287 7.783 -8.253 1.00 73.25 299 ASP A C 1
ATOM 2237 O O . ASP A 1 299 ? 12.291 7.075 -8.407 1.00 73.25 299 ASP A O 1
ATOM 2241 N N . GLN A 1 300 ? 13.691 8.623 -9.213 1.00 73.44 300 GLN A N 1
ATOM 2242 C CA . GLN A 1 300 ? 13.017 8.720 -10.513 1.00 73.44 300 GLN A CA 1
ATOM 2243 C C . GLN A 1 300 ? 13.121 7.421 -11.316 1.00 73.44 300 GLN A C 1
ATOM 2245 O O . GLN A 1 300 ? 12.159 7.023 -11.978 1.00 73.44 300 GLN A O 1
ATOM 2250 N N . ARG A 1 301 ? 14.274 6.740 -11.272 1.00 79.75 301 ARG A N 1
ATOM 2251 C CA . ARG A 1 301 ? 14.444 5.432 -11.918 1.00 79.75 301 ARG A CA 1
ATOM 2252 C C . ARG A 1 301 ? 13.506 4.412 -11.309 1.00 79.75 301 ARG A C 1
ATOM 2254 O O . ARG A 1 301 ? 12.816 3.741 -12.065 1.00 79.75 301 ARG A O 1
ATOM 2261 N N . ASP A 1 302 ? 13.449 4.323 -9.989 1.00 78.50 302 ASP A N 1
ATOM 2262 C CA . ASP A 1 302 ? 12.571 3.386 -9.296 1.00 78.50 302 ASP A CA 1
ATOM 2263 C C . ASP A 1 302 ? 11.094 3.713 -9.541 1.00 78.50 302 ASP A C 1
ATOM 2265 O O . ASP A 1 302 ? 10.293 2.808 -9.793 1.00 78.50 302 ASP A O 1
ATOM 2269 N N . ALA A 1 303 ? 10.736 5.000 -9.557 1.00 79.56 303 ALA A N 1
ATOM 2270 C CA . ALA A 1 303 ? 9.384 5.468 -9.845 1.00 79.56 303 ALA A CA 1
ATOM 2271 C C . ALA A 1 303 ? 8.915 5.121 -11.268 1.00 79.56 303 ALA A C 1
ATOM 2273 O O . ALA A 1 303 ? 7.720 4.908 -11.472 1.00 79.56 303 ALA A O 1
ATOM 2274 N N . HIS A 1 304 ? 9.829 5.038 -12.241 1.00 85.81 304 HIS A N 1
ATOM 2275 C CA . HIS A 1 304 ? 9.513 4.659 -13.621 1.00 85.81 304 HIS A CA 1
ATOM 2276 C C . HIS A 1 304 ? 9.632 3.155 -13.879 1.00 85.81 304 HIS A C 1
ATOM 2278 O O . HIS A 1 304 ? 8.738 2.546 -14.463 1.00 85.81 304 HIS A O 1
ATOM 2284 N N . ALA A 1 305 ? 10.716 2.536 -13.418 1.00 90.69 305 ALA A N 1
ATOM 2285 C CA . ALA A 1 305 ? 11.024 1.144 -13.708 1.00 90.69 305 ALA A CA 1
ATOM 2286 C C . ALA A 1 305 ? 10.052 0.177 -13.025 1.00 90.69 305 ALA A C 1
ATOM 2288 O O . ALA A 1 305 ? 9.706 -0.840 -13.621 1.00 90.69 305 ALA A O 1
ATOM 2289 N N . ARG A 1 306 ? 9.581 0.484 -11.806 1.00 92.44 306 ARG A N 1
ATOM 2290 C CA . ARG A 1 306 ? 8.666 -0.406 -11.073 1.00 92.44 306 ARG A CA 1
ATOM 2291 C C . ARG A 1 306 ? 7.298 -0.543 -11.748 1.00 92.44 306 ARG A C 1
ATOM 2293 O O . ARG A 1 306 ? 6.897 -1.682 -11.970 1.00 92.44 306 ARG A O 1
ATOM 2300 N N . PRO A 1 307 ? 6.582 0.542 -12.112 1.00 92.88 307 PRO A N 1
ATOM 2301 C CA . PRO A 1 307 ? 5.324 0.411 -12.846 1.00 92.88 307 PRO A CA 1
ATOM 2302 C C . PRO A 1 307 ? 5.482 -0.316 -14.185 1.00 92.88 307 PRO A C 1
ATOM 2304 O O . PRO A 1 307 ? 4.673 -1.185 -14.489 1.00 92.88 307 PRO A O 1
ATOM 2307 N N . TRP A 1 308 ? 6.527 -0.003 -14.962 1.00 95.31 308 TRP A N 1
ATOM 2308 C CA . TRP A 1 308 ? 6.757 -0.645 -16.264 1.00 95.31 308 TRP A CA 1
ATOM 2309 C C . TRP A 1 308 ? 7.110 -2.127 -16.122 1.00 95.31 308 TRP A C 1
ATOM 2311 O O . TRP A 1 308 ? 6.590 -2.955 -16.863 1.00 95.31 308 TRP A O 1
ATOM 2321 N N . GLY A 1 309 ? 7.947 -2.466 -15.137 1.00 95.75 309 GLY A N 1
ATOM 2322 C CA . GLY A 1 309 ? 8.293 -3.846 -14.811 1.00 95.75 309 GLY A CA 1
ATOM 2323 C C . GLY A 1 309 ? 7.090 -4.656 -14.339 1.00 95.75 309 GLY A C 1
ATOM 2324 O O . GLY A 1 309 ? 6.924 -5.790 -14.777 1.00 95.75 309 GLY A O 1
ATOM 2325 N N . LEU A 1 310 ? 6.222 -4.066 -13.506 1.00 95.94 310 LEU A N 1
ATOM 2326 C CA . LEU A 1 310 ? 4.993 -4.716 -13.044 1.00 95.94 310 LEU A CA 1
ATOM 2327 C C . LEU A 1 310 ? 4.061 -5.015 -14.218 1.00 95.94 310 LEU A C 1
ATOM 2329 O O . LEU A 1 310 ? 3.613 -6.145 -14.358 1.00 95.94 310 LEU A O 1
ATOM 2333 N N . GLU A 1 311 ? 3.810 -4.024 -15.072 1.00 95.75 311 GLU A N 1
ATOM 2334 C CA . GLU A 1 311 ? 2.955 -4.174 -16.253 1.00 95.75 311 GLU A CA 1
ATOM 2335 C C . GLU A 1 311 ? 3.495 -5.244 -17.209 1.00 95.75 311 GLU A C 1
ATOM 2337 O O . GLU A 1 311 ? 2.750 -6.121 -17.637 1.00 95.75 311 GLU A O 1
ATOM 2342 N N . ALA A 1 312 ? 4.798 -5.228 -17.503 1.00 96.50 312 ALA A N 1
ATOM 2343 C CA . ALA A 1 312 ? 5.421 -6.220 -18.375 1.00 96.50 312 ALA A CA 1
ATOM 2344 C C . ALA A 1 312 ? 5.345 -7.641 -17.799 1.00 96.50 312 ALA A C 1
ATOM 2346 O O . ALA A 1 312 ? 5.045 -8.587 -18.527 1.00 96.50 312 ALA A O 1
ATOM 2347 N N . PHE A 1 313 ? 5.593 -7.788 -16.494 1.00 97.38 313 PHE A N 1
ATOM 2348 C CA . PHE A 1 313 ? 5.488 -9.065 -15.794 1.00 97.38 313 PHE A CA 1
ATOM 2349 C C . PHE A 1 313 ? 4.050 -9.598 -15.811 1.00 97.38 313 PHE A C 1
ATOM 2351 O O . PHE A 1 313 ? 3.820 -10.723 -16.247 1.00 97.38 313 PHE A O 1
ATOM 2358 N N . VAL A 1 314 ? 3.079 -8.776 -15.401 1.00 96.75 314 VAL A N 1
ATOM 2359 C CA . VAL A 1 314 ? 1.659 -9.151 -15.302 1.00 96.75 314 VAL A CA 1
ATOM 2360 C C . VAL A 1 314 ? 1.080 -9.472 -16.676 1.00 96.75 314 VAL A C 1
ATOM 2362 O O . VAL A 1 314 ? 0.511 -10.546 -16.859 1.00 96.75 314 VAL A O 1
ATOM 2365 N N . THR A 1 315 ? 1.265 -8.592 -17.661 1.00 95.94 315 THR A N 1
ATOM 2366 C CA . THR A 1 315 ? 0.734 -8.781 -19.018 1.00 95.94 315 THR A CA 1
ATOM 2367 C C . THR A 1 315 ? 1.424 -9.941 -19.734 1.00 95.94 315 THR A C 1
ATOM 2369 O O . THR A 1 315 ? 0.755 -10.730 -20.405 1.00 95.94 315 THR A O 1
ATOM 2372 N N . GLY A 1 316 ? 2.739 -10.106 -19.554 1.00 96.06 316 GLY A N 1
ATOM 2373 C CA . GLY A 1 316 ? 3.478 -11.252 -20.082 1.00 96.06 316 GLY A CA 1
ATOM 2374 C C . GLY A 1 316 ? 2.980 -12.573 -19.494 1.00 96.06 316 GLY A C 1
ATOM 2375 O O . GLY A 1 316 ? 2.675 -13.502 -20.246 1.00 96.06 316 GLY A O 1
ATOM 2376 N N . TYR A 1 317 ? 2.849 -12.647 -18.164 1.00 96.81 317 TYR A N 1
ATOM 2377 C CA . TYR A 1 317 ? 2.332 -13.832 -17.479 1.00 96.81 317 TYR A CA 1
ATOM 2378 C C . TYR A 1 317 ? 0.906 -14.153 -17.938 1.00 96.81 317 TYR A C 1
ATOM 2380 O O . TYR A 1 317 ? 0.644 -15.275 -18.378 1.00 96.81 317 TYR A O 1
ATOM 2388 N N . ALA A 1 318 ? 0.018 -13.154 -17.935 1.00 96.38 318 ALA A N 1
ATOM 2389 C CA . ALA A 1 318 ? -1.370 -13.307 -18.348 1.00 96.38 318 ALA A CA 1
ATOM 2390 C C . ALA A 1 318 ? -1.490 -13.833 -19.782 1.00 96.38 318 ALA A C 1
ATOM 2392 O O . ALA A 1 318 ? -2.155 -14.840 -20.016 1.00 96.38 318 ALA A O 1
ATOM 2393 N N . THR A 1 319 ? -0.762 -13.224 -20.722 1.00 96.31 319 THR A N 1
ATOM 2394 C CA . THR A 1 319 ? -0.750 -13.641 -22.132 1.00 96.31 319 THR A CA 1
ATOM 2395 C C . THR A 1 319 ? -0.267 -15.082 -22.281 1.00 96.31 319 THR A C 1
ATOM 2397 O O . THR A 1 319 ? -0.903 -15.876 -22.968 1.00 96.31 319 THR A O 1
ATOM 2400 N N . SER A 1 320 ? 0.820 -15.451 -21.594 1.00 96.56 320 SER A N 1
ATOM 2401 C CA . SER A 1 320 ? 1.397 -16.800 -21.677 1.00 96.56 320 SER A CA 1
ATOM 2402 C C . SER A 1 320 ? 0.485 -17.909 -21.134 1.00 96.56 320 SER A C 1
ATOM 2404 O O . SER A 1 320 ? 0.677 -19.075 -21.475 1.00 96.56 320 SER A O 1
ATOM 2406 N N . ARG A 1 321 ? -0.503 -17.559 -20.298 1.00 96.44 321 ARG A N 1
ATOM 2407 C CA . ARG A 1 321 ? -1.434 -18.495 -19.645 1.00 96.44 321 ARG A CA 1
ATOM 2408 C C . ARG A 1 321 ? -2.895 -18.304 -20.033 1.00 96.44 321 ARG A C 1
ATOM 2410 O O . ARG A 1 321 ? -3.749 -18.985 -19.475 1.00 96.44 321 ARG A O 1
ATOM 2417 N N . GLY A 1 322 ? -3.183 -17.422 -20.989 1.00 95.94 322 GLY A N 1
ATOM 2418 C CA . GLY A 1 322 ? -4.553 -17.123 -21.407 1.00 95.94 322 GLY A CA 1
ATOM 2419 C C . GLY A 1 322 ? -5.410 -16.521 -20.288 1.00 95.94 322 GLY A C 1
ATOM 2420 O O . GLY A 1 322 ? -6.611 -16.770 -20.241 1.00 95.94 322 GLY A O 1
ATOM 2421 N N . LEU A 1 323 ? -4.794 -15.771 -19.370 1.00 96.19 323 LEU A N 1
ATOM 2422 C CA . LEU A 1 323 ? -5.491 -15.060 -18.299 1.00 96.19 323 LEU A CA 1
ATOM 2423 C C . LEU A 1 323 ? -5.888 -13.658 -18.762 1.00 96.19 323 LEU A C 1
ATOM 2425 O O . LEU A 1 323 ? -5.247 -13.056 -19.626 1.00 96.19 323 LEU A O 1
ATOM 2429 N N . VAL A 1 324 ? -6.921 -13.112 -18.131 1.00 96.44 324 VAL A N 1
ATOM 2430 C CA . VAL A 1 324 ? -7.394 -11.745 -18.358 1.00 96.44 324 VAL A CA 1
ATOM 2431 C C . VAL A 1 324 ? -6.838 -10.838 -17.267 1.00 96.44 324 VAL A C 1
ATOM 2433 O O . VAL A 1 324 ? -6.949 -11.161 -16.089 1.00 96.44 324 VAL A O 1
ATOM 2436 N N . VAL A 1 325 ? -6.249 -9.701 -17.645 1.00 96.38 325 VAL A N 1
ATOM 2437 C CA . VAL A 1 325 ? -5.823 -8.671 -16.686 1.00 96.38 325 VAL A CA 1
ATOM 2438 C C . VAL A 1 325 ? -7.032 -7.838 -16.264 1.00 96.38 325 VAL A C 1
ATOM 2440 O O . VAL A 1 325 ? -7.725 -7.254 -17.099 1.00 96.38 325 VAL A O 1
ATOM 2443 N N . GLU A 1 326 ? -7.250 -7.755 -14.961 1.00 95.88 326 GLU A N 1
ATOM 2444 C CA . GLU A 1 326 ? -8.402 -7.115 -14.334 1.00 95.88 326 GLU A CA 1
ATOM 2445 C C . GLU A 1 326 ? -8.026 -5.800 -13.644 1.00 95.88 326 GLU A C 1
ATOM 2447 O O . GLU A 1 326 ? -6.847 -5.509 -13.424 1.00 95.88 326 GLU A O 1
ATOM 2452 N N . ASP A 1 327 ? -9.021 -4.995 -13.259 1.00 94.12 327 ASP A N 1
ATOM 2453 C CA . ASP A 1 327 ? -8.780 -3.892 -12.332 1.00 94.12 327 ASP A CA 1
ATOM 2454 C C . ASP A 1 327 ? -8.551 -4.425 -10.897 1.00 94.12 327 ASP A C 1
ATOM 2456 O O . ASP A 1 327 ? -9.495 -4.911 -10.261 1.00 94.12 327 ASP A O 1
ATOM 2460 N N . PRO A 1 328 ? -7.327 -4.301 -10.335 1.00 93.50 328 PRO A N 1
ATOM 2461 C CA . PRO A 1 328 ? -7.016 -4.824 -9.012 1.00 93.50 328 PRO A CA 1
ATOM 2462 C C . PRO A 1 328 ? -7.804 -4.133 -7.907 1.00 93.50 328 PRO A C 1
ATOM 2464 O O . PRO A 1 328 ? -8.085 -4.761 -6.889 1.00 93.50 328 PRO A O 1
ATOM 2467 N N . ARG A 1 329 ? -8.188 -2.860 -8.091 1.00 90.12 329 ARG A N 1
ATOM 2468 C CA . ARG A 1 329 ? -9.012 -2.157 -7.109 1.00 90.12 329 ARG A CA 1
ATOM 2469 C C . ARG A 1 329 ? -10.399 -2.763 -7.106 1.00 90.12 329 ARG A C 1
ATOM 2471 O O . ARG A 1 329 ? -10.870 -3.112 -6.037 1.00 90.12 329 ARG A O 1
ATOM 2478 N N . VAL A 1 330 ? -11.028 -2.930 -8.273 1.00 90.56 330 VAL A N 1
ATOM 2479 C CA . VAL A 1 330 ? -12.378 -3.512 -8.368 1.00 90.56 330 VAL A CA 1
ATOM 2480 C C . VAL A 1 330 ? -12.413 -4.920 -7.779 1.00 90.56 330 VAL A C 1
ATOM 2482 O O . VAL A 1 330 ? -13.292 -5.184 -6.964 1.00 90.56 330 VAL A O 1
ATOM 2485 N N . ALA A 1 331 ? -11.446 -5.780 -8.114 1.00 93.19 331 ALA A N 1
ATOM 2486 C CA . ALA A 1 331 ? -11.354 -7.120 -7.533 1.00 93.19 331 ALA A CA 1
ATOM 2487 C C . ALA A 1 331 ? -11.204 -7.061 -6.001 1.00 93.19 331 ALA A C 1
ATOM 2489 O O . ALA A 1 331 ? -11.989 -7.676 -5.284 1.00 93.19 331 ALA A O 1
ATOM 2490 N N . GLN A 1 332 ? -10.272 -6.246 -5.489 1.00 92.69 332 GLN A N 1
ATOM 2491 C CA . GLN A 1 332 ? -10.036 -6.063 -4.051 1.00 92.69 332 GLN A CA 1
ATOM 2492 C C . GLN A 1 332 ? -11.285 -5.625 -3.268 1.00 92.69 332 GLN A C 1
ATOM 2494 O O . GLN A 1 332 ? -11.431 -6.023 -2.117 1.00 92.69 332 GLN A O 1
ATOM 2499 N N . ARG A 1 333 ? -12.199 -4.830 -3.847 1.00 89.88 333 ARG A N 1
ATOM 2500 C CA . ARG A 1 333 ? -13.415 -4.380 -3.131 1.00 89.88 333 ARG A CA 1
ATOM 2501 C C . ARG A 1 333 ? -14.436 -5.484 -2.884 1.00 89.88 333 ARG A C 1
ATOM 2503 O O . ARG A 1 333 ? -15.336 -5.304 -2.066 1.00 89.88 333 ARG A O 1
ATOM 2510 N N . ARG A 1 334 ? -14.326 -6.607 -3.591 1.00 92.50 334 ARG A N 1
ATOM 2511 C CA . ARG A 1 334 ? -15.381 -7.622 -3.667 1.00 92.50 334 ARG A CA 1
ATOM 2512 C C . ARG A 1 334 ? -15.108 -8.875 -2.827 1.00 92.50 334 ARG A C 1
ATOM 2514 O O . ARG A 1 334 ? -15.933 -9.780 -2.808 1.00 92.50 334 ARG A O 1
ATOM 2521 N N . PHE A 1 335 ? -13.990 -8.938 -2.107 1.00 92.69 335 PHE A N 1
ATOM 2522 C CA . PHE A 1 335 ? -13.693 -10.038 -1.185 1.00 92.69 335 PHE A CA 1
ATOM 2523 C C . PHE A 1 335 ? -12.945 -9.544 0.055 1.00 92.69 335 PHE A C 1
ATOM 2525 O O . PHE A 1 335 ? -12.330 -8.477 0.043 1.00 92.69 335 PHE A O 1
ATOM 2532 N N . ASP A 1 336 ? -12.972 -10.342 1.120 1.00 90.38 336 ASP A N 1
ATOM 2533 C CA . ASP A 1 336 ? -12.240 -10.051 2.350 1.00 90.38 336 ASP A CA 1
ATOM 2534 C C . ASP A 1 336 ? -10.838 -10.670 2.278 1.00 90.38 336 ASP A C 1
ATOM 2536 O O . ASP A 1 336 ? -10.661 -11.886 2.348 1.00 90.38 336 ASP A O 1
ATOM 2540 N N . CYS A 1 337 ? -9.820 -9.826 2.095 1.00 89.00 337 CYS A N 1
ATOM 2541 C CA . CYS A 1 337 ? -8.432 -10.278 2.075 1.00 89.00 337 CYS A CA 1
ATOM 2542 C C . CYS A 1 337 ? -7.927 -10.523 3.511 1.00 89.00 337 CYS A C 1
ATOM 2544 O O . CYS A 1 337 ? -8.015 -9.610 4.339 1.00 89.00 337 CYS A O 1
ATOM 2546 N N . PRO A 1 338 ? -7.338 -11.697 3.817 1.00 87.12 338 PRO A N 1
ATOM 2547 C CA . PRO A 1 338 ? -6.781 -11.980 5.142 1.00 87.12 338 PRO A CA 1
ATOM 2548 C C . PRO A 1 338 ? -5.481 -11.207 5.422 1.00 87.12 338 PRO A C 1
ATOM 2550 O O . PRO A 1 338 ? -5.008 -11.176 6.557 1.00 87.12 338 PRO A O 1
ATOM 2553 N N . VAL A 1 339 ? -4.892 -10.580 4.399 1.00 88.50 339 VAL A N 1
ATOM 2554 C CA . VAL A 1 339 ? -3.627 -9.846 4.484 1.00 88.50 339 VAL A CA 1
ATOM 2555 C C . VAL A 1 339 ? -3.881 -8.349 4.321 1.00 88.50 339 VAL A C 1
ATOM 2557 O O . VAL A 1 339 ? -4.634 -7.903 3.457 1.00 88.50 339 VAL A O 1
ATOM 2560 N N . ARG A 1 340 ? -3.216 -7.542 5.151 1.00 86.69 340 ARG A N 1
ATOM 2561 C CA . ARG A 1 340 ? -3.221 -6.074 5.046 1.00 86.69 340 ARG A CA 1
ATOM 2562 C C . ARG A 1 340 ? -2.511 -5.616 3.781 1.00 86.69 340 ARG A C 1
ATOM 2564 O O . ARG A 1 340 ? -1.579 -6.275 3.336 1.00 86.69 340 ARG A O 1
ATOM 2571 N N . GLY A 1 341 ? -2.888 -4.471 3.221 1.00 88.56 341 GLY A N 1
ATOM 2572 C CA . GLY A 1 341 ? -2.222 -3.939 2.032 1.00 88.56 341 GLY A CA 1
ATOM 2573 C C . GLY A 1 341 ? -3.170 -3.620 0.895 1.00 88.56 341 GLY A C 1
ATOM 2574 O O . GLY A 1 341 ? -4.304 -3.196 1.100 1.00 88.56 341 GLY A O 1
ATOM 2575 N N . ARG A 1 342 ? -2.674 -3.786 -0.327 1.00 90.75 342 ARG A N 1
ATOM 2576 C CA . ARG A 1 342 ? -3.471 -3.599 -1.537 1.00 90.75 342 ARG A CA 1
ATOM 2577 C C . ARG A 1 342 ? -3.054 -4.552 -2.641 1.00 90.75 342 ARG A C 1
ATOM 2579 O O . ARG A 1 342 ? -1.869 -4.860 -2.793 1.00 90.75 342 ARG A O 1
ATOM 2586 N N . ALA A 1 343 ? -4.012 -4.897 -3.485 1.00 93.69 343 ALA A N 1
ATOM 2587 C CA . ALA A 1 343 ? -3.754 -5.476 -4.783 1.00 93.69 343 ALA A CA 1
ATOM 2588 C C . ALA A 1 343 ? -3.065 -4.433 -5.676 1.00 93.69 343 ALA A C 1
ATOM 2590 O O . ALA A 1 343 ? -3.507 -3.287 -5.809 1.00 93.69 343 ALA A O 1
ATOM 2591 N N . VAL A 1 344 ? -1.948 -4.825 -6.282 1.00 94.12 344 VAL A N 1
ATOM 2592 C CA . VAL A 1 344 ? -1.245 -4.027 -7.295 1.00 94.12 344 VAL A CA 1
ATOM 2593 C C . VAL A 1 344 ? -1.522 -4.525 -8.711 1.00 94.12 344 VAL A C 1
ATOM 2595 O O . VAL A 1 344 ? -1.365 -3.755 -9.653 1.00 94.12 344 VAL A O 1
ATOM 2598 N N . ALA A 1 345 ? -1.953 -5.780 -8.849 1.00 95.81 345 ALA A N 1
ATOM 2599 C CA . ALA A 1 345 ? -2.403 -6.395 -10.090 1.00 95.81 345 ALA A CA 1
ATOM 2600 C C . ALA A 1 345 ? -3.423 -7.496 -9.776 1.00 95.81 345 ALA A C 1
ATOM 2602 O O . ALA A 1 345 ? -3.367 -8.093 -8.700 1.00 95.81 345 ALA A O 1
ATOM 2603 N N . ALA A 1 346 ? -4.341 -7.744 -10.706 1.00 97.12 346 ALA A N 1
ATOM 2604 C CA . ALA A 1 346 ? -5.319 -8.819 -10.630 1.00 97.12 346 ALA A CA 1
ATOM 2605 C C . ALA A 1 346 ? -5.435 -9.496 -11.995 1.00 97.12 346 ALA A C 1
ATOM 2607 O O . ALA A 1 346 ? -5.350 -8.843 -13.039 1.00 97.12 346 ALA A O 1
ATOM 2608 N N . LEU A 1 347 ? -5.579 -10.812 -11.962 1.00 97.31 347 LEU A N 1
ATOM 2609 C CA . LEU A 1 347 ? -5.683 -11.692 -13.109 1.00 97.31 347 LEU A CA 1
ATOM 2610 C C . LEU A 1 347 ? -6.871 -12.622 -12.891 1.00 97.31 347 LEU A C 1
ATOM 2612 O O . LEU A 1 347 ? -7.055 -13.116 -11.782 1.00 97.31 347 LEU A O 1
ATOM 2616 N N . HIS A 1 348 ? -7.606 -12.930 -13.950 1.00 97.50 348 HIS A N 1
ATOM 2617 C CA . HIS A 1 348 ? -8.674 -13.922 -13.919 1.00 97.50 348 HIS A CA 1
ATOM 2618 C C . HIS A 1 348 ? -8.429 -15.032 -14.931 1.00 97.50 348 HIS A C 1
ATOM 2620 O O . HIS A 1 348 ? -8.014 -14.791 -16.070 1.00 97.50 348 HIS A O 1
ATOM 2626 N N . GLY A 1 349 ? -8.704 -16.257 -14.502 1.00 95.56 349 GLY A N 1
ATOM 2627 C CA . GLY A 1 349 ? -8.635 -17.454 -15.323 1.00 95.56 349 GLY A CA 1
ATOM 2628 C C . GLY A 1 349 ? -9.677 -18.488 -14.906 1.00 95.56 349 GLY A C 1
ATOM 2629 O O . GLY A 1 349 ? -10.513 -18.217 -14.050 1.00 95.56 349 GLY A O 1
ATOM 2630 N N . PRO A 1 350 ? -9.610 -19.702 -15.473 1.00 93.62 350 PRO A N 1
ATOM 2631 C CA . PRO A 1 350 ? -10.575 -20.768 -15.191 1.00 93.62 350 PRO A CA 1
ATOM 2632 C C . PRO A 1 350 ? -10.682 -21.146 -13.706 1.00 93.62 350 PRO A C 1
ATOM 2634 O O . PRO A 1 350 ? -11.721 -21.620 -13.257 1.00 93.62 350 PRO A O 1
ATOM 2637 N N . ASP A 1 351 ? -9.602 -20.937 -12.950 1.00 91.12 351 ASP A N 1
ATOM 2638 C CA . ASP A 1 351 ? -9.497 -21.303 -11.538 1.00 91.12 351 ASP A CA 1
ATOM 2639 C C . ASP A 1 351 ? -9.927 -20.180 -10.569 1.00 91.12 351 ASP A C 1
ATOM 2641 O O . ASP A 1 351 ? -9.895 -20.389 -9.353 1.00 91.12 351 ASP A O 1
ATOM 2645 N N . GLY A 1 352 ? -10.340 -19.017 -11.085 1.00 95.44 352 GLY A N 1
ATOM 2646 C CA . GLY A 1 352 ? -10.743 -17.840 -10.315 1.00 95.44 352 GLY A CA 1
ATOM 2647 C C . GLY A 1 352 ? -9.800 -16.650 -10.490 1.00 95.44 352 GLY A C 1
ATOM 2648 O O . GLY A 1 352 ? -9.197 -16.464 -11.551 1.00 95.44 352 GLY A O 1
ATOM 2649 N N . HIS A 1 353 ? -9.668 -15.843 -9.435 1.00 97.19 353 HIS A N 1
ATOM 2650 C CA . HIS A 1 353 ? -8.845 -14.635 -9.435 1.00 97.19 353 HIS A CA 1
ATOM 2651 C C . HIS A 1 353 ? -7.498 -14.868 -8.754 1.00 97.19 353 HIS A C 1
ATOM 2653 O O . HIS A 1 353 ? -7.403 -15.514 -7.708 1.00 97.19 353 HIS A O 1
ATOM 2659 N N . LEU A 1 354 ? -6.459 -14.266 -9.321 1.00 97.12 354 LEU A N 1
ATOM 2660 C CA . LEU A 1 354 ? -5.103 -14.231 -8.799 1.00 97.12 354 LEU A CA 1
ATOM 2661 C C . LEU A 1 354 ? -4.660 -12.773 -8.682 1.00 97.12 354 LEU A C 1
ATOM 2663 O O . LEU A 1 354 ? -4.563 -12.058 -9.677 1.00 97.12 354 LEU A O 1
ATOM 2667 N N . LEU A 1 355 ? -4.385 -12.323 -7.466 1.00 97.00 355 LEU A N 1
ATOM 2668 C CA . LEU A 1 355 ? -3.997 -10.956 -7.163 1.00 97.00 355 LEU A CA 1
ATOM 2669 C C . LEU A 1 355 ? -2.557 -10.916 -6.656 1.00 97.00 355 LEU A C 1
ATOM 2671 O O . LEU A 1 355 ? -2.167 -11.671 -5.765 1.00 97.00 355 LEU A O 1
ATOM 2675 N N . LEU A 1 356 ? -1.776 -9.983 -7.193 1.00 96.62 356 LEU A N 1
ATOM 2676 C CA . LEU A 1 356 ? -0.479 -9.620 -6.632 1.00 96.62 356 LEU A CA 1
ATOM 2677 C C . LEU A 1 356 ? -0.718 -8.579 -5.550 1.00 96.62 356 LEU A C 1
ATOM 2679 O O . LEU A 1 356 ? -1.243 -7.498 -5.830 1.00 96.62 356 LEU A O 1
ATOM 2683 N N . TRP A 1 357 ? -0.343 -8.898 -4.319 1.00 95.06 357 TRP A N 1
ATOM 2684 C CA . TRP A 1 357 ? -0.691 -8.108 -3.149 1.00 95.06 357 TRP A CA 1
ATOM 2685 C C . TRP A 1 357 ? 0.559 -7.588 -2.444 1.00 95.06 357 TRP A C 1
ATOM 2687 O O . TRP A 1 357 ? 1.528 -8.320 -2.245 1.00 95.06 357 TRP A O 1
ATOM 2697 N N . LEU A 1 358 ? 0.551 -6.302 -2.101 1.00 91.81 358 LEU A N 1
ATOM 2698 C CA . LEU A 1 358 ? 1.648 -5.630 -1.412 1.00 91.81 358 LEU A CA 1
ATOM 2699 C C . LEU A 1 358 ? 1.168 -5.170 -0.041 1.00 91.81 358 LEU A C 1
ATOM 2701 O O . LEU A 1 358 ? 0.230 -4.369 0.044 1.00 91.81 358 LEU A O 1
ATOM 2705 N N . ASP A 1 359 ? 1.822 -5.654 1.008 1.00 89.00 359 ASP A N 1
ATOM 2706 C CA . ASP A 1 359 ? 1.514 -5.266 2.381 1.00 89.00 359 ASP A CA 1
ATOM 2707 C C . ASP A 1 359 ? 2.142 -3.894 2.755 1.00 89.00 359 ASP A C 1
ATOM 2709 O O . ASP A 1 359 ? 2.922 -3.324 1.978 1.00 89.00 359 ASP A O 1
ATOM 2713 N N . PRO A 1 360 ? 1.827 -3.330 3.939 1.00 80.44 360 PRO A N 1
ATOM 2714 C CA . PRO A 1 360 ? 2.417 -2.069 4.408 1.00 80.44 360 PRO A CA 1
ATOM 2715 C C . PRO A 1 360 ? 3.947 -2.097 4.550 1.00 80.44 360 PRO A C 1
ATOM 2717 O O . PRO A 1 360 ? 4.608 -1.077 4.344 1.00 80.44 360 PRO A O 1
ATOM 2720 N N . ASN A 1 361 ? 4.516 -3.262 4.874 1.00 82.06 361 ASN A N 1
ATOM 2721 C CA . ASN A 1 361 ? 5.955 -3.481 5.023 1.00 82.06 361 ASN A CA 1
ATOM 2722 C C . ASN A 1 361 ? 6.666 -3.689 3.679 1.00 82.06 361 ASN A C 1
ATOM 2724 O O . ASN A 1 361 ? 7.891 -3.799 3.644 1.00 82.06 361 ASN A O 1
ATOM 2728 N N . ARG A 1 362 ? 5.912 -3.661 2.571 1.00 84.12 362 ARG A N 1
ATOM 2729 C CA . ARG A 1 362 ? 6.352 -3.961 1.203 1.00 84.12 362 ARG A CA 1
ATOM 2730 C C . ARG A 1 362 ? 6.673 -5.437 0.968 1.00 84.12 362 ARG A C 1
ATOM 2732 O O . ARG A 1 362 ? 7.318 -5.756 -0.032 1.00 84.12 362 ARG A O 1
ATOM 2739 N N . ASP A 1 363 ? 6.189 -6.315 1.837 1.00 90.00 363 ASP A N 1
ATOM 2740 C CA . ASP A 1 363 ? 6.187 -7.747 1.599 1.00 90.00 363 ASP A CA 1
ATOM 2741 C C . ASP A 1 363 ? 5.203 -8.093 0.484 1.00 90.00 363 ASP A C 1
ATOM 2743 O O . ASP A 1 363 ? 4.121 -7.509 0.345 1.00 90.00 363 ASP A O 1
ATOM 2747 N N . ARG A 1 364 ? 5.620 -9.053 -0.338 1.00 94.50 364 ARG A N 1
ATOM 2748 C CA . ARG A 1 364 ? 4.886 -9.513 -1.509 1.00 94.50 364 ARG A CA 1
ATOM 2749 C C . ARG A 1 364 ? 4.094 -10.760 -1.165 1.00 94.50 364 ARG A C 1
ATOM 2751 O O . ARG A 1 364 ? 4.594 -11.692 -0.535 1.00 94.50 364 ARG A O 1
ATOM 2758 N N . TRP A 1 365 ? 2.851 -10.744 -1.607 1.00 95.38 365 TRP A N 1
ATOM 2759 C CA . TRP A 1 365 ? 1.898 -11.816 -1.423 1.00 95.38 365 TRP A CA 1
ATOM 2760 C C . TRP A 1 365 ? 1.252 -12.149 -2.761 1.00 95.38 365 TRP A C 1
ATOM 2762 O O . TRP A 1 365 ? 1.105 -11.287 -3.637 1.00 95.38 365 TRP A O 1
ATOM 2772 N N . VAL A 1 366 ? 0.857 -13.406 -2.897 1.00 96.12 366 VAL A N 1
ATOM 2773 C CA . VAL A 1 366 ? -0.013 -13.892 -3.961 1.00 96.12 366 VAL A CA 1
ATOM 2774 C C . VAL A 1 366 ? -1.324 -14.284 -3.296 1.00 96.12 366 VAL A C 1
ATOM 2776 O O . VAL A 1 366 ? -1.346 -15.145 -2.419 1.00 96.12 366 VAL A O 1
ATOM 2779 N N . VAL A 1 367 ? -2.405 -13.606 -3.672 1.00 95.38 367 VAL A N 1
ATOM 2780 C CA . VAL A 1 367 ? -3.742 -13.838 -3.122 1.00 95.38 367 VAL A CA 1
ATOM 2781 C C . VAL A 1 367 ? -4.597 -14.491 -4.191 1.00 95.38 367 VAL A C 1
ATOM 2783 O O . VAL A 1 367 ? -4.758 -13.948 -5.280 1.00 95.38 367 VAL A O 1
ATOM 2786 N N . ARG A 1 368 ? -5.164 -15.650 -3.883 1.00 95.25 368 ARG A N 1
ATOM 2787 C CA . ARG A 1 368 ? -6.056 -16.387 -4.770 1.00 95.25 368 ARG A CA 1
ATOM 2788 C C . ARG A 1 368 ? -7.472 -16.344 -4.224 1.00 95.25 368 ARG A C 1
ATOM 2790 O O . ARG A 1 368 ? -7.687 -16.682 -3.061 1.00 95.25 368 ARG A O 1
ATOM 2797 N N . VAL A 1 369 ? -8.431 -15.998 -5.075 1.00 95.69 369 VAL A N 1
ATOM 2798 C CA . VAL A 1 369 ? -9.861 -16.065 -4.760 1.00 95.69 369 VAL A CA 1
ATOM 2799 C C . VAL A 1 369 ? -10.513 -17.072 -5.694 1.00 95.69 369 VAL A C 1
ATOM 2801 O O . VAL A 1 369 ? -10.473 -16.920 -6.912 1.00 95.69 369 VAL A O 1
ATOM 2804 N N . SER A 1 370 ? -11.078 -18.126 -5.116 1.00 94.75 370 SER A N 1
ATOM 2805 C CA . SER A 1 370 ? -11.644 -19.265 -5.843 1.00 94.75 370 SER A CA 1
ATOM 2806 C C . SER A 1 370 ? -12.910 -19.766 -5.149 1.00 94.75 370 SER A C 1
ATOM 2808 O O . SER A 1 370 ? -13.236 -19.303 -4.057 1.00 94.75 370 SER A O 1
ATOM 2810 N N . ALA A 1 371 ? -13.601 -20.741 -5.743 1.00 92.50 371 ALA A N 1
ATOM 2811 C CA . ALA A 1 371 ? -14.795 -21.348 -5.144 1.00 92.50 371 ALA A CA 1
ATOM 2812 C C . ALA A 1 371 ? -14.549 -21.978 -3.753 1.00 92.50 371 ALA A C 1
ATOM 2814 O O . ALA A 1 371 ? -15.479 -22.103 -2.965 1.00 92.50 371 ALA A O 1
ATOM 2815 N N . GLU A 1 372 ? -13.304 -22.349 -3.439 1.00 89.56 372 GLU A N 1
ATOM 2816 C CA . GLU A 1 372 ? -12.898 -22.915 -2.140 1.00 89.56 372 GLU A CA 1
ATOM 2817 C C . GLU A 1 372 ? -12.648 -21.847 -1.062 1.00 89.56 372 GLU A C 1
ATOM 2819 O O . GLU A 1 372 ? -12.539 -22.173 0.119 1.00 89.56 372 GLU A O 1
ATOM 2824 N N . GLY A 1 373 ? -12.559 -20.573 -1.455 1.00 93.12 373 GLY A N 1
ATOM 2825 C CA . GLY A 1 373 ? -12.277 -19.453 -0.564 1.00 93.12 373 GLY A CA 1
ATOM 2826 C C . GLY A 1 373 ? -11.085 -18.604 -1.003 1.00 93.12 373 GLY A C 1
ATOM 2827 O O . GLY A 1 373 ? -10.655 -18.617 -2.165 1.00 93.12 373 GLY A O 1
ATOM 2828 N N . VAL A 1 374 ? -10.580 -17.827 -0.042 1.00 94.50 374 VAL A N 1
ATOM 2829 C CA . VAL A 1 374 ? -9.476 -16.876 -0.210 1.00 94.50 374 VAL A CA 1
ATOM 2830 C C . VAL A 1 374 ? -8.213 -17.454 0.421 1.00 94.50 374 VAL A C 1
ATOM 2832 O O . VAL A 1 374 ? -8.190 -17.750 1.614 1.00 94.50 374 VAL A O 1
ATOM 2835 N N . HIS A 1 375 ? -7.148 -17.569 -0.366 1.00 93.75 375 HIS A N 1
ATOM 2836 C CA . HIS A 1 375 ? -5.838 -18.039 0.085 1.00 93.75 375 HIS A CA 1
ATOM 2837 C C . HIS A 1 375 ? -4.800 -16.953 -0.158 1.00 93.75 375 HIS A C 1
ATOM 2839 O O . HIS A 1 375 ? -4.838 -16.291 -1.193 1.00 93.75 375 HIS A O 1
ATOM 2845 N N . ALA A 1 376 ? -3.882 -16.758 0.781 1.00 93.88 376 ALA A N 1
ATOM 2846 C CA . ALA A 1 376 ? -2.836 -15.757 0.662 1.00 93.88 376 ALA A CA 1
ATOM 2847 C C . ALA A 1 376 ? -1.498 -16.353 1.086 1.00 93.88 376 ALA A C 1
ATOM 2849 O O . ALA A 1 376 ? -1.312 -16.695 2.253 1.00 93.88 376 ALA A O 1
ATOM 2850 N N . ASP A 1 377 ? -0.567 -16.417 0.141 1.00 94.56 377 ASP A N 1
ATOM 2851 C CA . ASP A 1 377 ? 0.769 -16.956 0.356 1.00 94.56 377 ASP A CA 1
ATOM 2852 C C . ASP A 1 377 ? 1.799 -15.841 0.227 1.00 94.56 377 ASP A C 1
ATOM 2854 O O . ASP A 1 377 ? 1.804 -15.072 -0.742 1.00 94.56 377 ASP A O 1
ATOM 2858 N N . ARG A 1 378 ? 2.689 -15.738 1.217 1.00 94.00 378 ARG A N 1
ATOM 2859 C CA . ARG A 1 378 ? 3.836 -14.836 1.129 1.00 94.00 378 ARG A CA 1
ATOM 2860 C C . ARG A 1 378 ? 4.810 -15.428 0.121 1.00 94.00 378 ARG A C 1
ATOM 2862 O O . ARG A 1 378 ? 5.387 -16.485 0.367 1.00 94.00 378 ARG A O 1
ATOM 2869 N N . ALA A 1 379 ? 4.988 -14.748 -1.001 1.00 92.19 379 ALA A N 1
ATOM 2870 C CA . ALA A 1 379 ? 5.803 -15.238 -2.097 1.00 92.19 379 ALA A CA 1
ATOM 2871 C C . ALA A 1 379 ? 6.362 -14.079 -2.916 1.00 92.19 379 ALA A C 1
ATOM 2873 O O . ALA A 1 379 ? 5.700 -13.057 -3.128 1.00 92.19 379 ALA A O 1
ATOM 2874 N N . ASP A 1 380 ? 7.571 -14.273 -3.433 1.00 91.38 380 ASP A N 1
ATOM 2875 C CA . ASP A 1 380 ? 8.096 -13.396 -4.465 1.00 91.38 380 ASP A CA 1
ATOM 2876 C C . ASP A 1 380 ? 7.223 -13.481 -5.716 1.00 91.38 380 ASP A C 1
ATOM 2878 O O . ASP A 1 380 ? 6.751 -14.552 -6.106 1.00 91.38 380 ASP A O 1
ATOM 2882 N N . TRP A 1 381 ? 7.019 -12.343 -6.374 1.00 94.38 381 TRP A N 1
ATOM 2883 C CA . TRP A 1 381 ? 6.275 -12.285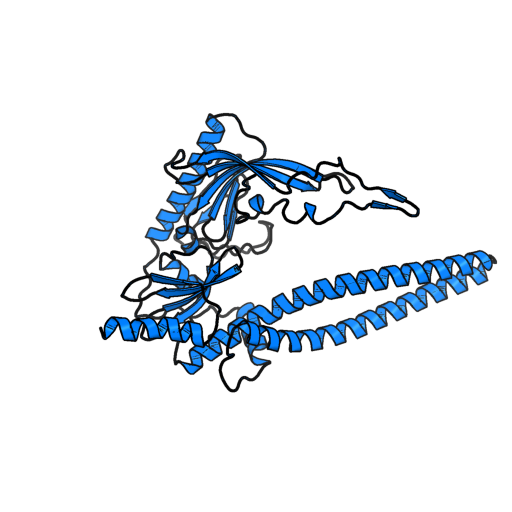 -7.628 1.00 94.38 381 TRP A CA 1
ATOM 2884 C C . TRP A 1 381 ? 7.128 -12.849 -8.762 1.00 94.38 381 TRP A C 1
ATOM 2886 O O . TRP A 1 381 ? 7.815 -12.118 -9.475 1.00 94.38 381 TRP A O 1
ATOM 2896 N N . SER A 1 382 ? 7.088 -14.171 -8.896 1.00 94.75 382 SER A N 1
ATOM 2897 C CA . SER A 1 382 ? 7.745 -14.943 -9.944 1.00 94.75 382 SER A CA 1
ATOM 2898 C C . SER A 1 382 ? 6.741 -15.811 -10.689 1.00 94.75 382 SER A C 1
ATOM 2900 O O . SER A 1 382 ? 5.722 -16.222 -10.137 1.00 94.75 382 SER A O 1
ATOM 2902 N N . THR A 1 383 ? 7.046 -16.113 -11.947 1.00 91.31 383 THR A N 1
ATOM 2903 C CA . THR A 1 383 ? 6.289 -17.067 -12.776 1.00 91.31 383 THR A CA 1
ATOM 2904 C C . THR A 1 383 ? 6.090 -18.397 -12.047 1.00 91.31 383 THR A C 1
ATOM 2906 O O . THR A 1 383 ? 4.967 -18.884 -11.959 1.00 91.31 383 THR A O 1
ATOM 2909 N N . ALA A 1 384 ? 7.153 -18.922 -11.431 1.00 90.81 384 ALA A N 1
ATOM 2910 C CA . ALA A 1 384 ? 7.125 -20.159 -10.659 1.00 90.81 384 ALA A CA 1
ATOM 2911 C C . ALA A 1 384 ? 6.209 -20.083 -9.425 1.00 90.81 384 ALA A C 1
ATOM 2913 O O . ALA A 1 384 ? 5.475 -21.031 -9.161 1.00 90.81 384 ALA A O 1
ATOM 2914 N N . ALA A 1 385 ? 6.213 -18.970 -8.684 1.00 90.50 385 ALA A N 1
ATOM 2915 C CA . ALA A 1 385 ? 5.336 -18.799 -7.524 1.00 90.50 385 ALA A CA 1
ATOM 2916 C C . ALA A 1 385 ? 3.856 -18.711 -7.925 1.00 90.50 385 ALA A C 1
ATOM 2918 O O . ALA A 1 385 ? 3.006 -19.319 -7.278 1.00 90.50 385 ALA A O 1
ATOM 2919 N N . LEU A 1 386 ? 3.548 -17.999 -9.014 1.00 91.31 386 LEU A N 1
ATOM 2920 C CA . LEU A 1 386 ? 2.183 -17.925 -9.541 1.00 91.31 386 LEU A CA 1
ATOM 2921 C C . LEU A 1 386 ? 1.713 -19.292 -10.045 1.00 91.31 386 LEU A C 1
ATOM 2923 O O . LEU A 1 386 ? 0.603 -19.718 -9.735 1.00 91.31 386 LEU A O 1
ATOM 2927 N N . ASP A 1 387 ? 2.585 -20.023 -10.738 1.00 92.06 387 ASP A N 1
ATOM 2928 C CA . ASP A 1 387 ? 2.302 -21.385 -11.181 1.00 92.06 387 ASP A CA 1
ATOM 2929 C C . ASP A 1 387 ? 2.078 -22.340 -10.013 1.00 92.06 387 ASP A C 1
ATOM 2931 O O . ASP A 1 387 ? 1.151 -23.144 -10.061 1.00 92.06 387 ASP A O 1
ATOM 2935 N N . ALA A 1 388 ? 2.881 -22.237 -8.952 1.00 88.69 388 ALA A N 1
ATOM 2936 C CA . ALA A 1 388 ? 2.717 -23.034 -7.743 1.00 88.69 388 ALA A CA 1
ATOM 2937 C C . ALA A 1 388 ? 1.376 -22.741 -7.049 1.00 88.69 388 ALA A C 1
ATOM 2939 O O . ALA A 1 388 ? 0.675 -23.680 -6.670 1.00 88.69 388 ALA A O 1
ATOM 2940 N N . ALA A 1 389 ? 0.977 -21.468 -6.954 1.00 85.38 389 ALA A N 1
ATOM 2941 C CA . ALA A 1 389 ? -0.307 -21.063 -6.372 1.00 85.38 389 ALA A CA 1
ATOM 2942 C C . ALA A 1 389 ? -1.518 -21.608 -7.160 1.00 85.38 389 ALA A C 1
ATOM 2944 O O . ALA A 1 389 ? -2.555 -21.954 -6.580 1.00 85.38 389 ALA A O 1
ATOM 2945 N N . VAL A 1 390 ? -1.383 -21.731 -8.485 1.00 85.12 390 VAL A N 1
ATOM 2946 C CA . VAL A 1 390 ? -2.386 -22.372 -9.351 1.00 85.12 390 VAL A CA 1
ATOM 2947 C C . VAL A 1 390 ? -2.331 -23.904 -9.222 1.00 85.12 390 VAL A C 1
ATOM 2949 O O . VAL A 1 390 ? -3.365 -24.559 -9.091 1.00 85.12 390 VAL A O 1
ATOM 2952 N N . ALA A 1 391 ? -1.134 -24.498 -9.212 1.00 85.25 391 ALA A N 1
ATOM 2953 C CA . ALA A 1 391 ? -0.930 -25.947 -9.230 1.00 85.25 391 ALA A CA 1
ATOM 2954 C C . ALA A 1 391 ? -1.272 -26.647 -7.906 1.00 85.25 391 ALA A C 1
ATOM 2956 O O . ALA A 1 391 ? -1.813 -27.754 -7.948 1.00 85.25 391 ALA A O 1
ATOM 2957 N N . ALA A 1 392 ? -1.022 -26.015 -6.751 1.00 76.44 392 ALA A N 1
ATOM 2958 C CA . ALA A 1 392 ? -1.303 -26.575 -5.422 1.00 76.44 392 ALA A CA 1
ATOM 2959 C C . ALA A 1 392 ? -2.760 -27.058 -5.264 1.00 76.44 392 ALA A C 1
ATOM 2961 O O . ALA A 1 392 ? -3.042 -27.965 -4.486 1.00 76.44 392 ALA A O 1
ATOM 2962 N N . ARG A 1 393 ? -3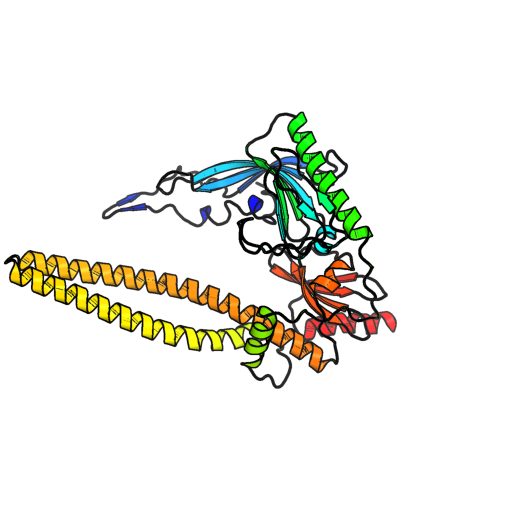.684 -26.518 -6.067 1.00 64.81 393 ARG A N 1
ATOM 2963 C CA . ARG A 1 393 ? -5.088 -26.938 -6.117 1.00 64.81 393 ARG A CA 1
ATOM 2964 C C . ARG A 1 393 ? -5.360 -28.155 -6.982 1.00 64.81 393 ARG A C 1
ATOM 2966 O O . ARG A 1 393 ? -6.170 -28.988 -6.595 1.00 64.81 393 ARG A O 1
ATOM 2973 N N . ARG A 1 394 ? -4.703 -28.289 -8.138 1.00 68.94 394 ARG A N 1
ATOM 2974 C CA . ARG A 1 394 ? -4.933 -29.459 -9.005 1.00 68.94 394 ARG A CA 1
ATOM 2975 C C . ARG A 1 394 ? -4.612 -30.758 -8.270 1.00 68.94 394 ARG A C 1
ATOM 2977 O O . ARG A 1 394 ? -5.289 -31.752 -8.486 1.00 68.94 394 ARG A O 1
ATOM 2984 N N . ALA A 1 395 ? -3.629 -30.716 -7.372 1.00 66.19 395 ALA A N 1
ATOM 2985 C CA . ALA A 1 395 ? -3.309 -31.829 -6.490 1.00 66.19 395 ALA A CA 1
ATOM 2986 C C . ALA A 1 395 ? -4.365 -32.047 -5.387 1.00 66.19 395 ALA A C 1
ATOM 2988 O O . ALA A 1 395 ? -4.705 -33.190 -5.115 1.00 66.19 395 ALA A O 1
ATOM 2989 N N . ALA A 1 396 ? -4.909 -30.979 -4.790 1.00 64.75 396 ALA A N 1
ATOM 2990 C CA . ALA A 1 396 ? -5.910 -31.069 -3.722 1.00 64.75 396 ALA A CA 1
ATOM 2991 C C . ALA A 1 396 ? -7.305 -31.516 -4.199 1.00 64.75 396 ALA A C 1
ATOM 2993 O O . ALA A 1 396 ? -8.035 -32.113 -3.424 1.00 64.75 396 ALA A O 1
ATOM 2994 N N . VAL A 1 397 ? -7.677 -31.241 -5.455 1.00 62.44 397 VAL A N 1
ATOM 2995 C CA . VAL A 1 397 ? -8.956 -31.689 -6.052 1.00 62.44 397 VAL A CA 1
ATOM 2996 C C . VAL A 1 397 ? -8.876 -33.133 -6.570 1.00 62.44 397 VAL A C 1
ATOM 2998 O O . VAL A 1 397 ? -9.899 -33.792 -6.729 1.00 62.44 397 VAL A O 1
ATOM 3001 N N . ALA A 1 398 ? -7.670 -33.621 -6.872 1.00 62.44 398 ALA A N 1
ATOM 3002 C CA . ALA A 1 398 ? -7.450 -34.978 -7.372 1.00 62.44 398 ALA A CA 1
ATOM 3003 C C . ALA A 1 398 ? -7.262 -36.029 -6.260 1.00 62.44 398 ALA A C 1
ATOM 3005 O O . ALA A 1 398 ? -7.284 -37.223 -6.563 1.00 62.44 398 ALA A O 1
ATOM 3006 N N . ALA A 1 399 ? -7.041 -35.591 -5.019 1.00 59.97 399 ALA A N 1
ATOM 3007 C CA . ALA A 1 399 ? -6.945 -36.424 -3.821 1.00 59.97 399 ALA A CA 1
ATOM 3008 C C . ALA A 1 399 ? -8.290 -36.447 -3.089 1.00 59.97 399 ALA A C 1
ATOM 3010 O O . ALA A 1 399 ? -8.630 -37.523 -2.547 1.00 59.97 399 ALA A O 1
#

Radius of gyration: 26.96 Å; chains: 1; bounding box: 70×84×56 Å

pLDDT: mean 80.95, std 17.64, range [27.39, 98.12]

Secondary structure (DSSP, 8-state):
--PPPS-SHHHHTTTTGGGS--EEEETTEEEE-S-SS---SEEEEEEEEEE-TTS-EEEEEEEEEEEE-SSSSS-EEEEEEEEEEEE-GGGGGT-SEEEE-TT--EEETB--B--SS-TTS-------TT-EEE-PPTT-EEEEETTEEEEEEEB----HHHHHHHHHHHHHHHHHHHHHHTTSPPP-TTSPPPPPP--HHHHHHHHHHTTS--SS--SBHHHHHHHHHHHHHHHHHHHHHHHHHHHHHHHHHHHHHHHHHHHHTT-HHHHHHHHHHHHHHHHHHHHHHHHHHHHHHHHHHHHHHHHHHHHHHHHHHHHHHTPEEE-HHHHHTTS--SSSSEEEEEEEETTEEEEEEE-TT--EEEEEEETTEEEEEE--SBHHHHHHHHHHHHHHHH-

Sequence (399 aa):
MNALPPNTPLLRRGLGIGTQRALEASPGSIRTFGNLRKRPERESTILREGVLEGGLVGVLAHHSHLGQGPGEGYDWSEWTDTVVYAELPVANRVLGQAWFGHAQPVSVGATLDLRRGRADAIPAEPKAPDAFTFLPPKGVSIEVEFGVVCAYMEGRVTDPARLDMLCRAASAFADAIAMVVAREPGLDVHAPVAPLADSERRRWTAWGAAQVRWDAPPADFDTAVAAYARIVRGGARRFGLVAGALFFLIATLVVATLLVAGVATGFAAGGVFSAAFAVWALWRIARAAVGLGRELSDDQRDAHARPWGLEAFVTGYATSRGLVVEDPRVAQRRFDCPVRGRAVAALHGPDGHLLLWLDPNRDRWVVRVSAEGVHADRADWSTAALDAAVAARRAAVAA

Organism: NCBI:txid166793